Protein 5MFI (pdb70)

Foldseek 3Di:
DLLVLLVQCPPPPPVSNLVSLQVLLVLLQVAQVSLVVCVVSVNQLSLLVCLPPHDLSSLLSSLSSLLSQLLYAQVSLVSNVVSVNQLSLQVCLPDPDLSSNLSSLSSLLSQLLHAQVSLVSNVVSPNQLSLLVCLPPPDPSSNLSSLSNLLSQLLHAQVSLVSNVVSVNQLSLLVQCPPPDPSSVLSSLSSLLSQLVHDPVSLVSNVVSVNQVSLVVQCPPPDPSSNVSSVSSNVSNVD/DCQLVLLVQCPPPPVVSNLVSLQVLQVLLQVAQVSLVVCVVSVNQLSLLVCQPDHDQSSLLSSLSSLLSQLLYAQVSLVSNVVSVNQLSLLVCLPDHDLSNNQSSLSNLLSQLLHAQVSLVSNVVSVNQLSLLVCCPPHDPSSVLSSLSNLLSQLLHAQVSLVSNVVSVNQLSLLVQCPPPDPSSVLSSLSSLLSQLVHDPVSLVSNVVSVNQVSLVVQCPPPDPSSNVSSVSSNVSNPD/DDDDDDDD/DDDPDD

Solvent-accessible surface area: 21342 Å² total; per-residue (Å²): 129,19,89,116,3,20,129,55,3,104,16,129,60,85,93,78,10,15,59,2,0,128,76,0,0,121,19,1,48,48,37,67,154,51,0,67,91,0,28,135,32,41,0,10,46,26,0,9,134,19,9,112,139,28,32,62,34,0,22,24,10,0,0,20,0,0,0,6,0,0,32,1,64,57,141,4,0,61,95,0,23,107,25,39,0,11,75,21,0,15,147,16,8,107,108,23,21,71,21,0,15,36,19,0,0,13,0,0,0,0,0,0,9,2,60,55,139,2,0,52,94,0,18,108,28,38,0,12,58,13,0,13,124,10,2,103,112,14,28,92,26,0,7,38,10,0,0,45,0,0,0,0,0,0,5,1,53,46,118,2,0,59,90,0,22,115,31,38,0,12,82,15,0,18,130,1,4,95,24,108,14,81,32,0,28,48,12,0,0,4,0,0,15,5,0,2,59,12,65,128,138,2,26,95,102,0,62,112,32,28,0,42,89,19,0,90,131,17,77,106,19,126,37,134,68,2,74,139,2,0,97,53,0,10,112,22,19,100,126,148,98,21,83,112,3,22,134,44,3,127,18,127,77,99,151,74,10,17,71,3,0,131,85,0,0,115,22,1,55,45,34,23,122,56,0,68,111,0,27,133,27,43,0,10,50,23,0,9,130,16,9,97,118,26,60,94,100,2,24,39,22,0,0,69,0,0,0,16,0,1,68,11,44,24,108,4,2,63,101,0,22,114,26,40,0,12,80,13,0,17,139,21,4,82,152,35,45,98,101,1,11,39,5,0,0,61,0,0,0,14,0,0,57,2,24,16,109,2,0,59,96,0,20,114,32,38,0,12,80,17,0,16,127,12,3,90,105,25,56,106,116,3,7,50,26,0,0,75,0,0,1,16,0,0,9,2,37,20,117,3,0,67,92,0,23,118,31,41,0,12,76,24,0,18,159,12,3,91,30,114,32,118,97,0,28,44,33,0,0,27,0,0,2,0,0,2,38,13,41,77,106,2,29,92,103,0,52,118,23,26,0,44,90,22,0,95,134,17,68,100,19,143,40,127,74,4,64,137,4,0,90,35,0,16,121,29,14,90,154,230,57,89,78,64,58,28,203,95,64,51,34,41,122

B-factor: mean 34.74, std 16.5, range [14.55, 135.29]

CATH classification: 1.25.10.10

Sequence (493 aa):
ELPQMVQQLNSPDQQQELQSALRKKLLSQIASGGNEQIQKKLIEAGALSSPLLVKLLDDASEEEVIQEAVWWAIANIASGNNEQIQKLIEAGALSPLVKLLDDDASEEVIQEAAVVWWAIANIASGNNEQIQKLIEAGALSPLVKLLDDASEEVIQEAVWAIIANIASGNNEEQIQKLIEAGALSSPLVKLLDDASEEEVIQEAVWAIANIASSGNNEQIQKLEEEAGAEEPALEKLQSSPNEEVQQKNAQAALEALNSSELPQMVQQLNSPDQQELQSALRKKLSQQIASGGNEQIQKLIEEAGALSSPLVKLLDDASEEVIQEAVWAIANIASGNNEQIQKLIEAGALSSPLVKLLDDASEEEVIQQEAVWAIANIASGNNEQIQKLIEAGALSPLVKLLDDASEEEVIQQEEAVVWAIANIASSGNNEQIQKLLIEAGALSSPLVKLLDDASEEEVIQEEAVWWAIANIASGNNEEQIQKLEEEAGAEPALEKLQQSSPNEEVQQKNAQAALEALNSKKRKRKRRKRKKRRKRKRR

Nearest PDB structures (foldseek):
  5mfb-assembly1_A  TM=9.797E-01  e=1.726E-29  synthetic construct
  4v3q-assembly3_C  TM=9.251E-01  e=2.518E-24  synthetic construct
  5mfd-assembly2_C  TM=9.482E-01  e=8.030E-23  synthetic construct
  6s9p-assembly1_B  TM=9.282E-01  e=1.520E-22  synthetic construct
  4v3r-assembly2_B  TM=6.688E-01  e=1.488E-23  synthetic construct

Secondary structure (DSSP, 8-state):
-HHHHHHGGG-S-HHHHHHHHHHHHHHHTS-HHHHHHHHHTT-HHHHHHHHHH--HHHHHHHHHHHHHHTTS-HHHHHHHHHTT-HHHHHHHHHHS-HHHHHHHHHHHHHHHTS-HHHHHHHHHTT-HHHHHHHHHHS-HHHHHHHHHHHHHHTTS-HHHHHHHHHTT-HHHHHHHTT-S-HHHHHHHHHHHHHHHTS-HHHHHHHHHTTHHHHHHHGGG-S-HHHHHHHHHHHHHHT-/--HHHHHHHTT-S-HHHHHHHHHHHHHHHTS-HHHHHHHHHTT-HHHHHHTTTSS-HHHHHHHHHHHHHHTTS-HHHHHHHHHTT-HHHHHHHTSSS-HHHHHHHHHHHHHHTTS-HHHHHHHHHTT-HHHHHHTTTSS-HHHHHHHHHHHHHHHTS-HHHHHHHHHTT-HHHHHHGGG-S-HHHHHHHHHHHHHHHTS-HHHHHHHHHTTHHHHHHHGGG-S-HHHHHHHHHHHHHH--/--------/------

Structure (mmCIF, N/CA/C/O backbone):
data_5MFI
#
_entry.id   5MFI
#
_cell.length_a   50.800
_cell.length_b   89.250
_cell.length_c   107.500
_cell.angle_alpha   90.00
_cell.angle_beta   90.00
_cell.angle_gamma   90.00
#
_symmetry.space_group_name_H-M   'P 21 21 21'
#
loop_
_entity.id
_entity.type
_entity.pdbx_description
1 polymer YIII(Dq.V2)4CqI
2 polymer (KR)4
3 water water
#
loop_
_atom_site.group_PDB
_atom_site.id
_atom_site.type_symbol
_atom_site.label_atom_id
_atom_site.label_alt_id
_atom_site.label_comp_id
_atom_site.label_asym_id
_atom_site.label_entity_id
_atom_site.label_seq_id
_atom_site.pdbx_PDB_ins_code
_atom_site.Cartn_x
_atom_site.Cartn_y
_atom_site.Cartn_z
_atom_site.occupancy
_atom_site.B_iso_or_equiv
_atom_site.auth_seq_id
_atom_site.auth_comp_id
_atom_site.auth_asym_id
_atom_site.auth_atom_id
_atom_site.pdbx_PDB_model_num
ATOM 1 N N . GLU A 1 5 ? 15.144 22.291 104.894 1.00 46.27 12 GLU A N 1
ATOM 2 C CA . GLU A 1 5 ? 14.389 21.193 104.297 1.00 45.84 12 GLU A CA 1
ATOM 3 C C . GLU A 1 5 ? 13.232 20.708 105.193 1.00 46.32 12 GLU A C 1
ATOM 4 O O . GLU A 1 5 ? 12.226 20.224 104.675 1.00 44.69 12 GLU A O 1
ATOM 10 N N . LEU A 1 6 ? 13.375 20.851 106.528 1.00 41.65 13 LEU A N 1
ATOM 11 C CA . LEU A 1 6 ? 12.350 20.470 107.503 1.00 39.94 13 LEU A CA 1
ATOM 12 C C . LEU A 1 6 ? 11.037 21.271 107.362 1.00 42.13 13 LEU A C 1
ATOM 13 O O . LEU A 1 6 ? 9.989 20.624 107.375 1.00 40.03 13 LEU A O 1
ATOM 18 N N . PRO A 1 7 ? 11.024 22.628 107.175 1.00 39.33 14 PRO A N 1
ATOM 19 C CA . PRO A 1 7 ? 9.733 23.323 107.006 1.00 38.54 14 PRO A CA 1
ATOM 20 C C . PRO A 1 7 ? 8.975 22.853 105.764 1.00 41.20 14 PRO A C 1
ATOM 21 O O . PRO A 1 7 ? 7.754 22.702 105.828 1.00 40.05 14 PRO A O 1
ATOM 25 N N . GLN A 1 8 ? 9.699 22.595 104.648 1.00 37.95 15 GLN A N 1
ATOM 26 C CA . GLN A 1 8 ? 9.107 22.104 103.401 1.00 37.96 15 GLN A CA 1
ATOM 27 C C . GLN A 1 8 ? 8.511 20.708 103.616 1.00 40.71 15 GLN A C 1
ATOM 28 O O . GLN A 1 8 ? 7.380 20.458 103.193 1.00 39.94 15 GLN A O 1
ATOM 34 N N . MET A 1 9 ? 9.245 19.832 104.345 1.00 36.80 16 MET A N 1
ATOM 35 C CA . MET A 1 9 ? 8.807 18.477 104.705 1.00 35.67 16 MET A CA 1
ATOM 36 C C . MET A 1 9 ? 7.486 18.556 105.501 1.00 35.79 16 MET A C 1
ATOM 37 O O . MET A 1 9 ? 6.553 17.818 105.196 1.00 34.22 16 MET A O 1
ATOM 42 N N . VAL A 1 10 ? 7.405 19.484 106.480 1.00 31.30 17 VAL A N 1
ATOM 43 C CA . VAL A 1 10 ? 6.222 19.715 107.316 1.00 30.33 17 VAL A CA 1
ATOM 44 C C . VAL A 1 10 ? 5.031 20.166 106.455 1.00 35.40 17 VAL A C 1
ATOM 45 O O . VAL A 1 10 ? 3.933 19.639 106.625 1.00 34.72 17 VAL A O 1
ATOM 49 N N . GLN A 1 11 ? 5.261 21.095 105.503 1.00 32.93 18 GLN A N 1
ATOM 50 C CA . GLN A 1 11 ? 4.220 21.593 104.598 1.00 33.62 18 GLN A CA 1
ATOM 51 C C . GLN A 1 11 ? 3.652 20.464 103.725 1.00 37.10 18 GLN A C 1
ATOM 52 O O . GLN A 1 11 ? 2.440 20.399 103.527 1.00 37.03 18 GLN A O 1
ATOM 58 N N . GLN A 1 12 ? 4.525 19.554 103.259 1.00 34.24 19 GLN A N 1
ATOM 59 C CA . GLN A 1 12 ? 4.165 18.401 102.425 1.00 34.72 19 GLN A CA 1
ATOM 60 C C . GLN A 1 12 ? 3.276 17.360 103.138 1.00 40.14 19 GLN A C 1
ATOM 61 O O . GLN A 1 12 ? 2.736 16.473 102.474 1.00 40.18 19 GLN A O 1
ATOM 67 N N . LEU A 1 13 ? 3.089 17.489 104.470 1.00 37.00 20 LEU A N 1
ATOM 68 C CA . LEU A 1 13 ? 2.229 16.594 105.254 1.00 37.09 20 LEU A CA 1
ATOM 69 C C . LEU A 1 13 ? 0.733 16.784 104.957 1.00 45.83 20 LEU A C 1
ATOM 70 O O . LEU A 1 13 ? -0.067 15.928 105.338 1.00 46.18 20 LEU A O 1
ATOM 75 N N . ASN A 1 14 ? 0.354 17.896 104.284 1.00 45.07 21 ASN A N 1
ATOM 76 C CA . ASN A 1 14 ? -1.031 18.145 103.870 1.00 46.23 21 ASN A CA 1
ATOM 77 C C . ASN A 1 14 ? -1.125 18.403 102.351 1.00 51.62 21 ASN A C 1
ATOM 78 O O . ASN A 1 14 ? -2.034 19.092 101.874 1.00 52.73 21 ASN A O 1
ATOM 83 N N . SER A 1 15 ? -0.196 17.790 101.592 1.00 47.90 22 SER A N 1
ATOM 84 C CA . SER A 1 15 ? -0.148 17.846 100.134 1.00 48.59 22 SER A CA 1
ATOM 85 C C . SER A 1 15 ? -1.209 16.879 99.559 1.00 52.91 22 SER A C 1
ATOM 86 O O . SER A 1 15 ? -1.385 15.786 100.111 1.00 51.54 22 SER A O 1
ATOM 89 N N . PRO A 1 16 ? -1.934 17.254 98.474 1.00 50.67 23 PRO A N 1
ATOM 90 C CA . PRO A 1 16 ? -2.936 16.329 97.905 1.00 51.03 23 PRO A CA 1
ATOM 91 C C . PRO A 1 16 ? -2.299 15.133 97.191 1.00 53.81 23 PRO A C 1
ATOM 92 O O . PRO A 1 16 ? -2.923 14.071 97.101 1.00 53.95 23 PRO A O 1
ATOM 96 N N . ASP A 1 17 ? -1.057 15.314 96.682 1.00 48.81 24 ASP A N 1
ATOM 97 C CA . ASP A 1 17 ? -0.271 14.293 95.987 1.00 48.04 24 ASP A CA 1
ATOM 98 C C . ASP A 1 17 ? 0.191 13.264 97.024 1.00 47.35 24 ASP A C 1
ATOM 99 O O . ASP A 1 17 ? 1.012 13.585 97.889 1.00 45.16 24 ASP A O 1
ATOM 104 N N . GLN A 1 18 ? -0.349 12.028 96.942 1.00 42.34 25 GLN A N 1
ATOM 105 C CA . GLN A 1 18 ? -0.039 10.946 97.885 1.00 40.44 25 GLN A CA 1
ATOM 106 C C . GLN A 1 18 ? 1.433 10.486 97.862 1.00 41.01 25 GLN A C 1
ATOM 107 O O . GLN A 1 18 ? 1.908 9.979 98.879 1.00 38.78 25 GLN A O 1
ATOM 113 N N A GLN A 1 19 ? 2.145 10.670 96.729 0.68 37.69 26 GLN A N 1
ATOM 114 N N B GLN A 1 19 ? 2.139 10.662 96.724 0.32 37.89 26 GLN A N 1
ATOM 115 C CA A GLN A 1 19 ? 3.562 10.302 96.621 0.68 37.46 26 GLN A CA 1
ATOM 116 C CA B GLN A 1 19 ? 3.554 10.299 96.580 0.32 37.69 26 GLN A CA 1
ATOM 117 C C A GLN A 1 19 ? 4.430 11.305 97.376 0.68 40.52 26 GLN A C 1
ATOM 118 C C B GLN A 1 19 ? 4.441 11.305 97.335 0.32 40.45 26 GLN A C 1
ATOM 119 O O A GLN A 1 19 ? 5.365 10.900 98.071 0.68 39.59 26 GLN A O 1
ATOM 120 O O B GLN A 1 19 ? 5.388 10.892 98.008 0.32 39.58 26 GLN A O 1
ATOM 131 N N . GLU A 1 20 ? 4.113 12.612 97.237 1.00 36.30 27 GLU A N 1
ATOM 132 C CA . GLU A 1 20 ? 4.813 13.712 97.906 1.00 36.16 27 GLU A CA 1
ATOM 133 C C . GLU A 1 20 ? 4.557 13.611 99.422 1.00 38.43 27 GLU A C 1
ATOM 134 O O . GLU A 1 20 ? 5.483 13.797 100.213 1.00 38.12 27 GLU A O 1
ATOM 140 N N . LEU A 1 21 ? 3.316 13.246 99.812 1.00 33.82 28 LEU A N 1
ATOM 141 C CA . LEU A 1 21 ? 2.923 13.054 101.214 1.00 32.38 28 LEU A CA 1
ATOM 142 C C . LEU A 1 21 ? 3.731 11.886 101.809 1.00 34.31 28 LEU A C 1
ATOM 143 O O . LEU A 1 21 ? 4.335 12.045 102.873 1.00 31.78 28 LEU A O 1
ATOM 148 N N . GLN A 1 22 ? 3.734 10.716 101.124 1.00 32.34 29 GLN A N 1
ATOM 149 C CA . GLN A 1 22 ? 4.431 9.514 101.604 1.00 31.75 29 GLN A CA 1
ATOM 150 C C . GLN A 1 22 ? 5.944 9.718 101.735 1.00 36.28 29 GLN A C 1
ATOM 151 O O . GLN A 1 22 ? 6.529 9.273 102.725 1.00 34.60 29 GLN A O 1
ATOM 157 N N . SER A 1 23 ? 6.562 10.409 100.756 1.00 34.87 30 SER A N 1
ATOM 158 C CA . SER A 1 23 ? 7.995 10.723 100.755 1.00 35.54 30 SER A CA 1
ATOM 159 C C . SER A 1 23 ? 8.346 11.580 101.970 1.00 38.30 30 SER A C 1
ATOM 160 O O . SER A 1 23 ? 9.316 11.275 102.670 1.00 37.36 30 SER A O 1
ATOM 163 N N . ALA A 1 24 ? 7.530 12.626 102.236 1.00 34.62 31 ALA A N 1
ATOM 164 C CA . ALA A 1 24 ? 7.691 13.522 103.384 1.00 33.48 31 ALA A CA 1
ATOM 165 C C . ALA A 1 24 ? 7.563 12.732 104.686 1.00 35.75 31 ALA A C 1
ATOM 166 O O . ALA A 1 24 ? 8.379 12.922 105.588 1.00 34.78 31 ALA A O 1
ATOM 168 N N . LEU A 1 25 ? 6.564 11.820 104.762 1.00 31.90 32 LEU A N 1
ATOM 169 C CA . LEU A 1 25 ? 6.326 10.968 105.928 1.00 30.98 32 LEU A CA 1
ATOM 170 C C . LEU A 1 25 ? 7.515 10.058 106.212 1.00 34.14 32 LEU A C 1
ATOM 171 O O . LEU A 1 25 ? 7.902 9.930 107.370 1.00 32.46 32 LEU A O 1
ATOM 176 N N . ARG A 1 26 ? 8.075 9.408 105.160 1.00 30.78 33 ARG A N 1
ATOM 177 C CA . ARG A 1 26 ? 9.241 8.523 105.283 1.00 31.31 33 ARG A CA 1
ATOM 178 C C . ARG A 1 26 ? 10.450 9.289 105.811 1.00 34.83 33 ARG A C 1
ATOM 179 O O . ARG A 1 26 ? 11.163 8.772 106.676 1.00 33.62 33 ARG A O 1
ATOM 187 N N A LYS A 1 27 ? 10.670 10.518 105.283 0.72 31.98 34 LYS A N 1
ATOM 188 N N B LYS A 1 27 ? 10.685 10.514 105.299 0.28 32.02 34 LYS A N 1
ATOM 189 C CA A LYS A 1 27 ? 11.748 11.434 105.671 0.72 31.62 34 LYS A CA 1
ATOM 190 C CA B LYS A 1 27 ? 11.795 11.363 105.743 0.28 31.94 34 LYS A CA 1
ATOM 191 C C A LYS A 1 27 ? 11.592 11.765 107.161 0.72 33.98 34 LYS A C 1
ATOM 192 C C B LYS A 1 27 ? 11.580 11.798 107.197 0.28 34.80 34 LYS A C 1
ATOM 193 O O A LYS A 1 27 ? 12.559 11.662 107.921 0.72 33.65 34 LYS A O 1
ATOM 194 O O B LYS A 1 27 ? 12.541 11.844 107.963 0.28 34.45 34 LYS A O 1
ATOM 205 N N A LEU A 1 28 ? 10.359 12.113 107.575 0.72 28.43 35 LEU A N 1
ATOM 206 N N B LEU A 1 28 ? 10.309 12.046 107.580 0.28 30.32 35 LEU A N 1
ATOM 207 C CA A LEU A 1 28 ? 10.041 12.440 108.960 0.72 27.24 35 LEU A CA 1
ATOM 208 C CA B LEU A 1 28 ? 9.897 12.425 108.934 0.28 29.24 35 LEU A CA 1
ATOM 209 C C A LEU A 1 28 ? 10.280 11.240 109.892 0.72 30.82 35 LEU A C 1
ATOM 210 C C B LEU A 1 28 ? 10.139 11.274 109.917 0.28 32.28 35 LEU A C 1
ATOM 211 O O A LEU A 1 28 ? 10.873 11.416 110.960 0.72 28.66 35 LEU A O 1
ATOM 212 O O B LEU A 1 28 ? 10.606 11.514 111.031 0.28 31.06 35 LEU A O 1
ATOM 221 N N . SER A 1 29 ? 9.829 10.027 109.495 1.00 29.08 36 SER A N 1
ATOM 222 C CA . SER A 1 29 ? 10.020 8.800 110.291 1.00 29.47 36 SER A CA 1
ATOM 223 C C . SER A 1 29 ? 11.508 8.522 110.515 1.00 35.12 36 SER A C 1
ATOM 224 O O . SER A 1 29 ? 11.896 8.151 111.624 1.00 35.18 36 SER A O 1
ATOM 227 N N . GLN A 1 30 ? 12.336 8.727 109.463 1.00 32.30 37 GLN A N 1
ATOM 228 C CA . GLN A 1 30 ? 13.787 8.536 109.522 1.00 33.33 37 GLN A CA 1
ATOM 229 C C . GLN A 1 30 ? 14.393 9.471 110.570 1.00 35.33 37 GLN A C 1
ATOM 230 O O . GLN A 1 30 ? 15.155 9.008 111.421 1.00 35.93 37 GLN A O 1
ATOM 236 N N . ILE A 1 31 ? 13.996 10.765 110.549 1.00 28.91 38 ILE A N 1
ATOM 237 C CA . ILE A 1 31 ? 14.443 11.761 111.523 1.00 27.15 38 ILE A CA 1
ATOM 238 C C . ILE A 1 31 ? 13.963 11.338 112.926 1.00 28.96 38 ILE A C 1
ATOM 239 O O . ILE A 1 31 ? 14.772 11.300 113.850 1.00 27.81 38 ILE A O 1
ATOM 244 N N . ALA A 1 32 ? 12.664 10.978 113.071 1.00 25.70 39 ALA A N 1
ATOM 245 C CA . ALA A 1 32 ? 12.089 10.551 114.357 1.00 24.91 39 ALA A CA 1
ATOM 246 C C . ALA A 1 32 ? 12.829 9.372 114.997 1.00 29.09 39 ALA A C 1
ATOM 247 O O . ALA A 1 32 ? 12.861 9.280 116.226 1.00 27.43 39 ALA A O 1
ATOM 249 N N . SER A 1 33 ? 13.442 8.494 114.173 1.00 28.43 40 SER A N 1
ATOM 250 C CA . SER A 1 33 ? 14.187 7.333 114.664 1.00 29.22 40 SER A CA 1
ATOM 251 C C . SER A 1 33 ? 15.668 7.628 114.940 1.00 34.40 40 SER A C 1
ATOM 252 O O . SER A 1 33 ? 16.387 6.751 115.421 1.00 35.43 40 SER A O 1
ATOM 255 N N . GLY A 1 34 ? 16.090 8.860 114.664 1.00 31.23 41 GLY A N 1
ATOM 256 C CA . GLY A 1 34 ? 17.477 9.300 114.804 1.00 32.38 41 GLY A CA 1
ATOM 257 C C . GLY A 1 34 ? 17.935 9.829 116.151 1.00 35.69 41 GLY A C 1
ATOM 258 O O . GLY A 1 34 ? 19.006 10.440 116.229 1.00 36.40 41 GLY A O 1
ATOM 259 N N . GLY A 1 35 ? 17.154 9.596 117.203 1.00 31.39 42 GLY A N 1
ATOM 260 C CA . GLY A 1 35 ? 17.510 10.047 118.548 1.00 30.83 42 GLY A CA 1
ATOM 261 C C . GLY A 1 35 ? 16.817 11.313 119.022 1.00 31.19 42 GLY A C 1
ATOM 262 O O . GLY A 1 35 ? 16.188 12.011 118.224 1.00 29.04 42 GLY A O 1
ATOM 263 N N . ASN A 1 36 ? 16.947 11.626 120.334 1.00 27.20 43 ASN A N 1
ATOM 264 C CA . ASN A 1 36 ? 16.271 12.772 120.979 1.00 24.83 43 ASN A CA 1
ATOM 265 C C . ASN A 1 36 ? 16.579 14.127 120.369 1.00 26.67 43 ASN A C 1
ATOM 266 O O . ASN A 1 36 ? 15.677 14.958 120.289 1.00 24.39 43 ASN A O 1
ATOM 271 N N . GLU A 1 37 ? 17.828 14.355 119.914 1.00 25.67 44 GLU A N 1
ATOM 272 C CA . GLU A 1 37 ? 18.182 15.633 119.295 1.00 26.34 44 GLU A CA 1
ATOM 273 C C . GLU A 1 37 ? 17.430 15.813 117.982 1.00 28.52 44 GLU A C 1
ATOM 274 O O . GLU A 1 37 ? 16.976 16.915 117.683 1.00 28.46 44 GLU A O 1
ATOM 280 N N . GLN A 1 38 ? 17.266 14.716 117.224 1.00 25.72 45 GLN A N 1
ATOM 281 C CA . GLN A 1 38 ? 16.518 14.697 115.973 1.00 25.60 45 GLN A CA 1
ATOM 282 C C . GLN A 1 38 ? 15.021 14.891 116.245 1.00 25.86 45 GLN A C 1
ATOM 283 O O . GLN A 1 38 ? 14.366 15.647 115.534 1.00 25.68 45 GLN A O 1
ATOM 289 N N . ILE A 1 39 ? 14.481 14.235 117.297 1.00 20.66 46 ILE A N 1
ATOM 290 C CA . ILE A 1 39 ? 13.074 14.414 117.672 1.00 19.21 46 ILE A CA 1
ATOM 291 C C . ILE A 1 39 ? 12.821 15.900 117.994 1.00 22.17 46 ILE A C 1
ATOM 292 O O . ILE A 1 39 ? 11.815 16.454 117.549 1.00 21.58 46 ILE A O 1
ATOM 297 N N . GLN A 1 40 ? 13.755 16.555 118.723 1.00 21.36 47 GLN A N 1
ATOM 298 C CA . GLN A 1 40 ? 13.618 17.979 119.053 1.00 22.08 47 GLN A CA 1
ATOM 299 C C . GLN A 1 40 ? 13.473 18.858 117.823 1.00 26.11 47 GLN A C 1
ATOM 300 O O . GLN A 1 40 ? 12.685 19.803 117.846 1.00 26.19 47 GLN A O 1
ATOM 306 N N A LYS A 1 41 ? 14.219 18.545 116.752 0.52 23.29 48 LYS A N 1
ATOM 307 N N B LYS A 1 41 ? 14.216 18.539 116.749 0.48 23.44 48 LYS A N 1
ATOM 308 C CA A LYS A 1 41 ? 14.160 19.269 115.482 0.52 23.16 48 LYS A CA 1
ATOM 309 C CA B LYS A 1 41 ? 14.167 19.261 115.475 0.48 23.41 48 LYS A CA 1
ATOM 310 C C A LYS A 1 41 ? 12.747 19.192 114.894 0.52 26.23 48 LYS A C 1
ATOM 311 C C B LYS A 1 41 ? 12.753 19.188 114.888 0.48 26.37 48 LYS A C 1
ATOM 312 O O A LYS A 1 41 ? 12.247 20.193 114.386 0.52 25.95 48 LYS A O 1
ATOM 313 O O B LYS A 1 41 ? 12.259 20.188 114.372 0.48 26.11 48 LYS A O 1
ATOM 324 N N . LEU A 1 42 ? 12.090 18.012 115.009 1.00 22.58 49 LEU A N 1
ATOM 325 C CA . LEU A 1 42 ? 10.716 17.807 114.522 1.00 21.82 49 LEU A CA 1
ATOM 326 C C . LEU A 1 42 ? 9.729 18.635 115.333 1.00 24.09 49 LEU A C 1
ATOM 327 O O . LEU A 1 42 ? 8.839 19.260 114.753 1.00 23.66 49 LEU A O 1
ATOM 332 N N . ILE A 1 43 ? 9.896 18.648 116.673 1.00 20.26 50 ILE A N 1
ATOM 333 C CA . ILE A 1 43 ? 9.047 19.453 117.553 1.00 19.28 50 ILE A CA 1
ATOM 334 C C . ILE A 1 43 ? 9.164 20.934 117.150 1.00 23.93 50 ILE A C 1
ATOM 335 O O . ILE A 1 43 ? 8.148 21.583 116.908 1.00 22.62 50 ILE A O 1
ATOM 340 N N . GLU A 1 44 ? 10.405 21.431 117.033 1.00 23.78 51 GLU A N 1
ATOM 341 C CA . GLU A 1 44 ? 10.696 22.829 116.692 1.00 24.58 51 GLU A CA 1
ATOM 342 C C . GLU A 1 44 ? 10.200 23.229 115.301 1.00 28.70 51 GLU A C 1
ATOM 343 O O . GLU A 1 44 ? 9.774 24.372 115.116 1.00 30.43 51 GLU A O 1
ATOM 349 N N . ALA A 1 45 ? 10.177 22.281 114.351 1.00 24.20 52 ALA A N 1
ATOM 350 C CA . ALA A 1 45 ? 9.668 22.535 113.002 1.00 24.26 52 ALA A CA 1
ATOM 351 C C . ALA A 1 45 ? 8.117 22.491 112.937 1.00 27.77 52 ALA A C 1
ATOM 352 O O . ALA A 1 45 ? 7.541 22.752 111.877 1.00 27.50 52 ALA A O 1
ATOM 354 N N . GLY A 1 46 ? 7.473 22.173 114.064 1.00 24.52 53 GLY A N 1
ATOM 355 C CA . GLY A 1 46 ? 6.019 22.090 114.168 1.00 23.92 53 GLY A CA 1
ATOM 356 C C . GLY A 1 46 ? 5.449 20.862 113.481 1.00 26.30 53 GLY A C 1
ATOM 357 O O . GLY A 1 46 ? 4.335 20.904 112.953 1.00 24.93 53 GLY A O 1
ATOM 358 N N . ALA A 1 47 ? 6.216 19.761 113.470 1.00 22.26 54 ALA A N 1
ATOM 359 C CA . ALA A 1 47 ? 5.793 18.535 112.785 1.00 22.00 54 ALA A CA 1
ATOM 360 C C . ALA A 1 47 ? 4.744 17.697 113.510 1.00 23.46 54 ALA A C 1
ATOM 361 O O . ALA A 1 47 ? 4.029 16.939 112.855 1.00 23.21 54 ALA A O 1
ATOM 363 N N . LEU A 1 48 ? 4.655 17.798 114.842 1.00 20.54 55 LEU A N 1
ATOM 364 C CA . LEU A 1 48 ? 3.778 16.925 115.617 1.00 19.11 55 LEU A CA 1
ATOM 365 C C . LEU A 1 48 ? 2.275 17.060 115.343 1.00 22.64 55 LEU A C 1
ATOM 366 O O . LEU A 1 48 ? 1.626 16.019 115.188 1.00 22.29 55 LEU A O 1
ATOM 371 N N . SER A 1 49 ? 1.711 18.298 115.306 1.00 21.71 56 SER A N 1
ATOM 372 C CA A SER A 1 49 ? 0.278 18.462 115.049 0.53 21.78 56 SER A CA 1
ATOM 373 C CA B SER A 1 49 ? 0.279 18.460 115.047 0.47 21.84 56 SER A CA 1
ATOM 374 C C . SER A 1 49 ? -0.116 17.910 113.665 1.00 24.92 56 SER A C 1
ATOM 375 O O . SER A 1 49 ? -1.027 17.087 113.609 1.00 23.33 56 SER A O 1
ATOM 380 N N . PRO A 1 50 ? 0.567 18.276 112.527 1.00 22.93 57 PRO A N 1
ATOM 381 C CA . PRO A 1 50 ? 0.157 17.692 111.229 1.00 23.14 57 PRO A CA 1
ATOM 382 C C . PRO A 1 50 ? 0.301 16.168 111.179 1.00 25.87 57 PRO A C 1
ATOM 383 O O . PRO A 1 50 ? -0.500 15.507 110.517 1.00 25.61 57 PRO A O 1
ATOM 387 N N A LEU A 1 51 ? 1.321 15.612 111.876 0.35 21.68 58 LEU A N 1
ATOM 388 N N B LEU A 1 51 ? 1.322 15.623 111.860 0.65 21.25 58 LEU A N 1
ATOM 389 C CA A LEU A 1 51 ? 1.556 14.168 111.950 0.35 21.26 58 LEU A CA 1
ATOM 390 C CA B LEU A 1 51 ? 1.564 14.188 111.908 0.65 20.64 58 LEU A CA 1
ATOM 391 C C A LEU A 1 51 ? 0.382 13.477 112.600 0.35 23.80 58 LEU A C 1
ATOM 392 C C B LEU A 1 51 ? 0.420 13.459 112.627 0.65 23.13 58 LEU A C 1
ATOM 393 O O A LEU A 1 51 ? -0.099 12.469 112.084 0.35 23.58 58 LEU A O 1
ATOM 394 O O B LEU A 1 51 ? -0.034 12.424 112.145 0.65 22.90 58 LEU A O 1
ATOM 403 N N . VAL A 1 52 ? -0.056 14.007 113.758 1.00 20.08 59 VAL A N 1
ATOM 404 C CA . VAL A 1 52 ? -1.172 13.431 114.509 1.00 19.09 59 VAL A CA 1
ATOM 405 C C . VAL A 1 52 ? -2.469 13.501 113.688 1.00 22.99 59 VAL A C 1
ATOM 406 O O . VAL A 1 52 ? -3.225 12.535 113.667 1.00 23.30 59 VAL A O 1
ATOM 410 N N . LYS A 1 53 ? -2.679 14.616 112.962 1.00 22.34 60 LYS A N 1
ATOM 411 C CA . LYS A 1 53 ? -3.876 14.818 112.139 1.00 24.33 60 LYS A CA 1
ATOM 412 C C . LYS A 1 53 ? -4.027 13.777 111.033 1.00 30.08 60 LYS A C 1
ATOM 413 O O . LYS A 1 53 ? -5.156 13.470 110.640 1.00 31.65 60 LYS A O 1
ATOM 419 N N . LEU A 1 54 ? -2.897 13.207 110.556 1.00 26.70 61 LEU A N 1
ATOM 420 C CA . LEU A 1 54 ? -2.913 12.172 109.517 1.00 27.21 61 LEU A CA 1
ATOM 421 C C . LEU A 1 54 ? -3.589 10.875 109.994 1.00 35.55 61 LEU A C 1
ATOM 422 O O . LEU A 1 54 ? -4.162 10.173 109.167 1.00 37.82 61 LEU A O 1
ATOM 427 N N . LEU A 1 55 ? -3.572 10.580 111.311 1.00 32.13 62 LEU A N 1
ATOM 428 C CA . LEU A 1 55 ? -4.201 9.367 111.855 1.00 33.28 62 LEU A CA 1
ATOM 429 C C . LEU A 1 55 ? -5.738 9.294 111.662 1.00 42.88 62 LEU A C 1
ATOM 430 O O . LEU A 1 55 ? -6.289 8.192 111.686 1.00 44.70 62 LEU A O 1
ATOM 435 N N . ASP A 1 56 ? -6.418 10.446 111.478 1.00 42.40 63 ASP A N 1
ATOM 436 C CA . ASP A 1 56 ? -7.881 10.523 111.364 1.00 44.66 63 ASP A CA 1
ATOM 437 C C . ASP A 1 56 ? -8.492 10.071 110.023 1.00 52.65 63 ASP A C 1
ATOM 438 O O . ASP A 1 56 ? -9.198 9.060 109.991 1.00 53.58 63 ASP A O 1
ATOM 443 N N . ASP A 1 57 ? -8.280 10.855 108.948 1.00 50.71 64 ASP A N 1
ATOM 444 C CA . ASP A 1 57 ? -8.894 10.652 107.633 1.00 51.93 64 ASP A CA 1
ATOM 445 C C . ASP A 1 57 ? -7.915 10.275 106.499 1.00 54.62 64 ASP A C 1
ATOM 446 O O . ASP A 1 57 ? -8.137 10.658 105.343 1.00 56.64 64 ASP A O 1
ATOM 451 N N . ALA A 1 58 ? -6.866 9.494 106.808 1.00 47.22 65 ALA A N 1
ATOM 452 C CA . ALA A 1 58 ? -5.894 9.106 105.784 1.00 46.00 65 ALA A CA 1
ATOM 453 C C . ALA A 1 58 ? -5.936 7.626 105.410 1.00 46.02 65 ALA A C 1
ATOM 454 O O . ALA A 1 58 ? -6.583 6.835 106.103 1.00 45.67 65 ALA A O 1
ATOM 456 N N . SER A 1 59 ? -5.250 7.258 104.298 1.00 38.73 66 SER A N 1
ATOM 457 C CA . SER A 1 59 ? -5.140 5.881 103.804 1.00 36.32 66 SER A CA 1
ATOM 458 C C . SER A 1 59 ? -4.340 5.024 104.801 1.00 34.61 66 SER A C 1
ATOM 459 O O . SER A 1 59 ? -3.591 5.578 105.615 1.00 31.46 66 SER A O 1
ATOM 462 N N A GLU A 1 60 ? -4.478 3.678 104.711 0.64 30.72 67 GLU A N 1
ATOM 463 N N B GLU A 1 60 ? -4.489 3.695 104.739 0.35 30.78 67 GLU A N 1
ATOM 464 C CA A GLU A 1 60 ? -3.775 2.693 105.548 0.64 29.50 67 GLU A CA 1
ATOM 465 C CA B GLU A 1 60 ? -3.804 2.791 105.660 0.35 29.50 67 GLU A CA 1
ATOM 466 C C A GLU A 1 60 ? -2.252 2.870 105.470 0.64 30.53 67 GLU A C 1
ATOM 467 C C B GLU A 1 60 ? -2.250 2.846 105.486 0.35 30.88 67 GLU A C 1
ATOM 468 O O A GLU A 1 60 ? -1.565 2.785 106.494 0.64 28.76 67 GLU A O 1
ATOM 469 O O B GLU A 1 60 ? -1.540 2.686 106.482 0.35 29.35 67 GLU A O 1
ATOM 480 N N . GLU A 1 61 ? -1.742 3.133 104.262 1.00 27.12 68 GLU A N 1
ATOM 481 C CA . GLU A 1 61 ? -0.309 3.290 103.999 1.00 26.61 68 GLU A CA 1
ATOM 482 C C . GLU A 1 61 ? 0.224 4.562 104.693 1.00 30.32 68 GLU A C 1
ATOM 483 O O . GLU A 1 61 ? 1.320 4.535 105.263 1.00 29.68 68 GLU A O 1
ATOM 489 N N . VAL A 1 62 ? -0.567 5.658 104.677 1.00 25.56 69 VAL A N 1
ATOM 490 C CA . VAL A 1 62 ? -0.188 6.902 105.364 1.00 23.47 69 VAL A CA 1
ATOM 491 C C . VAL A 1 62 ? -0.224 6.644 106.885 1.00 25.99 69 VAL A C 1
ATOM 492 O O . VAL A 1 62 ? 0.721 7.024 107.592 1.00 25.09 69 VAL A O 1
ATOM 496 N N . ILE A 1 63 ? -1.305 6.000 107.378 1.00 23.82 70 ILE A N 1
ATOM 497 C CA . ILE A 1 63 ? -1.460 5.723 108.814 1.00 23.26 70 ILE A CA 1
ATOM 498 C C . ILE A 1 63 ? -0.281 4.905 109.346 1.00 26.93 70 ILE A C 1
ATOM 499 O O . ILE A 1 63 ? 0.285 5.277 110.376 1.00 24.79 70 ILE A O 1
ATOM 504 N N . GLN A 1 64 ? 0.099 3.812 108.643 1.00 25.43 71 GLN A N 1
ATOM 505 C CA . GLN A 1 64 ? 1.209 2.949 109.082 1.00 25.23 71 GLN A CA 1
ATOM 506 C C . GLN A 1 64 ? 2.492 3.754 109.281 1.00 26.34 71 GLN A C 1
ATOM 507 O O . GLN A 1 64 ? 3.152 3.592 110.307 1.00 24.30 71 GLN A O 1
ATOM 513 N N . GLU A 1 65 ? 2.834 4.627 108.321 1.00 22.31 72 GLU A N 1
ATOM 514 C CA . GLU A 1 65 ? 4.046 5.434 108.421 1.00 22.10 72 GLU A CA 1
ATOM 515 C C . GLU A 1 65 ? 3.937 6.501 109.516 1.00 24.63 72 GLU A C 1
ATOM 516 O O . GLU A 1 65 ? 4.902 6.715 110.250 1.00 23.45 72 GLU A O 1
ATOM 522 N N . ALA A 1 66 ? 2.762 7.153 109.642 1.00 21.71 73 ALA A N 1
ATOM 523 C CA . ALA A 1 66 ? 2.556 8.186 110.659 1.00 20.42 73 ALA A CA 1
ATOM 524 C C . ALA A 1 66 ? 2.679 7.590 112.069 1.00 21.97 73 ALA A C 1
ATOM 525 O O . ALA A 1 66 ? 3.362 8.178 112.919 1.00 21.04 73 ALA A O 1
ATOM 527 N N . VAL A 1 67 ? 2.058 6.399 112.308 1.00 18.70 74 VAL A N 1
ATOM 528 C CA . VAL A 1 67 ? 2.117 5.733 113.630 1.00 17.79 74 VAL A CA 1
ATOM 529 C C . VAL A 1 67 ? 3.562 5.343 113.972 1.00 21.92 74 VAL A C 1
ATOM 530 O O . VAL A 1 67 ? 3.973 5.487 115.127 1.00 20.17 74 VAL A O 1
ATOM 534 N N A TRP A 1 68 ? 4.330 4.884 112.968 0.51 20.02 75 TRP A N 1
ATOM 535 N N B TRP A 1 68 ? 4.343 4.878 112.971 0.49 20.66 75 TRP A N 1
ATOM 536 C CA A TRP A 1 68 ? 5.733 4.520 113.147 0.51 21.18 75 TRP A CA 1
ATOM 537 C CA B TRP A 1 68 ? 5.754 4.527 113.177 0.49 22.11 75 TRP A CA 1
ATOM 538 C C A TRP A 1 68 ? 6.546 5.759 113.580 0.51 23.92 75 TRP A C 1
ATOM 539 C C B TRP A 1 68 ? 6.535 5.777 113.615 0.49 24.15 75 TRP A C 1
ATOM 540 O O A TRP A 1 68 ? 7.326 5.673 114.533 0.51 22.80 75 TRP A O 1
ATOM 541 O O B TRP A 1 68 ? 7.295 5.712 114.585 0.49 22.73 75 TRP A O 1
ATOM 562 N N . ALA A 1 69 ? 6.307 6.922 112.931 1.00 20.55 76 ALA A N 1
ATOM 563 C CA . ALA A 1 69 ? 6.978 8.199 113.282 1.00 20.70 76 ALA A CA 1
ATOM 564 C C . ALA A 1 69 ? 6.610 8.601 114.710 1.00 22.07 76 ALA A C 1
ATOM 565 O O . ALA A 1 69 ? 7.508 8.869 115.513 1.00 21.52 76 ALA A O 1
ATOM 567 N N . ILE A 1 70 ? 5.305 8.521 115.053 1.00 18.27 77 ILE A N 1
ATOM 568 C CA . ILE A 1 70 ? 4.782 8.866 116.389 1.00 16.60 77 ILE A CA 1
ATOM 569 C C . ILE A 1 70 ? 5.400 7.979 117.464 1.00 20.20 77 ILE A C 1
ATOM 570 O O . ILE A 1 70 ? 5.799 8.466 118.526 1.00 19.83 77 ILE A O 1
ATOM 575 N N . ALA A 1 71 ? 5.460 6.672 117.203 1.00 17.76 78 ALA A N 1
ATOM 576 C CA . ALA A 1 71 ? 6.048 5.738 118.159 1.00 17.90 78 ALA A CA 1
ATOM 577 C C . ALA A 1 71 ? 7.518 6.072 118.429 1.00 21.06 78 ALA A C 1
ATOM 578 O O . ALA A 1 71 ? 7.967 5.968 119.573 1.00 21.01 78 ALA A O 1
ATOM 580 N N . ASN A 1 72 ? 8.240 6.537 117.402 1.00 18.37 79 ASN A N 1
ATOM 581 C CA . ASN A 1 72 ? 9.635 6.919 117.554 1.00 18.90 79 ASN A CA 1
ATOM 582 C C . ASN A 1 72 ? 9.765 8.228 118.315 1.00 22.61 79 ASN A C 1
ATOM 583 O O . ASN A 1 72 ? 10.633 8.333 119.182 1.00 21.46 79 ASN A O 1
ATOM 588 N N . ILE A 1 73 ? 8.867 9.201 118.047 1.00 18.41 80 ILE A N 1
ATOM 589 C CA . ILE A 1 73 ? 8.855 10.458 118.811 1.00 17.35 80 ILE A CA 1
ATOM 590 C C . ILE A 1 73 ? 8.615 10.148 120.282 1.00 19.87 80 ILE A C 1
ATOM 591 O O . ILE A 1 73 ? 9.281 10.739 121.139 1.00 18.80 80 ILE A O 1
ATOM 596 N N . ALA A 1 74 ? 7.722 9.160 120.561 1.00 17.15 81 ALA A N 1
ATOM 597 C CA . ALA A 1 74 ? 7.378 8.745 121.926 1.00 17.31 81 ALA A CA 1
ATOM 598 C C . ALA A 1 74 ? 8.556 8.066 122.650 1.00 20.40 81 ALA A C 1
ATOM 599 O O . ALA A 1 74 ? 8.497 7.922 123.880 1.00 20.80 81 ALA A O 1
ATOM 601 N N . SER A 1 75 ? 9.630 7.688 121.914 1.00 17.17 82 SER A N 1
ATOM 602 C CA . SER A 1 75 ? 10.817 7.092 122.530 1.00 18.28 82 SER A CA 1
ATOM 603 C C . SER A 1 75 ? 11.743 8.180 123.099 1.00 22.29 82 SER A C 1
ATOM 604 O O . SER A 1 75 ? 12.772 7.870 123.714 1.00 22.73 82 SER A O 1
ATOM 607 N N . GLY A 1 76 ? 11.360 9.439 122.894 1.00 18.97 83 GLY A N 1
ATOM 608 C CA . GLY A 1 76 ? 12.114 10.592 123.363 1.00 18.97 83 GLY A CA 1
ATOM 609 C C . GLY A 1 76 ? 11.993 10.806 124.856 1.00 22.01 83 GLY A C 1
ATOM 610 O O . GLY A 1 76 ? 11.502 9.929 125.575 1.00 21.95 83 GLY A O 1
ATOM 611 N N . ASN A 1 77 ? 12.485 11.963 125.328 1.00 19.04 84 ASN A N 1
ATOM 612 C CA . ASN A 1 77 ? 12.451 12.279 126.755 1.00 18.51 84 ASN A CA 1
ATOM 613 C C . ASN A 1 77 ? 11.014 12.650 127.191 1.00 19.73 84 ASN A C 1
ATOM 614 O O . ASN A 1 77 ? 10.132 12.803 126.327 1.00 18.72 84 ASN A O 1
ATOM 619 N N . ASN A 1 78 ? 10.760 12.786 128.516 1.00 18.46 85 ASN A N 1
ATOM 620 C CA . ASN A 1 78 ? 9.411 13.094 129.002 1.00 17.15 85 ASN A CA 1
ATOM 621 C C . ASN A 1 78 ? 8.856 14.425 128.486 1.00 19.10 85 ASN A C 1
ATOM 622 O O . ASN A 1 78 ? 7.649 14.511 128.257 1.00 18.63 85 ASN A O 1
ATOM 627 N N . GLU A 1 79 ? 9.722 15.438 128.254 1.00 18.17 86 GLU A N 1
ATOM 628 C CA . GLU A 1 79 ? 9.252 16.715 127.693 1.00 18.61 86 GLU A CA 1
ATOM 629 C C . GLU A 1 79 ? 8.786 16.529 126.239 1.00 21.67 86 GLU A C 1
ATOM 630 O O . GLU A 1 79 ? 7.870 17.227 125.792 1.00 21.45 86 GLU A O 1
ATOM 636 N N . GLN A 1 80 ? 9.418 15.578 125.513 1.00 17.43 87 GLN A N 1
ATOM 637 C CA . GLN A 1 80 ? 9.051 15.275 124.118 1.00 16.67 87 GLN A CA 1
ATOM 638 C C . GLN A 1 80 ? 7.761 14.460 124.090 1.00 19.74 87 GLN A C 1
ATOM 639 O O . GLN A 1 80 ? 6.881 14.726 123.263 1.00 20.21 87 GLN A O 1
ATOM 645 N N . ILE A 1 81 ? 7.618 13.500 125.021 1.00 16.21 88 ILE A N 1
ATOM 646 C CA . ILE A 1 81 ? 6.349 12.764 125.153 1.00 15.75 88 ILE A CA 1
ATOM 647 C C . ILE A 1 81 ? 5.242 13.806 125.435 1.00 19.17 88 ILE A C 1
ATOM 648 O O . ILE A 1 81 ? 4.148 13.722 124.871 1.00 18.26 88 ILE A O 1
ATOM 653 N N . GLN A 1 82 ? 5.529 14.782 126.326 1.00 16.40 89 GLN A N 1
ATOM 654 C CA . GLN A 1 82 ? 4.544 15.801 126.673 1.00 16.53 89 GLN A CA 1
ATOM 655 C C . GLN A 1 82 ? 4.104 16.580 125.435 1.00 18.24 89 GLN A C 1
ATOM 656 O O . GLN A 1 82 ? 2.913 16.849 125.276 1.00 18.76 89 GLN A O 1
ATOM 662 N N . LYS A 1 83 ? 5.047 16.916 124.543 1.00 15.22 90 LYS A N 1
ATOM 663 C CA . LYS A 1 83 ? 4.686 17.655 123.329 1.00 15.44 90 LYS A CA 1
ATOM 664 C C . LYS A 1 83 ? 3.777 16.806 122.423 1.00 19.00 90 LYS A C 1
ATOM 665 O O . LYS A 1 83 ? 2.845 17.330 121.803 1.00 19.29 90 LYS A O 1
ATOM 671 N N . LEU A 1 84 ? 4.020 15.475 122.398 1.00 16.99 91 LEU A N 1
ATOM 672 C CA . LEU A 1 84 ? 3.207 14.545 121.617 1.00 16.95 91 LEU A CA 1
ATOM 673 C C . LEU A 1 84 ? 1.783 14.490 122.187 1.00 18.78 91 LEU A C 1
ATOM 674 O O . LEU A 1 84 ? 0.817 14.515 121.415 1.00 20.89 91 LEU A O 1
ATOM 679 N N . ILE A 1 85 ? 1.658 14.445 123.542 1.00 15.65 92 ILE A N 1
ATOM 680 C CA . ILE A 1 85 ? 0.345 14.468 124.196 1.00 14.91 92 ILE A CA 1
ATOM 681 C C . ILE A 1 85 ? -0.378 15.779 123.860 1.00 18.70 92 ILE A C 1
ATOM 682 O O . ILE A 1 85 ? -1.564 15.761 123.510 1.00 18.23 92 ILE A O 1
ATOM 687 N N . GLU A 1 86 ? 0.341 16.916 123.964 1.00 17.02 93 GLU A N 1
ATOM 688 C CA . GLU A 1 86 ? -0.233 18.240 123.687 1.00 16.53 93 GLU A CA 1
ATOM 689 C C . GLU A 1 86 ? -0.688 18.377 122.230 1.00 20.98 93 GLU A C 1
ATOM 690 O O . GLU A 1 86 ? -1.615 19.136 121.958 1.00 22.14 93 GLU A O 1
ATOM 696 N N . ALA A 1 87 ? -0.072 17.606 121.307 1.00 17.90 94 ALA A N 1
ATOM 697 C CA . ALA A 1 87 ? -0.422 17.587 119.883 1.00 18.85 94 ALA A CA 1
ATOM 698 C C . ALA A 1 87 ? -1.693 16.748 119.614 1.00 21.20 94 ALA A C 1
ATOM 699 O O . ALA A 1 87 ? -2.147 16.685 118.472 1.00 21.39 94 ALA A O 1
ATOM 701 N N . GLY A 1 88 ? -2.259 16.142 120.667 1.00 19.11 95 GLY A N 1
ATOM 702 C CA . GLY A 1 88 ? -3.481 15.353 120.571 1.00 18.64 95 GLY A CA 1
ATOM 703 C C . GLY A 1 88 ? -3.272 13.921 120.111 1.00 21.51 95 GLY A C 1
ATOM 704 O O . GLY A 1 88 ? -4.193 13.311 119.566 1.00 21.53 95 GLY A O 1
ATOM 705 N N . ALA A 1 89 ? -2.085 13.342 120.363 1.00 18.22 96 ALA A N 1
ATOM 706 C CA . ALA A 1 89 ? -1.813 11.980 119.886 1.00 17.50 96 ALA A CA 1
ATOM 707 C C . ALA A 1 89 ? -2.576 10.846 120.572 1.00 19.14 96 ALA A C 1
ATOM 708 O O . ALA A 1 89 ? -2.785 9.809 119.953 1.00 18.37 96 ALA A O 1
ATOM 710 N N . LEU A 1 90 ? -2.904 10.988 121.857 1.00 18.37 97 LEU A N 1
ATOM 711 C CA . LEU A 1 90 ? -3.445 9.859 122.614 1.00 17.54 97 LEU A CA 1
ATOM 712 C C . LEU A 1 90 ? -4.784 9.332 122.135 1.00 20.95 97 LEU A C 1
ATOM 713 O O . LEU A 1 90 ? -4.900 8.119 121.959 1.00 20.02 97 LEU A O 1
ATOM 718 N N . SER A 1 91 ? -5.793 10.200 121.937 1.00 19.63 98 SER A N 1
ATOM 719 C CA . SER A 1 91 ? -7.097 9.705 121.484 1.00 20.02 98 SER A CA 1
ATOM 720 C C . SER A 1 91 ? -7.008 8.934 120.146 1.00 21.57 98 SER A C 1
ATOM 721 O O . SER A 1 91 ? -7.458 7.782 120.129 1.00 21.66 98 SER A O 1
ATOM 724 N N . PRO A 1 92 ? -6.349 9.446 119.065 1.00 18.52 99 PRO A N 1
ATOM 725 C CA . PRO A 1 92 ? -6.261 8.634 117.837 1.00 18.41 99 PRO A CA 1
ATOM 726 C C . PRO A 1 92 ? -5.439 7.363 117.992 1.00 20.01 99 PRO A C 1
ATOM 727 O O . PRO A 1 92 ? -5.813 6.364 117.398 1.00 20.45 99 PRO A O 1
ATOM 731 N N . LEU A 1 93 ? -4.379 7.366 118.838 1.00 17.50 100 LEU A N 1
ATOM 732 C CA . LEU A 1 93 ? -3.610 6.137 119.055 1.00 17.39 100 LEU A CA 1
ATOM 733 C C . LEU A 1 93 ? -4.488 5.065 119.712 1.00 20.34 100 LEU A C 1
ATOM 734 O O . LEU A 1 93 ? -4.461 3.908 119.300 1.00 20.90 100 LEU A O 1
ATOM 739 N N . VAL A 1 94 ? -5.290 5.467 120.717 1.00 18.47 101 VAL A N 1
ATOM 740 C CA . VAL A 1 94 ? -6.159 4.536 121.439 1.00 18.42 101 VAL A CA 1
ATOM 741 C C . VAL A 1 94 ? -7.248 3.997 120.507 1.00 22.61 101 VAL A C 1
ATOM 742 O O . VAL A 1 94 ? -7.548 2.797 120.552 1.00 22.33 101 VAL A O 1
ATOM 746 N N . LYS A 1 95 ? -7.788 4.868 119.626 1.00 20.32 102 LYS A N 1
ATOM 747 C CA . LYS A 1 95 ? -8.850 4.480 118.683 1.00 21.88 102 LYS A CA 1
ATOM 748 C C . LYS A 1 95 ? -8.356 3.428 117.679 1.00 27.68 102 LYS A C 1
ATOM 749 O O . LYS A 1 95 ? -9.148 2.590 117.243 1.00 28.97 102 LYS A O 1
ATOM 755 N N . LEU A 1 96 ? -7.049 3.453 117.337 1.00 23.62 103 LEU A N 1
ATOM 756 C CA . LEU A 1 96 ? -6.465 2.467 116.432 1.00 23.86 103 LEU A CA 1
ATOM 757 C C . LEU A 1 96 ? -6.463 1.037 117.003 1.00 28.53 103 LEU A C 1
ATOM 758 O O . LEU A 1 96 ? -6.607 0.095 116.232 1.00 29.34 103 LEU A O 1
ATOM 763 N N . LEU A 1 97 ? -6.381 0.875 118.342 1.00 24.49 104 LEU A N 1
ATOM 764 C CA . LEU A 1 97 ? -6.358 -0.444 119.009 1.00 25.00 104 LEU A CA 1
ATOM 765 C C . LEU A 1 97 ? -7.617 -1.296 118.791 1.00 35.44 104 LEU A C 1
ATOM 766 O O . LEU A 1 97 ? -7.585 -2.510 119.050 1.00 37.05 104 LEU A O 1
ATOM 771 N N . ASP A 1 98 ? -8.726 -0.665 118.361 1.00 34.75 105 ASP A N 1
ATOM 772 C CA . ASP A 1 98 ? -10.023 -1.322 118.200 1.00 37.08 105 ASP A CA 1
ATOM 773 C C . ASP A 1 98 ? -10.385 -1.848 116.804 1.00 43.93 105 ASP A C 1
ATOM 774 O O . ASP A 1 98 ? -10.982 -2.927 116.718 1.00 45.59 105 ASP A O 1
ATOM 779 N N A ASP A 1 99 ? -10.076 -1.079 115.743 0.50 40.91 106 ASP A N 1
ATOM 780 N N B ASP A 1 99 ? -10.073 -1.095 115.728 0.50 40.18 106 ASP A N 1
ATOM 781 C CA A ASP A 1 99 ? -10.474 -1.388 114.364 0.50 42.08 106 ASP A CA 1
ATOM 782 C CA B ASP A 1 99 ? -10.472 -1.490 114.369 0.50 40.95 106 ASP A CA 1
ATOM 783 C C A ASP A 1 99 ? -9.339 -1.636 113.360 0.50 44.64 106 ASP A C 1
ATOM 784 C C B ASP A 1 99 ? -9.318 -1.691 113.367 0.50 44.10 106 ASP A C 1
ATOM 785 O O A ASP A 1 99 ? -9.556 -2.347 112.376 0.50 45.62 106 ASP A O 1
ATOM 786 O O B ASP A 1 99 ? -9.496 -2.436 112.401 0.50 45.03 106 ASP A O 1
ATOM 795 N N . ALA A 1 100 ? -8.160 -1.035 113.580 1.00 38.64 107 ALA A N 1
ATOM 796 C CA . ALA A 1 100 ? -6.993 -1.121 112.673 1.00 36.96 107 ALA A CA 1
ATOM 797 C C . ALA A 1 100 ? -6.434 -2.542 112.381 1.00 38.32 107 ALA A C 1
ATOM 798 O O . ALA A 1 100 ? -6.784 -3.510 113.056 1.00 38.49 107 ALA A O 1
ATOM 800 N N . SER A 1 101 ? -5.561 -2.650 111.348 1.00 32.10 108 SER A N 1
ATOM 801 C CA . SER A 1 101 ? -4.877 -3.894 110.969 1.00 30.42 108 SER A CA 1
ATOM 802 C C . SER A 1 101 ? -3.915 -4.287 112.097 1.00 32.27 108 SER A C 1
ATOM 803 O O . SER A 1 101 ? -3.494 -3.420 112.871 1.00 29.34 108 SER A O 1
ATOM 806 N N . GLU A 1 102 ? -3.520 -5.573 112.161 1.00 29.53 109 GLU A N 1
ATOM 807 C CA . GLU A 1 102 ? -2.579 -6.036 113.186 1.00 28.36 109 GLU A CA 1
ATOM 808 C C . GLU A 1 102 ? -1.250 -5.284 113.083 1.00 28.89 109 GLU A C 1
ATOM 809 O O . GLU A 1 102 ? -0.636 -4.990 114.106 1.00 27.99 109 GLU A O 1
ATOM 815 N N . GLU A 1 103 ? -0.841 -4.920 111.845 1.00 24.28 110 GLU A N 1
ATOM 816 C CA . GLU A 1 103 ? 0.388 -4.165 111.614 1.00 23.41 110 GLU A CA 1
ATOM 817 C C . GLU A 1 103 ? 0.303 -2.790 112.267 1.00 27.31 110 GLU A C 1
ATOM 818 O O . GLU A 1 103 ? 1.241 -2.389 112.962 1.00 27.01 110 GLU A O 1
ATOM 824 N N . VAL A 1 104 ? -0.824 -2.077 112.062 1.00 23.15 111 VAL A N 1
ATOM 825 C CA . VAL A 1 104 ? -1.025 -0.743 112.647 1.00 21.64 111 VAL A CA 1
ATOM 826 C C . VAL A 1 104 ? -1.199 -0.864 114.163 1.00 23.01 111 VAL A C 1
ATOM 827 O O . VAL A 1 104 ? -0.579 -0.090 114.902 1.00 22.83 111 VAL A O 1
ATOM 831 N N . ILE A 1 105 ? -1.989 -1.864 114.629 1.00 20.40 112 ILE A N 1
ATOM 832 C CA . ILE A 1 105 ? -2.188 -2.081 116.077 1.00 19.86 112 ILE A CA 1
ATOM 833 C C . ILE A 1 105 ? -0.843 -2.249 116.771 1.00 24.26 112 ILE A C 1
ATOM 834 O O . ILE A 1 105 ? -0.600 -1.556 117.755 1.00 23.00 112 ILE A O 1
ATOM 839 N N . GLN A 1 106 ? 0.050 -3.119 116.226 1.00 22.42 113 GLN A N 1
ATOM 840 C CA . GLN A 1 106 ? 1.376 -3.363 116.808 1.00 22.45 113 GLN A CA 1
ATOM 841 C C . GLN A 1 106 ? 2.186 -2.079 117.045 1.00 25.47 113 GLN A C 1
ATOM 842 O O . GLN A 1 106 ? 2.815 -1.926 118.095 1.00 25.20 113 GLN A O 1
ATOM 848 N N . GLU A 1 107 ? 2.139 -1.154 116.085 1.00 21.35 114 GLU A N 1
ATOM 849 C CA . GLU A 1 107 ? 2.837 0.125 116.154 1.00 20.96 114 GLU A CA 1
ATOM 850 C C . GLU A 1 107 ? 2.166 1.068 117.135 1.00 21.51 114 GLU A C 1
ATOM 851 O O . GLU A 1 107 ? 2.867 1.796 117.839 1.00 21.30 114 GLU A O 1
ATOM 857 N N A ALA A 1 108 ? 0.826 1.065 117.184 0.77 18.36 115 ALA A N 1
ATOM 858 N N B ALA A 1 108 ? 0.816 1.055 117.182 0.23 18.33 115 ALA A N 1
ATOM 859 C CA A ALA A 1 108 ? 0.087 1.936 118.102 0.77 17.79 115 ALA A CA 1
ATOM 860 C CA B ALA A 1 108 ? 0.014 1.888 118.083 0.23 17.77 115 ALA A CA 1
ATOM 861 C C A ALA A 1 108 ? 0.346 1.515 119.554 0.77 20.78 115 ALA A C 1
ATOM 862 C C B ALA A 1 108 ? 0.260 1.501 119.543 0.23 21.27 115 ALA A C 1
ATOM 863 O O A ALA A 1 108 ? 0.552 2.382 120.407 0.77 19.33 115 ALA A O 1
ATOM 864 O O B ALA A 1 108 ? 0.353 2.384 120.397 0.23 20.46 115 ALA A O 1
ATOM 867 N N . VAL A 1 109 ? 0.411 0.186 119.816 1.00 18.15 116 VAL A N 1
ATOM 868 C CA A VAL A 1 109 ? 0.676 -0.301 121.176 0.77 17.98 116 VAL A CA 1
ATOM 869 C CA B VAL A 1 109 ? 0.694 -0.338 121.167 0.23 16.90 116 VAL A CA 1
ATOM 870 C C . VAL A 1 109 ? 2.134 0.024 121.576 1.00 20.57 116 VAL A C 1
ATOM 871 O O . VAL A 1 109 ? 2.392 0.373 122.728 1.00 20.28 116 VAL A O 1
ATOM 878 N N A TRP A 1 110 ? 3.065 -0.056 120.637 0.77 18.66 117 TRP A N 1
ATOM 879 N N B TRP A 1 110 ? 3.072 -0.049 120.613 0.23 19.07 117 TRP A N 1
ATOM 880 C CA A TRP A 1 110 ? 4.451 0.305 120.889 0.77 20.09 117 TRP A CA 1
ATOM 881 C CA B TRP A 1 110 ? 4.486 0.274 120.815 0.23 20.11 117 TRP A CA 1
ATOM 882 C C A TRP A 1 110 ? 4.521 1.800 121.285 0.77 20.90 117 TRP A C 1
ATOM 883 C C B TRP A 1 110 ? 4.662 1.791 121.115 0.23 22.77 117 TRP A C 1
ATOM 884 O O A TRP A 1 110 ? 5.162 2.143 122.286 0.77 18.95 117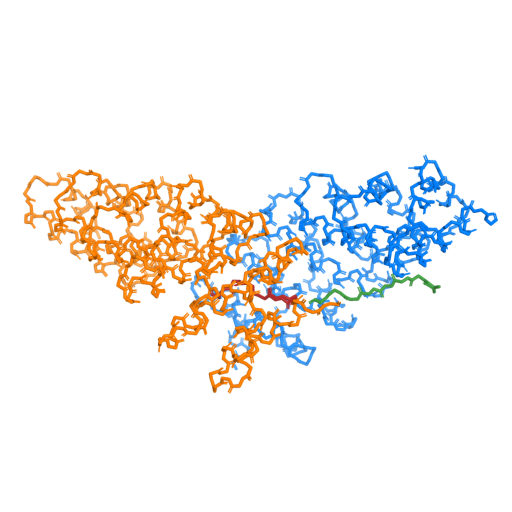 TRP A O 1
ATOM 885 O O B TRP A 1 110 ? 5.515 2.140 121.933 0.23 22.59 117 TRP A O 1
ATOM 906 N N . ALA A 1 111 ? 3.780 2.662 120.557 1.00 18.60 118 ALA A N 1
ATOM 907 C CA . ALA A 1 111 ? 3.763 4.111 120.850 1.00 18.16 118 ALA A CA 1
ATOM 908 C C . ALA A 1 111 ? 3.213 4.315 122.268 1.00 20.30 118 ALA A C 1
ATOM 909 O O . ALA A 1 111 ? 3.815 5.034 123.063 1.00 19.77 118 ALA A O 1
ATOM 911 N N . ILE A 1 112 ? 2.103 3.629 122.595 1.00 17.07 119 ILE A N 1
ATOM 912 C CA . ILE A 1 112 ? 1.479 3.717 123.915 1.00 15.62 119 ILE A CA 1
ATOM 913 C C . ILE A 1 112 ? 2.409 3.210 125.013 1.00 18.56 119 ILE A C 1
ATOM 914 O O . ILE A 1 112 ? 2.459 3.825 126.084 1.00 18.47 119 ILE A O 1
ATOM 919 N N . ALA A 1 113 ? 3.129 2.088 124.769 1.00 16.92 120 ALA A N 1
ATOM 920 C CA . ALA A 1 113 ? 4.075 1.586 125.777 1.00 16.80 120 ALA A CA 1
ATOM 921 C C . ALA A 1 113 ? 5.163 2.639 126.040 1.00 19.87 120 ALA A C 1
ATOM 922 O O . ALA A 1 113 ? 5.549 2.833 127.194 1.00 20.27 120 ALA A O 1
ATOM 924 N N . ASN A 1 114 ? 5.644 3.318 124.973 1.00 17.33 121 ASN A N 1
ATOM 925 C CA . ASN A 1 114 ? 6.648 4.381 125.108 1.00 17.75 121 ASN A CA 1
ATOM 926 C C . ASN A 1 114 ? 6.084 5.551 125.912 1.00 20.22 121 ASN A C 1
ATOM 927 O O . ASN A 1 114 ? 6.754 6.049 126.805 1.00 20.64 121 ASN A O 1
ATOM 932 N N . ILE A 1 115 ? 4.847 5.978 125.625 1.00 16.88 122 ILE A N 1
ATOM 933 C CA . ILE A 1 115 ? 4.228 7.078 126.384 1.00 15.61 122 ILE A CA 1
ATOM 934 C C . ILE A 1 115 ? 4.064 6.699 127.855 1.00 19.32 122 ILE A C 1
ATOM 935 O O . ILE A 1 115 ? 4.314 7.528 128.741 1.00 20.49 122 ILE A O 1
ATOM 940 N N . ALA A 1 116 ? 3.679 5.424 128.110 1.00 17.38 123 ALA A N 1
ATOM 941 C CA . ALA A 1 116 ? 3.500 4.907 129.477 1.00 17.16 123 ALA A CA 1
ATOM 942 C C . ALA A 1 116 ? 4.821 4.850 130.258 1.00 20.16 123 ALA A C 1
ATOM 943 O O . ALA A 1 116 ? 4.802 4.720 131.483 1.00 20.67 123 ALA A O 1
ATOM 945 N N . SER A 1 117 ? 5.963 4.987 129.565 1.00 18.98 124 SER A N 1
ATOM 946 C CA . SER A 1 117 ? 7.249 4.998 130.257 1.00 19.58 124 SER A CA 1
ATOM 947 C C . SER A 1 117 ? 7.600 6.424 130.724 1.00 23.04 124 SER A C 1
ATOM 948 O O . SER A 1 117 ? 8.659 6.644 131.317 1.00 23.34 124 SER A O 1
ATOM 951 N N . GLY A 1 118 ? 6.695 7.368 130.465 1.00 19.53 125 GLY A N 1
ATOM 952 C CA . GLY A 1 118 ? 6.845 8.755 130.877 1.00 19.19 125 GLY A CA 1
ATOM 953 C C . GLY A 1 118 ? 6.534 8.928 132.350 1.00 21.67 125 GLY A C 1
ATOM 954 O O . GLY A 1 118 ? 6.632 7.969 133.124 1.00 22.43 125 GLY A O 1
ATOM 955 N N . ASN A 1 119 ? 6.134 10.140 132.754 1.00 18.10 126 ASN A N 1
ATOM 956 C CA . ASN A 1 119 ? 5.850 10.365 134.172 1.00 19.02 126 ASN A CA 1
ATOM 957 C C . ASN A 1 119 ? 4.411 9.938 134.528 1.00 19.96 126 ASN A C 1
ATOM 958 O O . ASN A 1 119 ? 3.632 9.580 133.636 1.00 17.84 126 ASN A O 1
ATOM 963 N N . ASN A 1 120 ? 4.054 9.985 135.833 1.00 19.14 127 ASN A N 1
ATOM 964 C CA . ASN A 1 120 ? 2.717 9.581 136.279 1.00 18.80 127 ASN A CA 1
ATOM 965 C C . ASN A 1 120 ? 1.593 10.408 135.677 1.00 20.32 127 ASN A C 1
ATOM 966 O O . ASN A 1 120 ? 0.520 9.873 135.428 1.00 19.92 127 ASN A O 1
ATOM 971 N N . GLU A 1 121 ? 1.826 11.712 135.457 1.00 18.66 128 GLU A N 1
ATOM 972 C CA . GLU A 1 121 ? 0.825 12.575 134.830 1.00 18.66 128 GLU A CA 1
ATOM 973 C C . GLU A 1 121 ? 0.563 12.143 133.385 1.00 21.47 128 GLU A C 1
ATOM 974 O O . GLU A 1 121 ? -0.560 12.250 132.909 1.00 21.33 128 GLU A O 1
ATOM 980 N N . GLN A 1 122 ? 1.595 11.627 132.711 1.00 17.71 129 GLN A N 1
ATOM 981 C CA . GLN A 1 122 ? 1.466 11.149 131.338 1.00 16.58 129 GLN A CA 1
ATOM 982 C C . GLN A 1 122 ? 0.733 9.803 131.312 1.00 18.91 129 GLN A C 1
ATOM 983 O O . GLN A 1 122 ? -0.133 9.594 130.452 1.00 18.50 129 GLN A O 1
ATOM 989 N N . ILE A 1 123 ? 1.029 8.920 132.292 1.00 15.94 130 ILE A N 1
ATOM 990 C CA . ILE A 1 123 ? 0.273 7.668 132.433 1.00 14.67 130 ILE A CA 1
ATOM 991 C C . ILE A 1 123 ? -1.195 8.047 132.650 1.00 18.61 130 ILE A C 1
ATOM 992 O O . ILE A 1 123 ? -2.079 7.397 132.107 1.00 18.84 130 ILE A O 1
ATOM 997 N N . GLN A 1 124 ? -1.451 9.098 133.465 1.00 16.88 131 GLN A N 1
ATOM 998 C CA . GLN A 1 124 ? -2.827 9.510 133.730 1.00 17.13 131 GLN A CA 1
ATOM 999 C C . GLN A 1 124 ? -3.552 9.948 132.468 1.00 19.26 131 GLN A C 1
ATOM 1000 O O . GLN A 1 124 ? -4.720 9.610 132.283 1.00 19.98 131 GLN A O 1
ATOM 1006 N N . LYS A 1 125 ? -2.855 10.672 131.590 1.00 16.65 132 LYS A N 1
ATOM 1007 C CA . LYS A 1 125 ? -3.456 11.117 130.340 1.00 15.40 132 LYS A CA 1
ATOM 1008 C C . LYS A 1 125 ? -3.798 9.903 129.455 1.00 20.01 132 LYS A C 1
ATOM 1009 O O . LYS A 1 125 ? -4.838 9.907 128.778 1.00 18.16 132 LYS A O 1
ATOM 1015 N N . LEU A 1 126 ? -2.952 8.842 129.492 1.00 17.04 133 LEU A N 1
ATOM 1016 C CA . LEU A 1 126 ? -3.244 7.616 128.736 1.00 17.33 133 LEU A CA 1
ATOM 1017 C C . LEU A 1 126 ? -4.516 6.982 129.264 1.00 18.11 133 LEU A C 1
ATOM 1018 O O . LEU A 1 126 ? -5.351 6.523 128.486 1.00 18.97 133 LEU A O 1
ATOM 1023 N N . ILE A 1 127 ? -4.644 6.904 130.606 1.00 15.70 134 ILE A N 1
ATOM 1024 C CA . ILE A 1 127 ? -5.832 6.335 131.231 1.00 16.66 134 ILE A CA 1
ATOM 1025 C C . ILE A 1 127 ? -7.063 7.134 130.818 1.00 20.49 134 ILE A C 1
ATOM 1026 O O . ILE A 1 127 ? -8.050 6.548 130.373 1.00 20.28 134 ILE A O 1
ATOM 1031 N N . GLU A 1 128 ? -6.982 8.471 130.913 1.00 18.41 135 GLU A N 1
ATOM 1032 C CA . GLU A 1 128 ? -8.099 9.342 130.545 1.00 18.34 135 GLU A CA 1
ATOM 1033 C C . GLU A 1 128 ? -8.470 9.219 129.071 1.00 20.14 135 GLU A C 1
ATOM 1034 O O . GLU A 1 128 ? -9.639 9.399 128.717 1.00 20.82 135 GLU A O 1
ATOM 1040 N N . ALA A 1 129 ? -7.488 8.881 128.216 1.00 17.36 136 ALA A N 1
ATOM 1041 C CA . ALA A 1 129 ? -7.763 8.708 126.792 1.00 17.76 136 ALA A CA 1
ATOM 1042 C C . ALA A 1 129 ? -8.457 7.350 126.500 1.00 20.51 136 ALA A C 1
ATOM 1043 O O . ALA A 1 129 ? -8.878 7.106 125.364 1.00 19.77 136 ALA A O 1
ATOM 1045 N N . GLY A 1 130 ? -8.586 6.502 127.524 1.00 19.02 137 GLY A N 1
ATOM 1046 C CA . GLY A 1 130 ? -9.261 5.206 127.417 1.00 19.18 137 GLY A CA 1
ATOM 1047 C C . GLY A 1 130 ? -8.388 4.046 126.980 1.00 20.66 137 GLY A C 1
ATOM 1048 O O . GLY A 1 130 ? -8.883 3.073 126.408 1.00 20.36 137 GLY A O 1
ATOM 1049 N N . ALA A 1 131 ? -7.088 4.122 127.261 1.00 17.54 138 ALA A N 1
ATOM 1050 C CA . ALA A 1 131 ? -6.163 3.067 126.853 1.00 17.06 138 ALA A CA 1
ATOM 1051 C C . ALA A 1 131 ? -6.326 1.709 127.544 1.00 20.06 138 ALA A C 1
ATOM 1052 O O . ALA A 1 131 ? -5.955 0.692 126.962 1.00 19.79 138 ALA A O 1
ATOM 1054 N N . LEU A 1 132 ? -6.788 1.686 128.803 1.00 17.56 139 LEU A N 1
ATOM 1055 C CA . LEU A 1 132 ? -6.751 0.439 129.560 1.00 17.73 139 LEU A CA 1
ATOM 1056 C C . LEU A 1 132 ? -7.595 -0.706 129.013 1.00 19.77 139 LEU A C 1
ATOM 1057 O O . LEU A 1 132 ? -7.076 -1.826 128.898 1.00 19.52 139 LEU A O 1
ATOM 1062 N N . SER A 1 133 ? -8.886 -0.467 128.758 1.00 17.16 140 SER A N 1
ATOM 1063 C CA . SER A 1 133 ? -9.762 -1.521 128.260 1.00 17.99 140 SER A CA 1
A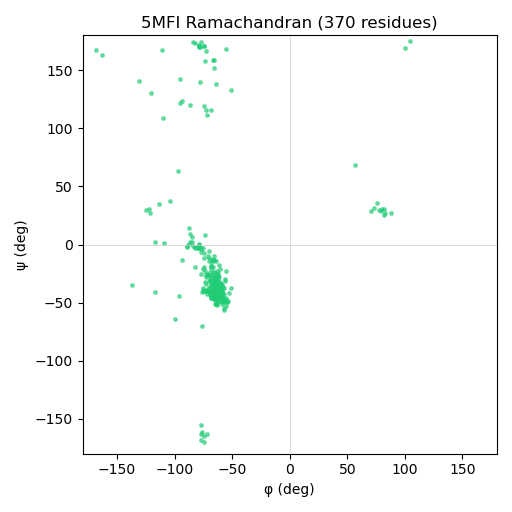TOM 1064 C C . SER A 1 133 ? -9.194 -2.150 126.966 1.00 20.63 140 SER A C 1
ATOM 1065 O O . SER A 1 133 ? -9.007 -3.365 126.940 1.00 20.25 140 SER A O 1
ATOM 1068 N N . PRO A 1 134 ? -8.845 -1.386 125.915 1.00 17.73 141 PRO A N 1
ATOM 1069 C CA . PRO A 1 134 ? -8.307 -2.046 124.715 1.00 18.42 141 PRO A CA 1
ATOM 1070 C C . PRO A 1 134 ? -6.976 -2.759 124.941 1.00 21.22 141 PRO A C 1
ATOM 1071 O O . PRO A 1 134 ? -6.772 -3.811 124.341 1.00 20.94 141 PRO A O 1
ATOM 1075 N N . LEU A 1 135 ? -6.083 -2.227 125.809 1.00 18.11 142 LEU A N 1
ATOM 1076 C CA . LEU A 1 135 ? -4.806 -2.910 126.063 1.00 17.87 142 LEU A CA 1
ATOM 1077 C C . LEU A 1 135 ? -5.034 -4.269 126.737 1.00 20.91 142 LEU A C 1
ATOM 1078 O O . LEU A 1 135 ? -4.390 -5.256 126.373 1.00 20.58 142 LEU A O 1
ATOM 1083 N N . VAL A 1 136 ? -5.949 -4.310 127.736 1.00 17.34 143 VAL A N 1
ATOM 1084 C CA . VAL A 1 136 ? -6.261 -5.560 128.433 1.00 17.52 143 VAL A CA 1
ATOM 1085 C C . VAL A 1 136 ? -6.865 -6.566 127.441 1.00 21.57 143 VAL A C 1
ATOM 1086 O O . VAL A 1 136 ? -6.478 -7.738 127.462 1.00 21.88 143 VAL A O 1
ATOM 1090 N N . LYS A 1 137 ? -7.765 -6.106 126.542 1.00 21.20 144 LYS A N 1
ATOM 1091 C CA . LYS A 1 137 ? -8.379 -6.984 125.532 1.00 22.43 144 LYS A CA 1
ATOM 1092 C C . LYS A 1 137 ? -7.335 -7.631 124.615 1.00 27.40 144 LYS A C 1
ATOM 1093 O O . LYS A 1 137 ? -7.507 -8.784 124.210 1.00 28.95 144 LYS A O 1
ATOM 1099 N N . LEU A 1 138 ? -6.243 -6.909 124.328 1.00 23.45 145 LEU A N 1
ATOM 1100 C CA . LEU A 1 138 ? -5.160 -7.415 123.470 1.00 24.21 145 LEU A CA 1
ATOM 1101 C C . LEU A 1 138 ? -4.393 -8.591 124.090 1.00 32.22 145 LEU A C 1
ATOM 1102 O O . LEU A 1 138 ? -3.767 -9.354 123.356 1.00 34.02 145 LEU A O 1
ATOM 1107 N N . LEU A 1 139 ? -4.480 -8.780 125.422 1.00 28.30 146 LEU A N 1
ATOM 1108 C CA . LEU A 1 139 ? -3.792 -9.891 126.089 1.00 28.99 146 LEU A CA 1
ATOM 1109 C C . LEU A 1 139 ? -4.356 -11.278 125.733 1.00 38.17 146 LEU A C 1
ATOM 1110 O O . LEU A 1 139 ? -3.650 -12.269 125.921 1.00 39.39 146 LEU A O 1
ATOM 1115 N N . ASP A 1 140 ? -5.606 -11.352 125.227 1.00 38.61 147 ASP A N 1
ATOM 1116 C CA . ASP A 1 140 ? -6.256 -12.622 124.876 1.00 41.56 147 ASP A CA 1
ATOM 1117 C C . ASP A 1 140 ? -6.211 -12.967 123.383 1.00 50.12 147 ASP A C 1
ATOM 1118 O O . ASP A 1 140 ? -5.646 -13.992 123.004 1.00 51.48 147 ASP A O 1
ATOM 1123 N N . ASP A 1 141 ? -6.874 -12.134 122.558 1.00 48.81 148 ASP A N 1
ATOM 1124 C CA . ASP A 1 141 ? -7.135 -12.299 121.123 1.00 50.32 148 ASP A CA 1
ATOM 1125 C C . ASP A 1 141 ? -6.014 -11.898 120.153 1.00 53.48 148 ASP A C 1
ATOM 1126 O O . ASP A 1 141 ? -6.060 -12.310 118.989 1.00 54.84 148 ASP A O 1
ATOM 1131 N N . ALA A 1 142 ? -5.053 -11.074 120.590 1.00 47.42 149 ALA A N 1
ATOM 1132 C CA . ALA A 1 142 ? -3.985 -10.620 119.699 1.00 46.38 149 ALA A CA 1
ATOM 1133 C C . ALA A 1 142 ? -2.861 -11.651 119.479 1.00 48.50 149 ALA A C 1
ATOM 1134 O O . ALA A 1 142 ? -2.833 -12.691 120.144 1.00 48.33 149 ALA A O 1
ATOM 1136 N N . SER A 1 143 ? -1.958 -11.365 118.511 1.00 42.81 150 SER A N 1
ATOM 1137 C CA . SER A 1 143 ? -0.805 -12.203 118.168 1.00 42.23 150 SER A CA 1
ATOM 1138 C C . SER A 1 143 ? 0.267 -12.075 119.254 1.00 44.53 150 SER A C 1
ATOM 1139 O O . SER A 1 143 ? 0.295 -11.057 119.953 1.00 42.74 150 SER A O 1
ATOM 1142 N N . GLU A 1 144 ? 1.176 -13.074 119.364 1.00 40.52 151 GLU A N 1
ATOM 1143 C CA . GLU A 1 144 ? 2.262 -13.080 120.360 1.00 39.38 151 GLU A CA 1
ATOM 1144 C C . GLU A 1 144 ? 3.080 -11.792 120.376 1.00 40.63 151 GLU A C 1
ATOM 1145 O O . GLU A 1 144 ? 3.452 -11.307 121.447 1.00 39.74 151 GLU A O 1
ATOM 1151 N N . GLU A 1 145 ? 3.308 -11.219 119.184 1.00 35.08 152 GLU A N 1
ATOM 1152 C CA . GLU A 1 145 ? 4.032 -9.982 118.961 1.00 33.64 152 GLU A CA 1
ATOM 1153 C C . GLU A 1 145 ? 3.316 -8.770 119.581 1.00 34.56 152 GLU A C 1
ATOM 1154 O O . GLU A 1 145 ? 3.967 -7.942 120.214 1.00 34.39 152 GLU A O 1
ATOM 1160 N N . VAL A 1 146 ? 1.982 -8.659 119.366 1.00 29.00 153 VAL A N 1
ATOM 1161 C CA . VAL A 1 146 ? 1.140 -7.572 119.883 1.00 26.26 153 VAL A CA 1
ATOM 1162 C C . VAL A 1 146 ? 1.003 -7.736 121.406 1.00 27.63 153 VAL A C 1
ATOM 1163 O O . VAL A 1 146 ? 1.023 -6.742 122.127 1.00 26.77 153 VAL A O 1
ATOM 1167 N N . ILE A 1 147 ? 0.909 -8.992 121.885 1.00 25.58 154 ILE A N 1
ATOM 1168 C CA . ILE A 1 147 ? 0.823 -9.311 123.321 1.00 24.87 154 ILE A CA 1
ATOM 1169 C C . ILE A 1 147 ? 2.082 -8.786 124.020 1.00 28.50 154 ILE A C 1
ATOM 1170 O O . ILE A 1 147 ? 1.966 -8.130 125.056 1.00 25.55 154 ILE A O 1
ATOM 1175 N N . GLN A 1 148 ? 3.276 -9.020 123.415 1.00 28.19 155 GLN A N 1
ATOM 1176 C CA . GLN A 1 148 ? 4.548 -8.546 123.961 1.00 28.61 155 GLN A CA 1
ATOM 1177 C C . GLN A 1 148 ? 4.527 -7.049 124.179 1.00 30.83 155 GLN A C 1
ATOM 1178 O O . GLN A 1 148 ? 4.871 -6.593 125.266 1.00 29.53 155 GLN A O 1
ATOM 1184 N N . GLU A 1 149 ? 4.062 -6.285 123.169 1.00 26.00 156 GLU A N 1
ATOM 1185 C CA . GLU A 1 149 ? 3.976 -4.840 123.285 1.00 25.12 156 GLU A CA 1
ATOM 1186 C C . GLU A 1 149 ? 2.928 -4.464 124.331 1.00 25.17 156 GLU A C 1
ATOM 1187 O O . GLU A 1 149 ? 3.159 -3.544 125.108 1.00 24.80 156 GLU A O 1
ATOM 1193 N N . ALA A 1 150 ? 1.772 -5.159 124.338 1.00 21.34 157 ALA A N 1
ATOM 1194 C CA . ALA A 1 150 ? 0.689 -4.833 125.278 1.00 19.99 157 ALA A CA 1
ATOM 1195 C C . ALA A 1 150 ? 1.063 -5.051 126.746 1.00 22.00 157 ALA A C 1
ATOM 1196 O O . ALA A 1 150 ? 0.743 -4.212 127.583 1.00 20.06 157 ALA A O 1
ATOM 1198 N N . VAL A 1 151 ? 1.767 -6.154 127.049 1.00 19.62 158 VAL A N 1
ATOM 1199 C CA . VAL A 1 151 ? 2.197 -6.418 128.429 1.00 19.25 158 VAL A CA 1
ATOM 1200 C C . VAL A 1 151 ? 3.221 -5.371 128.884 1.00 22.41 158 VAL A C 1
ATOM 1201 O O . VAL A 1 151 ? 3.176 -4.948 130.035 1.00 21.37 158 VAL A O 1
ATOM 1205 N N . TRP A 1 152 ? 4.106 -4.919 127.974 1.00 20.21 159 TRP A N 1
ATOM 1206 C CA . TRP A 1 152 ? 5.085 -3.887 128.314 1.00 21.00 159 TRP A CA 1
ATOM 1207 C C . TRP A 1 152 ? 4.337 -2.587 128.665 1.00 21.68 159 TRP A C 1
ATOM 1208 O O . TRP A 1 152 ? 4.619 -1.993 129.701 1.00 21.25 159 TRP A O 1
ATOM 1219 N N . ALA A 1 153 ? 3.320 -2.205 127.855 1.00 18.42 160 ALA A N 1
ATOM 1220 C CA . ALA A 1 153 ? 2.529 -1.007 128.152 1.00 18.46 160 ALA A CA 1
ATOM 1221 C C . ALA A 1 153 ? 1.844 -1.117 129.516 1.00 19.27 160 ALA A C 1
ATOM 1222 O O . ALA A 1 153 ? 1.927 -0.178 130.322 1.00 18.91 160 ALA A O 1
ATOM 1224 N N . ILE A 1 154 ? 1.198 -2.286 129.788 1.00 16.72 161 ILE A N 1
ATOM 1225 C CA A ILE A 1 154 ? 0.499 -2.514 131.050 0.68 16.22 161 ILE A CA 1
ATOM 1226 C CA B ILE A 1 154 ? 0.497 -2.568 131.046 0.32 16.07 161 ILE A CA 1
ATOM 1227 C C . ILE A 1 154 ? 1.465 -2.498 132.234 1.00 19.45 161 ILE A C 1
ATOM 1228 O O . ILE A 1 154 ? 1.144 -1.903 133.265 1.00 20.04 161 ILE A O 1
ATOM 1237 N N . ALA A 1 155 ? 2.658 -3.114 132.082 1.00 17.61 162 ALA A N 1
ATOM 1238 C CA . ALA A 1 155 ? 3.668 -3.120 133.136 1.00 18.09 162 ALA A CA 1
ATOM 1239 C C . ALA A 1 155 ? 4.099 -1.672 133.460 1.00 20.29 162 ALA A C 1
ATOM 1240 O O . ALA A 1 155 ? 4.229 -1.332 134.639 1.00 20.20 162 ALA A O 1
ATOM 1242 N N A ASN A 1 156 ? 4.238 -0.823 132.425 1.00 18.02 163 ASN A N 1
ATOM 1243 C CA A ASN A 1 156 ? 4.600 0.578 132.649 1.00 18.13 163 ASN A CA 1
ATOM 1244 C C A ASN A 1 156 ? 3.509 1.345 133.379 1.00 20.47 163 ASN A C 1
ATOM 1245 O O A ASN A 1 156 ? 3.796 2.073 134.323 1.00 19.57 163 ASN A O 1
ATOM 1250 N N . ILE A 1 157 ? 2.250 1.114 133.009 1.00 17.71 164 ILE A N 1
ATOM 1251 C CA . ILE A 1 157 ? 1.115 1.779 133.664 1.00 17.22 164 ILE A CA 1
ATOM 1252 C C . ILE A 1 157 ? 1.067 1.320 135.134 1.00 21.00 164 ILE A C 1
ATOM 1253 O O . ILE A 1 157 ? 0.823 2.137 136.023 1.00 21.48 164 ILE A O 1
ATOM 1258 N N . ALA A 1 158 ? 1.372 0.016 135.379 1.00 19.30 165 ALA A N 1
ATOM 1259 C CA . ALA A 1 158 ? 1.369 -0.562 136.729 1.00 19.53 165 ALA A CA 1
ATOM 1260 C C . ALA A 1 158 ? 2.473 0.000 137.626 1.00 21.66 165 ALA A C 1
ATOM 1261 O O . ALA A 1 158 ? 2.442 -0.212 138.837 1.00 21.71 165 ALA A O 1
ATOM 1263 N N . SER A 1 159 ? 3.448 0.715 137.039 1.00 18.99 166 SER A N 1
ATOM 1264 C CA . SER A 1 159 ? 4.523 1.346 137.805 1.00 19.74 166 SER A CA 1
ATOM 1265 C C . SER A 1 159 ? 4.083 2.757 138.273 1.00 23.61 166 SER A C 1
ATOM 1266 O O . SER A 1 159 ? 4.832 3.453 138.981 1.00 23.14 166 SER A O 1
ATOM 1269 N N . GLY A 1 160 ? 2.849 3.122 137.908 1.00 21.20 167 GLY A N 1
ATOM 1270 C CA . GLY A 1 160 ? 2.237 4.386 138.286 1.00 20.98 167 GLY A CA 1
ATOM 1271 C C . GLY A 1 160 ? 1.808 4.376 139.736 1.00 23.55 167 GLY A C 1
ATOM 1272 O O . GLY A 1 160 ? 2.218 3.503 140.510 1.00 23.64 167 GLY A O 1
ATOM 1273 N N . ASN A 1 161 ? 0.962 5.335 140.114 1.00 20.53 168 ASN A N 1
ATOM 1274 C CA . ASN A 1 161 ? 0.514 5.420 141.500 1.00 21.29 168 ASN A CA 1
ATOM 1275 C C . ASN A 1 161 ? -0.576 4.383 141.827 1.00 23.07 168 ASN A C 1
ATOM 1276 O O . ASN A 1 161 ? -1.095 3.738 140.913 1.00 21.98 168 ASN A O 1
ATOM 1281 N N . ASN A 1 162 ? -0.929 4.217 143.119 1.00 20.57 169 ASN A N 1
ATOM 1282 C CA . ASN A 1 162 ? -1.950 3.224 143.500 1.00 19.79 169 ASN A CA 1
ATOM 1283 C C . ASN A 1 162 ? -3.312 3.424 142.823 1.00 22.26 169 ASN A C 1
ATOM 1284 O O . ASN A 1 162 ? -3.988 2.435 142.558 1.00 21.10 169 ASN A O 1
ATOM 1289 N N A GLU A 1 163 ? -3.689 4.683 142.531 0.61 20.54 170 GLU A N 1
ATOM 1290 N N B GLU A 1 163 ? -3.713 4.687 142.544 0.39 20.09 170 GLU A N 1
ATOM 1291 C CA A GLU A 1 163 ? -4.961 5.010 141.875 0.61 20.54 170 GLU A CA 1
ATOM 1292 C CA B GLU A 1 163 ? -4.992 4.964 141.872 0.39 19.96 170 GLU A CA 1
ATOM 1293 C C A GLU A 1 163 ? -4.952 4.510 140.428 0.61 23.29 170 GLU A C 1
ATOM 1294 C C B GLU A 1 163 ? -4.959 4.491 140.420 0.39 22.88 170 GLU A C 1
ATOM 1295 O O A GLU A 1 163 ? -5.987 4.087 139.913 0.61 22.61 170 GLU A O 1
ATOM 1296 O O B GLU A 1 163 ? -5.988 4.074 139.889 0.39 22.21 170 GLU A O 1
ATOM 1307 N N . GLN A 1 164 ? -3.766 4.522 139.797 1.00 18.32 171 GLN A N 1
ATOM 1308 C CA . GLN A 1 164 ? -3.561 4.070 138.416 1.00 16.61 171 GLN A CA 1
ATOM 1309 C C . GLN A 1 164 ? -3.557 2.526 138.385 1.00 19.68 171 GLN A C 1
ATOM 1310 O O . GLN A 1 164 ? -4.167 1.928 137.490 1.00 19.75 171 GLN A O 1
ATOM 1316 N N . ILE A 1 165 ? -2.919 1.878 139.392 1.00 17.89 172 ILE A N 1
ATOM 1317 C CA . ILE A 1 165 ? -2.963 0.410 139.545 1.00 17.13 172 ILE A CA 1
ATOM 1318 C C . ILE A 1 165 ? -4.448 -0.010 139.691 1.00 19.96 172 ILE A C 1
ATOM 1319 O O . ILE A 1 165 ? -4.874 -0.980 139.059 1.00 19.19 172 ILE A O 1
ATOM 1324 N N . GLN A 1 166 ? -5.229 0.768 140.481 1.00 18.07 173 GLN A N 1
ATOM 1325 C CA . GLN A 1 166 ? -6.655 0.507 140.685 1.00 17.70 173 GLN A CA 1
ATOM 1326 C C . GLN A 1 166 ? -7.404 0.526 139.346 1.00 20.18 173 GLN A C 1
ATOM 1327 O O . GLN A 1 166 ? -8.227 -0.351 139.103 1.00 20.64 173 GLN A O 1
ATOM 1333 N N . LYS A 1 167 ? -7.103 1.504 138.477 1.00 18.05 174 LYS A N 1
ATOM 1334 C CA . LYS A 1 167 ? -7.751 1.578 137.163 1.00 17.53 174 LYS A CA 1
ATOM 1335 C C . LYS A 1 167 ? -7.412 0.331 136.310 1.00 20.08 174 LYS A C 1
ATOM 1336 O O . LYS A 1 167 ? -8.287 -0.175 135.589 1.00 19.83 174 LYS A O 1
ATOM 1342 N N . LEU A 1 168 ? -6.158 -0.186 136.411 1.00 17.37 175 LEU A N 1
ATOM 1343 C CA . LEU A 1 168 ? -5.773 -1.410 135.690 1.00 17.35 175 LEU A CA 1
ATOM 1344 C C . LEU A 1 168 ? -6.596 -2.601 136.173 1.00 18.53 175 LEU A C 1
ATOM 1345 O O . LEU A 1 168 ? -7.080 -3.388 135.361 1.00 19.14 175 LEU A O 1
ATOM 1350 N N . ILE A 1 169 ? -6.766 -2.724 137.508 1.00 17.29 176 ILE A N 1
ATOM 1351 C CA . ILE A 1 169 ? -7.548 -3.829 138.085 1.00 17.32 176 ILE A CA 1
ATOM 1352 C C . ILE A 1 169 ? -8.993 -3.740 137.600 1.00 19.15 176 ILE A C 1
ATOM 1353 O O . ILE A 1 169 ? -9.579 -4.761 137.213 1.00 18.98 176 ILE A O 1
ATOM 1358 N N . GLU A 1 170 ? -9.564 -2.520 137.618 1.00 17.22 177 GLU A N 1
ATOM 1359 C CA . GLU A 1 170 ? -10.957 -2.317 137.201 1.00 16.80 177 GLU A CA 1
ATOM 1360 C C . GLU A 1 170 ? -11.143 -2.615 135.721 1.00 20.29 177 GLU A C 1
ATOM 1361 O O . GLU A 1 170 ? -12.223 -3.050 135.309 1.00 20.06 177 GLU A O 1
ATOM 1367 N N . ALA A 1 171 ? -10.067 -2.433 134.927 1.00 17.75 178 ALA A N 1
ATOM 1368 C CA . ALA A 1 171 ? -10.123 -2.730 133.494 1.00 18.12 178 ALA A CA 1
ATOM 1369 C C . ALA A 1 171 ? -9.997 -4.235 133.204 1.00 20.72 178 ALA A C 1
ATOM 1370 O O . ALA A 1 171 ? -9.994 -4.626 132.035 1.00 19.76 178 ALA A O 1
ATOM 1372 N N . GLY A 1 172 ? -9.869 -5.043 134.262 1.00 18.95 179 GLY A N 1
ATOM 1373 C CA . GLY A 1 172 ? -9.785 -6.500 134.209 1.00 18.58 179 GLY A CA 1
ATOM 1374 C C . GLY A 1 172 ? -8.411 -7.052 133.888 1.00 20.71 179 GLY A C 1
ATOM 1375 O O . GLY A 1 172 ? -8.313 -8.151 133.345 1.00 20.56 179 GLY A O 1
ATOM 1376 N N . ALA A 1 173 ? -7.336 -6.348 134.276 1.00 17.61 180 ALA A N 1
ATOM 1377 C CA . ALA A 1 173 ? -5.980 -6.796 133.926 1.00 17.22 180 ALA A CA 1
ATOM 1378 C C . ALA A 1 173 ? -5.454 -8.014 134.687 1.00 19.99 180 ALA A C 1
ATOM 1379 O O . ALA A 1 173 ? -4.583 -8.703 134.163 1.00 19.19 180 ALA A O 1
ATOM 1381 N N . LEU A 1 174 ? -5.919 -8.256 135.924 1.00 18.57 181 LEU A N 1
ATOM 1382 C CA . LEU A 1 174 ? -5.293 -9.306 136.730 1.00 18.56 181 LEU A CA 1
ATOM 1383 C C . LEU A 1 174 ? -5.416 -10.727 136.196 1.00 22.66 181 LEU A C 1
ATOM 1384 O O . LEU A 1 174 ? -4.394 -11.429 136.174 1.00 22.26 181 LEU A O 1
ATOM 1389 N N A SER A 1 175 ? -6.629 -11.157 135.775 0.72 20.65 182 SER A N 1
ATOM 1390 N N B SER A 1 175 ? -6.626 -11.157 135.781 0.28 19.99 182 SER A N 1
ATOM 1391 C CA A SER A 1 175 ? -6.836 -12.512 135.241 0.72 21.09 182 SER A CA 1
ATOM 1392 C CA B SER A 1 175 ? -6.846 -12.506 135.243 0.28 20.32 182 SER A CA 1
ATOM 1393 C C A SER A 1 175 ? -5.939 -12.801 134.026 0.72 23.58 182 SER A C 1
ATOM 1394 C C B SER A 1 175 ? -5.955 -12.806 134.022 0.28 23.82 182 SER A C 1
ATOM 1395 O O A SER A 1 175 ? -5.195 -13.786 134.087 0.72 23.21 182 SER A O 1
ATOM 1396 O O B SER A 1 175 ? -5.213 -13.790 134.089 0.28 23.63 182 SER A O 1
ATOM 1401 N N . PRO A 1 176 ? -5.910 -11.964 132.951 1.00 20.49 183 PRO A N 1
ATOM 1402 C CA . PRO A 1 176 ? -5.013 -12.282 131.824 1.00 20.70 183 PRO A CA 1
ATOM 1403 C C . PRO A 1 176 ? -3.530 -12.184 132.176 1.00 23.64 183 PRO A C 1
ATOM 1404 O O . PRO A 1 176 ? -2.748 -12.953 131.623 1.00 25.44 183 PRO A O 1
ATOM 1408 N N . LEU A 1 177 ? -3.144 -11.281 133.111 1.00 19.37 184 LEU A N 1
ATOM 1409 C CA . LEU A 1 177 ? -1.732 -11.175 133.508 1.00 18.80 184 LEU A CA 1
ATOM 1410 C C . LEU A 1 177 ? -1.253 -12.437 134.223 1.00 22.35 184 LEU A C 1
ATOM 1411 O O . LEU A 1 177 ? -0.150 -12.909 133.938 1.00 22.06 184 LEU A O 1
ATOM 1416 N N . VAL A 1 178 ? -2.064 -12.967 135.164 1.00 18.96 185 VAL A N 1
ATOM 1417 C CA . VAL A 1 178 ? -1.720 -14.202 135.879 1.00 18.97 185 VAL A CA 1
ATOM 1418 C C . VAL A 1 178 ? -1.615 -15.362 134.885 1.00 24.14 185 VAL A C 1
ATOM 1419 O O . VAL A 1 178 ? -0.680 -16.161 134.981 1.00 24.57 185 VAL A O 1
ATOM 1423 N N . LYS A 1 179 ? -2.530 -15.412 133.899 1.00 21.93 186 LYS A N 1
ATOM 1424 C CA . LYS A 1 179 ? -2.518 -16.437 132.852 1.00 23.54 186 LYS A CA 1
ATOM 1425 C C . LYS A 1 179 ? -1.205 -16.362 132.042 1.00 27.76 186 LYS A C 1
ATOM 1426 O O . LYS A 1 179 ? -0.663 -17.407 131.669 1.00 29.18 186 LYS A O 1
ATOM 1432 N N . LEU A 1 180 ? -0.682 -15.138 131.806 1.00 24.24 187 LEU A N 1
ATOM 1433 C CA . LEU A 1 180 ? 0.552 -14.911 131.035 1.00 24.87 187 LEU A CA 1
ATOM 1434 C C . LEU A 1 180 ? 1.834 -15.271 131.791 1.00 29.85 187 LEU A C 1
ATOM 1435 O O . LEU A 1 180 ? 2.892 -15.350 131.168 1.00 30.14 187 LEU A O 1
ATOM 1440 N N . LEU A 1 181 ? 1.743 -15.526 133.121 1.00 26.12 188 LEU A N 1
ATOM 1441 C CA . LEU A 1 181 ? 2.889 -15.978 133.928 1.00 26.30 188 LEU A CA 1
ATOM 1442 C C . LEU A 1 181 ? 3.308 -17.398 133.514 1.00 31.39 188 LEU A C 1
ATOM 1443 O O . LEU A 1 181 ? 4.402 -17.843 133.864 1.00 31.88 188 LEU A O 1
ATOM 1448 N N . ASP A 1 182 ? 2.438 -18.102 132.763 1.00 29.31 189 ASP A N 1
ATOM 1449 C CA . ASP A 1 182 ? 2.707 -19.446 132.253 1.00 31.07 189 ASP A CA 1
ATOM 1450 C C . ASP A 1 182 ? 2.616 -19.489 130.708 1.00 38.14 189 ASP A C 1
ATOM 1451 O O . ASP A 1 182 ? 2.336 -20.541 130.132 1.00 38.75 189 ASP A O 1
ATOM 1456 N N . ASP A 1 183 ? 2.881 -18.345 130.037 1.00 35.82 190 ASP A N 1
ATOM 1457 C CA . ASP A 1 183 ? 2.846 -18.256 128.566 1.00 36.38 190 ASP A CA 1
ATOM 1458 C C . A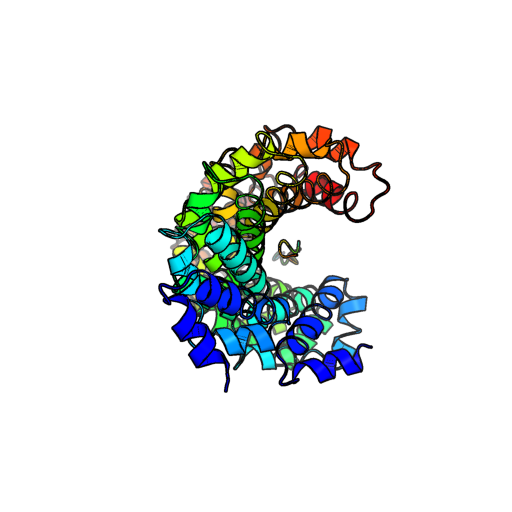SP A 1 183 ? 3.952 -19.105 127.925 1.00 44.07 190 ASP A C 1
ATOM 1459 O O . ASP A 1 183 ? 4.996 -19.307 128.544 1.00 44.12 190 ASP A O 1
ATOM 1464 N N . ALA A 1 184 ? 3.725 -19.594 126.684 1.00 43.08 191 ALA A N 1
ATOM 1465 C CA . ALA A 1 184 ? 4.692 -20.404 125.927 1.00 44.46 191 ALA A CA 1
ATOM 1466 C C . ALA A 1 184 ? 5.984 -19.622 125.631 1.00 48.44 191 ALA A C 1
ATOM 1467 O O . ALA A 1 184 ? 7.047 -20.229 125.466 1.00 49.51 191 ALA A O 1
ATOM 1469 N N . SER A 1 185 ? 5.883 -18.276 125.581 1.00 43.06 192 SER A N 1
ATOM 1470 C CA . SER A 1 185 ? 7.000 -17.367 125.327 1.00 42.18 192 SER A CA 1
ATOM 1471 C C . SER A 1 185 ? 7.596 -16.838 126.631 1.00 43.79 192 SER A C 1
ATOM 1472 O O . SER A 1 185 ? 6.884 -16.209 127.428 1.00 41.07 192 SER A O 1
ATOM 1475 N N . GLU A 1 186 ? 8.912 -17.083 126.833 1.00 41.40 193 GLU A N 1
ATOM 1476 C CA . GLU A 1 186 ? 9.695 -16.618 127.991 1.00 41.17 193 GLU A CA 1
ATOM 1477 C C . GLU A 1 186 ? 9.701 -15.079 128.072 1.00 41.66 193 GLU A C 1
ATOM 1478 O O . GLU A 1 186 ? 9.698 -14.532 129.183 1.00 40.45 193 GLU A O 1
ATOM 1484 N N A GLU A 1 187 ? 9.691 -14.401 126.900 0.51 36.89 194 GLU A N 1
ATOM 1485 N N B GLU A 1 187 ? 9.696 -14.392 126.903 0.49 37.34 194 GLU A N 1
ATOM 1486 C CA A GLU A 1 187 ? 9.663 -12.943 126.758 0.51 34.99 194 GLU A CA 1
ATOM 1487 C CA B GLU A 1 187 ? 9.668 -12.929 126.791 0.49 35.67 194 GLU A CA 1
ATOM 1488 C C A GLU A 1 187 ? 8.387 -12.371 127.393 0.51 35.77 194 GLU A C 1
ATOM 1489 C C B GLU A 1 187 ? 8.383 -12.366 127.407 0.49 36.06 194 GLU A C 1
ATOM 1490 O O A GLU A 1 187 ? 8.457 -11.380 128.122 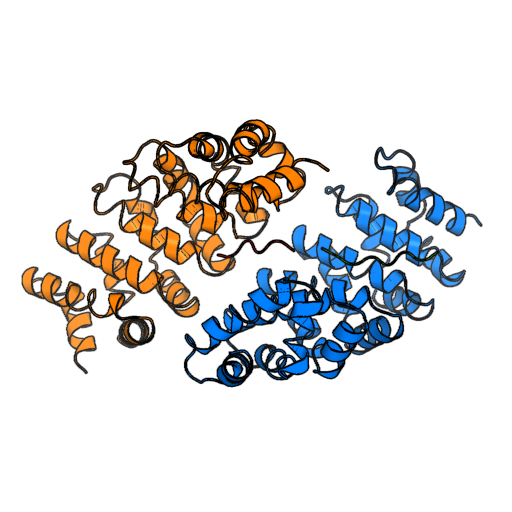0.51 35.01 194 GLU A O 1
ATOM 1491 O O B GLU A 1 187 ? 8.440 -11.375 128.137 0.49 35.27 194 GLU A O 1
ATOM 1502 N N . VAL A 1 188 ? 7.231 -13.015 127.122 1.00 30.53 195 VAL A N 1
ATOM 1503 C CA . VAL A 1 188 ? 5.908 -12.610 127.642 1.00 28.45 195 VAL A CA 1
ATOM 1504 C C . VAL A 1 188 ? 5.868 -12.832 129.162 1.00 30.67 195 VAL A C 1
ATOM 1505 O O . VAL A 1 188 ? 5.420 -11.944 129.890 1.00 29.42 195 VAL A O 1
ATOM 1509 N N . ILE A 1 189 ? 6.370 -14.001 129.636 1.00 27.64 196 ILE A N 1
ATOM 1510 C CA . ILE A 1 189 ? 6.411 -14.299 131.078 1.00 26.65 196 ILE A CA 1
ATOM 1511 C C . ILE A 1 189 ? 7.218 -13.216 131.808 1.00 29.32 196 ILE A C 1
ATOM 1512 O O . ILE A 1 189 ? 6.781 -12.723 132.844 1.00 28.29 196 ILE A O 1
ATOM 1517 N N . GLN A 1 190 ? 8.396 -12.850 131.263 1.00 27.51 197 GLN A N 1
ATOM 1518 C CA . GLN A 1 190 ? 9.270 -11.831 131.858 1.00 28.25 197 GLN A CA 1
ATOM 1519 C C . GLN A 1 190 ? 8.524 -10.492 132.021 1.00 30.75 197 GLN A C 1
ATOM 1520 O O . GLN A 1 190 ? 8.628 -9.840 133.067 1.00 29.81 197 GLN A O 1
ATOM 1526 N N . GLU A 1 191 ? 7.743 -10.105 131.002 1.00 27.32 198 GLU A N 1
ATOM 1527 C CA . GLU A 1 191 ? 6.978 -8.861 131.039 1.00 25.68 198 GLU A CA 1
ATOM 1528 C C . GLU A 1 191 ? 5.804 -8.973 132.024 1.00 28.24 198 GLU A C 1
ATOM 1529 O O . GLU A 1 191 ? 5.547 -8.035 132.785 1.00 28.17 198 GLU A O 1
ATOM 1535 N N . ALA A 1 192 ? 5.102 -10.120 132.015 1.00 23.60 199 ALA A N 1
ATOM 1536 C CA . ALA A 1 192 ? 3.957 -10.340 132.906 1.00 22.49 199 ALA A CA 1
ATOM 1537 C C . ALA A 1 192 ? 4.369 -10.366 134.379 1.00 25.38 199 ALA A C 1
ATOM 1538 O O . ALA A 1 192 ? 3.690 -9.760 135.203 1.00 22.99 199 ALA A O 1
ATOM 1540 N N . VAL A 1 193 ? 5.512 -11.008 134.709 1.00 24.20 200 VAL A N 1
ATOM 1541 C CA . VAL A 1 193 ? 5.972 -11.055 136.103 1.00 24.75 200 VAL A CA 1
ATOM 1542 C C . VAL A 1 193 ? 6.406 -9.658 136.572 1.00 27.47 200 VAL A C 1
ATOM 1543 O O . VAL A 1 193 ? 6.179 -9.301 137.733 1.00 26.26 200 VAL A O 1
ATOM 1547 N N . TRP A 1 194 ? 6.948 -8.846 135.647 1.00 25.15 201 TRP A N 1
ATOM 1548 C CA . TRP A 1 194 ? 7.303 -7.468 135.937 1.00 26.44 201 TRP A CA 1
ATOM 1549 C C . TRP A 1 194 ? 6.003 -6.672 136.226 1.00 27.11 201 TRP A C 1
ATOM 1550 O O . TRP A 1 194 ? 5.940 -5.988 137.251 1.00 25.32 201 TRP A O 1
ATOM 1561 N N . ALA A 1 195 ? 4.948 -6.850 135.394 1.00 22.36 202 ALA A N 1
ATOM 1562 C CA . ALA A 1 195 ? 3.643 -6.192 135.618 1.00 22.16 202 ALA A CA 1
ATOM 1563 C C . ALA A 1 195 ? 3.043 -6.587 136.984 1.00 26.01 202 ALA A C 1
ATOM 1564 O O . ALA A 1 195 ? 2.652 -5.720 137.759 1.00 25.46 202 ALA A O 1
ATOM 1566 N N . ILE A 1 196 ? 3.009 -7.892 137.292 1.00 22.20 203 ILE A N 1
ATOM 1567 C CA . ILE A 1 196 ? 2.469 -8.403 138.562 1.00 21.05 203 ILE A CA 1
ATOM 1568 C C . ILE A 1 196 ? 3.267 -7.893 139.772 1.00 25.68 203 ILE A C 1
ATOM 1569 O O . ILE A 1 196 ? 2.660 -7.515 140.782 1.00 24.92 203 ILE A O 1
ATOM 1574 N N . ALA A 1 197 ? 4.620 -7.868 139.666 1.00 23.79 204 ALA A N 1
ATOM 1575 C CA . ALA A 1 197 ? 5.472 -7.360 140.755 1.00 25.09 204 ALA A CA 1
ATOM 1576 C C . ALA A 1 197 ? 5.141 -5.883 141.040 1.00 28.63 204 ALA A C 1
ATOM 1577 O O . ALA A 1 197 ? 5.095 -5.488 142.206 1.00 28.58 204 ALA A O 1
ATOM 1579 N N . ASN A 1 198 ? 4.852 -5.098 139.980 1.00 25.74 205 ASN A N 1
ATOM 1580 C CA . ASN A 1 198 ? 4.462 -3.689 140.123 1.00 24.88 205 ASN A CA 1
ATOM 1581 C C . ASN A 1 198 ? 3.114 -3.582 140.843 1.00 26.49 205 ASN A C 1
ATOM 1582 O O . ASN A 1 198 ? 2.984 -2.821 141.798 1.00 26.54 205 ASN A O 1
ATOM 1587 N N . ILE A 1 199 ? 2.127 -4.397 140.427 1.00 22.43 206 ILE A N 1
ATOM 1588 C CA . ILE A 1 199 ? 0.805 -4.391 141.062 1.00 21.29 206 ILE A CA 1
ATOM 1589 C C . ILE A 1 199 ? 0.901 -4.813 142.535 1.00 26.91 206 ILE A C 1
ATOM 1590 O O . ILE A 1 199 ? 0.229 -4.213 143.380 1.00 26.29 206 ILE A O 1
ATOM 1595 N N . ALA A 1 200 ? 1.769 -5.816 142.844 1.00 24.53 207 ALA A N 1
ATOM 1596 C CA . ALA A 1 200 ? 1.991 -6.324 144.202 1.00 25.43 207 ALA A CA 1
ATOM 1597 C C . ALA A 1 200 ? 2.521 -5.269 145.178 1.00 30.35 207 ALA A C 1
ATOM 1598 O O . ALA A 1 200 ? 2.358 -5.440 146.391 1.00 30.46 207 ALA A O 1
ATOM 1600 N N . SER A 1 201 ? 3.129 -4.178 144.644 1.00 27.92 208 SER A N 1
ATOM 1601 C CA A SER A 1 201 ? 3.645 -3.103 145.492 0.63 28.41 208 SER A CA 1
ATOM 1602 C CA B SER A 1 201 ? 3.662 -3.065 145.432 0.37 28.57 208 SER A CA 1
ATOM 1603 C C . SER A 1 201 ? 2.533 -2.109 145.865 1.00 32.35 208 SER A C 1
ATOM 1604 O O . SER A 1 201 ? 2.784 -1.139 146.588 1.00 33.36 208 SER A O 1
ATOM 1609 N N . GLY A 1 202 ? 1.302 -2.400 145.419 1.00 26.91 209 GLY A N 1
ATOM 1610 C CA . GLY A 1 202 ? 0.107 -1.613 145.707 1.00 25.42 209 GLY A CA 1
ATOM 1611 C C . GLY A 1 202 ? -0.390 -1.729 147.134 1.00 29.33 209 GLY A C 1
ATOM 1612 O O . GLY A 1 202 ? 0.345 -2.175 148.027 1.00 29.88 209 GLY A O 1
ATOM 1613 N N . ASN A 1 203 ? -1.652 -1.327 147.360 1.00 24.93 210 ASN A N 1
ATOM 1614 C CA . ASN A 1 203 ? -2.261 -1.361 148.685 1.00 26.18 210 ASN A CA 1
ATOM 1615 C C . ASN A 1 203 ? -2.797 -2.761 149.032 1.00 29.17 210 ASN A C 1
ATOM 1616 O O . ASN A 1 203 ? -2.793 -3.649 148.171 1.00 27.63 210 ASN A O 1
ATOM 1621 N N . ASN A 1 204 ? -3.263 -2.959 150.278 1.00 27.26 211 ASN A N 1
ATOM 1622 C CA . ASN A 1 204 ? -3.764 -4.260 150.727 1.00 27.53 211 ASN A CA 1
ATOM 1623 C C . ASN A 1 204 ? -4.949 -4.801 149.924 1.00 30.72 211 ASN A C 1
ATOM 1624 O O . ASN A 1 204 ? -4.996 -6.011 149.676 1.00 30.35 211 ASN A O 1
ATOM 1629 N N . GLU A 1 205 ? -5.895 -3.923 149.519 1.00 27.57 212 GLU A N 1
ATOM 1630 C CA . GLU A 1 205 ? -7.055 -4.316 148.704 1.00 26.35 212 GLU A CA 1
ATOM 1631 C C . GLU A 1 205 ? -6.591 -4.865 147.347 1.00 27.40 212 GLU A C 1
ATOM 1632 O O . GLU A 1 205 ? -7.139 -5.854 146.848 1.00 26.62 212 GLU A O 1
ATOM 1638 N N . GLN A 1 206 ? -5.566 -4.221 146.772 1.00 22.82 213 GLN A N 1
ATOM 1639 C CA . GLN A 1 206 ? -4.992 -4.596 145.478 1.00 20.66 213 GLN A CA 1
ATOM 1640 C C . GLN A 1 206 ? -4.250 -5.933 145.597 1.00 24.81 213 GLN A C 1
ATOM 1641 O O . GLN A 1 206 ? -4.405 -6.791 144.729 1.00 23.03 213 GLN A O 1
ATOM 1647 N N . ILE A 1 207 ? -3.516 -6.141 146.712 1.00 22.79 214 ILE A N 1
ATOM 1648 C CA . ILE A 1 207 ? -2.826 -7.410 146.970 1.00 22.71 214 ILE A CA 1
ATOM 1649 C C . ILE A 1 207 ? -3.870 -8.533 147.084 1.00 26.24 214 ILE A C 1
ATOM 1650 O O . ILE A 1 207 ? -3.664 -9.613 146.522 1.00 24.91 214 ILE A O 1
ATOM 1655 N N . GLN A 1 208 ? -5.014 -8.249 147.749 1.00 23.94 215 GLN A N 1
ATOM 1656 C CA . GLN A 1 208 ? -6.114 -9.206 147.886 1.00 24.30 215 GLN A CA 1
ATOM 1657 C C . GLN A 1 208 ? -6.706 -9.551 146.509 1.00 25.65 215 GLN A C 1
ATOM 1658 O O . GLN A 1 208 ? -7.010 -10.711 146.245 1.00 24.79 215 GLN A O 1
ATOM 1664 N N . LYS A 1 209 ? -6.830 -8.554 145.617 1.00 20.51 216 LYS A N 1
ATOM 1665 C CA . LYS A 1 209 ? -7.301 -8.828 144.259 1.00 19.35 216 LYS A CA 1
ATOM 1666 C C . LYS A 1 209 ? -6.305 -9.743 143.521 1.00 22.84 216 LYS A C 1
ATOM 1667 O O . LYS A 1 209 ? -6.738 -10.629 142.791 1.00 21.98 216 LYS A O 1
ATOM 1673 N N . LEU A 1 210 ? -4.973 -9.540 143.720 1.00 20.37 217 LEU A N 1
ATOM 1674 C CA . LEU A 1 210 ? -3.957 -10.423 143.119 1.00 20.84 217 LEU A CA 1
ATOM 1675 C C . LEU A 1 210 ? -4.128 -11.856 143.628 1.00 24.14 217 LEU A C 1
ATOM 1676 O O . LEU A 1 210 ? -4.089 -12.793 142.825 1.00 22.74 217 LEU A O 1
ATOM 1681 N N A GLU A 1 211 ? -4.326 -12.016 144.949 0.46 22.00 218 GLU A N 1
ATOM 1682 N N B GLU A 1 211 ? -4.337 -12.014 144.957 0.54 21.98 218 GLU A N 1
ATOM 1683 C CA A GLU A 1 211 ? -4.536 -13.312 145.595 0.46 22.41 218 GLU A CA 1
ATOM 1684 C CA B GLU A 1 211 ? -4.564 -13.303 145.628 0.54 22.34 218 GLU A CA 1
ATOM 1685 C C A GLU A 1 211 ? -5.750 -14.028 144.995 0.46 24.71 218 GLU A C 1
ATOM 1686 C C B GLU A 1 211 ? -5.741 -14.014 144.967 0.54 24.42 218 GLU A C 1
ATOM 1687 O O A GLU A 1 211 ? -5.654 -15.203 144.631 0.46 23.78 218 GLU A O 1
ATOM 1688 O O B GLU A 1 211 ? -5.621 -15.171 144.553 0.54 23.29 218 GLU A O 1
ATOM 1699 N N . GLU A 1 212 ? -6.878 -13.304 144.850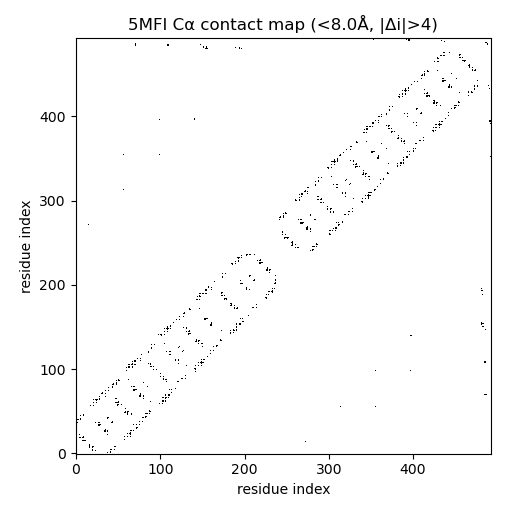 1.00 21.36 219 GLU A N 1
ATOM 1700 C CA . GLU A 1 212 ? -8.115 -13.845 144.269 1.00 21.22 219 GLU A CA 1
ATOM 1701 C C . GLU A 1 212 ? -7.947 -14.234 142.803 1.00 24.00 219 GLU A C 1
ATOM 1702 O O . GLU A 1 212 ? -8.582 -15.197 142.368 1.00 25.11 219 GLU A O 1
ATOM 1708 N N . ALA A 1 213 ? -7.029 -13.550 142.063 1.00 20.52 220 ALA A N 1
ATOM 1709 C CA . ALA A 1 213 ? -6.750 -13.876 140.656 1.00 19.94 220 ALA A CA 1
ATOM 1710 C C . ALA A 1 213 ? -5.827 -15.103 140.495 1.00 23.17 220 ALA A C 1
ATOM 1711 O O . ALA A 1 213 ? -5.535 -15.501 139.367 1.00 22.52 220 ALA A O 1
ATOM 1713 N N . GLY A 1 214 ? -5.379 -15.682 141.606 1.00 21.66 221 GLY A N 1
ATOM 1714 C CA . GLY A 1 214 ? -4.528 -16.870 141.597 1.00 22.62 221 GLY A CA 1
ATOM 1715 C C . GLY A 1 214 ? -3.051 -16.616 141.367 1.00 24.38 221 GLY A C 1
ATOM 1716 O O . GLY A 1 214 ? -2.328 -17.509 140.915 1.00 22.33 221 GLY A O 1
ATOM 1717 N N . ALA A 1 215 ? -2.572 -15.408 141.709 1.00 21.83 222 ALA A N 1
ATOM 1718 C CA . ALA A 1 215 ? -1.167 -15.057 141.508 1.00 21.76 222 ALA A CA 1
ATOM 1719 C C . ALA A 1 215 ? -0.176 -15.851 142.346 1.00 25.55 222 ALA A C 1
ATOM 1720 O O . ALA A 1 215 ? 0.923 -16.114 141.862 1.00 25.73 222 ALA A O 1
ATOM 1722 N N A GLU A 1 216 ? -0.553 -16.241 143.582 0.74 22.01 223 GLU A N 1
ATOM 1723 N N B GLU A 1 216 ? -0.539 -16.221 143.596 0.26 22.30 223 GLU A N 1
ATOM 1724 C CA A GLU A 1 216 ? 0.371 -16.945 144.474 0.74 22.82 223 GLU A CA 1
ATOM 1725 C CA B GLU A 1 216 ? 0.357 -16.942 144.511 0.26 22.99 223 GLU A CA 1
ATOM 1726 C C A GLU A 1 216 ? 0.915 -18.247 143.849 0.74 25.68 223 GLU A C 1
ATOM 1727 C C B GLU A 1 216 ? 0.911 -18.258 143.900 0.26 26.41 223 GLU A C 1
ATOM 1728 O O A GLU A 1 216 ? 2.131 -18.298 143.646 0.74 25.18 223 GLU A O 1
ATOM 1729 O O B GLU A 1 216 ? 2.130 -18.311 143.721 0.26 26.46 223 GLU A O 1
ATOM 1740 N N . PRO A 1 217 ? 0.098 -19.269 143.470 1.00 22.46 224 PRO A N 1
ATOM 1741 C CA . PRO A 1 217 ? 0.701 -20.485 142.870 1.00 23.14 224 PRO A CA 1
ATOM 1742 C C . PRO A 1 217 ? 1.445 -20.247 141.559 1.00 25.33 224 PRO A C 1
ATOM 1743 O O . PRO A 1 217 ? 2.454 -20.907 141.301 1.00 25.42 224 PRO A O 1
ATOM 1747 N N . ALA A 1 218 ? 0.973 -19.272 140.754 1.00 22.79 225 ALA A N 1
ATOM 1748 C CA . ALA A 1 218 ? 1.610 -18.907 139.488 1.00 23.05 225 ALA A CA 1
ATOM 1749 C C . ALA A 1 218 ? 3.022 -18.359 139.728 1.00 28.08 225 ALA A C 1
ATOM 1750 O O . ALA A 1 218 ? 3.953 -18.744 139.019 1.00 28.82 225 ALA A O 1
ATOM 1752 N N . LEU A 1 219 ? 3.182 -17.505 140.757 1.00 24.33 226 LEU A N 1
ATOM 1753 C CA . LEU A 1 219 ? 4.478 -16.907 141.106 1.00 25.28 226 LEU A CA 1
ATOM 1754 C C . LEU A 1 219 ? 5.407 -17.914 141.761 1.00 31.40 226 LEU A C 1
ATOM 1755 O O . LEU A 1 219 ? 6.622 -17.818 141.589 1.00 32.77 226 LEU A O 1
ATOM 1760 N N . GLU A 1 220 ? 4.848 -18.876 142.520 1.00 27.91 227 GLU A N 1
ATOM 1761 C CA . GLU A 1 220 ? 5.655 -19.920 143.158 1.00 28.84 227 GLU A CA 1
ATOM 1762 C C . GLU A 1 220 ? 6.339 -20.806 142.108 1.00 34.88 227 GLU A C 1
ATOM 1763 O O . GLU A 1 220 ? 7.464 -21.260 142.336 1.00 36.09 227 GLU A O 1
ATOM 1769 N N . LYS A 1 221 ? 5.696 -20.976 140.926 1.00 32.08 228 LYS A N 1
ATOM 1770 C CA . LYS A 1 221 ? 6.255 -21.725 139.791 1.00 33.02 228 LYS A CA 1
ATOM 1771 C C . LYS A 1 221 ? 7.475 -21.005 139.217 1.00 37.25 228 LYS A C 1
ATOM 1772 O O . LYS A 1 221 ? 8.403 -21.660 138.743 1.00 38.25 228 LYS A O 1
ATOM 1778 N N . LEU A 1 222 ? 7.466 -19.660 139.263 1.00 32.97 229 LEU A N 1
ATOM 1779 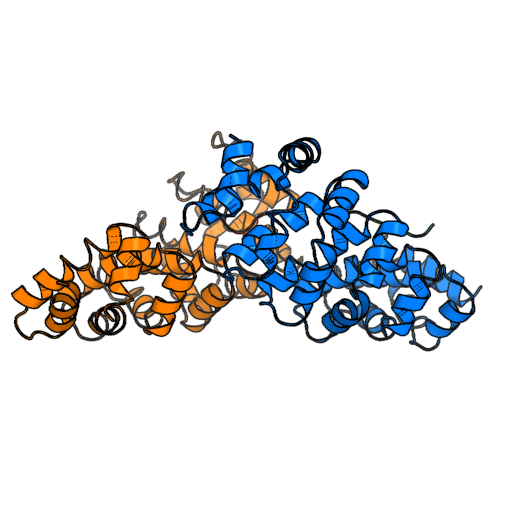C CA . LEU A 1 222 ? 8.529 -18.809 138.731 1.00 33.31 229 LEU A CA 1
ATOM 1780 C C . LEU A 1 222 ? 9.719 -18.601 139.687 1.00 41.82 229 LEU A C 1
ATOM 1781 O O . LEU A 1 222 ? 10.689 -17.940 139.313 1.00 41.46 229 LEU A O 1
ATOM 1786 N N . GLN A 1 223 ? 9.671 -19.187 140.900 1.00 42.53 230 GLN A N 1
ATOM 1787 C CA . GLN A 1 223 ? 10.789 -19.108 141.844 1.00 45.51 230 GLN A CA 1
ATOM 1788 C C . GLN A 1 223 ? 11.914 -20.048 141.392 1.00 54.98 230 GLN A C 1
ATOM 1789 O O . GLN A 1 223 ? 13.072 -19.860 141.779 1.00 56.23 230 GLN A O 1
ATOM 1795 N N . SER A 1 224 ? 11.559 -21.051 140.557 1.00 53.79 231 SER A N 1
ATOM 1796 C CA . SER A 1 224 ? 12.469 -22.053 139.999 1.00 55.83 231 SER A CA 1
ATOM 1797 C C . SER A 1 224 ? 12.778 -21.753 138.511 1.00 59.88 231 SER A C 1
ATOM 1798 O O . SER A 1 224 ? 12.917 -22.679 137.701 1.00 61.00 231 SER A O 1
ATOM 1801 N N . SER A 1 225 ? 12.903 -20.448 138.167 1.00 54.21 232 SER A N 1
ATOM 1802 C CA . SER A 1 225 ? 13.193 -19.969 136.812 1.00 53.10 232 SER A CA 1
ATOM 1803 C C . SER A 1 225 ? 14.699 -19.720 136.596 1.00 58.14 232 SER A C 1
ATOM 1804 O O . SER A 1 225 ? 15.358 -19.206 137.506 1.00 57.23 232 SER A O 1
ATOM 1807 N N . PRO A 1 226 ? 15.254 -20.023 135.390 1.00 56.42 233 PRO A N 1
ATOM 1808 C CA . PRO A 1 226 ? 16.685 -19.745 135.154 1.00 57.69 233 PRO A CA 1
ATOM 1809 C C . PRO A 1 226 ? 16.982 -18.250 134.975 1.00 59.79 233 PRO A C 1
ATOM 1810 O O . PRO A 1 226 ? 18.114 -17.822 135.201 1.00 60.68 233 PRO A O 1
ATOM 1814 N N . ASN A 1 227 ? 15.962 -17.459 134.579 1.00 53.40 234 ASN A N 1
ATOM 1815 C CA . ASN A 1 227 ? 16.074 -16.015 134.385 1.00 51.51 234 ASN A CA 1
ATOM 1816 C C . ASN A 1 227 ? 16.121 -15.322 135.752 1.00 53.66 234 ASN A C 1
ATOM 1817 O O . ASN A 1 227 ? 15.181 -15.452 136.544 1.00 52.23 234 ASN A O 1
ATOM 1822 N N . GLU A 1 228 ? 17.228 -14.602 136.028 1.00 49.91 235 GLU A N 1
ATOM 1823 C CA . GLU A 1 228 ? 17.480 -13.890 137.290 1.00 49.60 235 GLU A CA 1
ATOM 1824 C C . GLU A 1 228 ? 16.459 -12.786 137.571 1.00 50.20 235 GLU A C 1
ATOM 1825 O O . GLU A 1 228 ? 16.044 -12.627 138.722 1.00 50.20 235 GLU A O 1
ATOM 1831 N N . GLU A 1 229 ? 16.060 -12.034 136.526 1.00 43.71 236 GLU A N 1
ATOM 1832 C CA . GLU A 1 229 ? 15.083 -10.943 136.615 1.00 41.49 236 GLU A CA 1
ATOM 1833 C C . GLU A 1 229 ? 13.694 -11.497 136.987 1.00 43.04 236 GLU A C 1
ATOM 1834 O O . GLU A 1 229 ? 13.035 -10.937 137.867 1.00 42.23 236 GLU A O 1
ATOM 1840 N N . VAL A 1 230 ? 13.285 -12.622 136.348 1.00 38.21 237 VAL A N 1
ATOM 1841 C CA . VAL A 1 230 ? 12.008 -13.315 136.604 1.00 35.85 237 VAL A CA 1
ATOM 1842 C C . VAL A 1 230 ? 11.962 -13.780 138.072 1.00 39.04 237 VAL A C 1
ATOM 1843 O O . VAL A 1 230 ? 10.957 -13.534 138.746 1.00 37.68 237 VAL A O 1
ATOM 1847 N N A GLN A 1 231 ? 13.059 -14.410 138.558 0.49 36.91 238 GLN A N 1
ATOM 1848 N N B GLN A 1 231 ? 13.053 -14.418 138.564 0.51 36.89 238 GLN A N 1
ATOM 1849 C CA A GLN A 1 231 ? 13.216 -14.900 139.930 0.49 37.58 238 GLN A CA 1
ATOM 1850 C CA B GLN A 1 231 ? 13.175 -14.909 139.941 0.51 37.52 238 GLN A CA 1
ATOM 1851 C C A GLN A 1 231 ? 13.062 -13.791 140.972 0.49 41.58 238 GLN A C 1
ATOM 1852 C C B GLN A 1 231 ? 13.037 -13.781 140.972 0.51 41.50 238 GLN A C 1
ATOM 1853 O O A GLN A 1 231 ? 12.385 -13.996 141.982 0.49 40.34 238 GLN A O 1
ATOM 1854 O O B GLN A 1 231 ? 12.339 -13.962 141.972 0.51 40.19 238 GLN A O 1
ATOM 1865 N N . LYS A 1 232 ? 13.694 -12.625 140.724 1.00 39.35 239 LYS A N 1
ATOM 1866 C CA . LYS A 1 232 ? 13.659 -11.445 141.607 1.00 39.50 239 LYS A CA 1
ATOM 1867 C C . LYS A 1 232 ? 12.254 -10.837 141.668 1.00 40.73 239 LYS A C 1
ATOM 1868 O O . LYS A 1 232 ? 11.779 -10.513 142.760 1.00 40.35 239 LYS A O 1
ATOM 1874 N N . ASN A 1 233 ? 11.580 -10.729 140.504 1.00 35.00 240 ASN A N 1
ATOM 1875 C CA . ASN A 1 233 ? 10.221 -10.199 140.415 1.00 33.16 240 ASN A CA 1
ATOM 1876 C C . ASN A 1 233 ? 9.205 -11.132 141.073 1.00 35.92 240 ASN A C 1
ATOM 1877 O O . ASN A 1 233 ? 8.337 -10.652 141.806 1.00 35.50 240 ASN A O 1
ATOM 1882 N N . ALA A 1 234 ? 9.342 -12.461 140.859 1.00 32.53 241 ALA A N 1
ATOM 1883 C CA . ALA A 1 234 ? 8.463 -13.460 141.476 1.00 32.12 241 ALA A CA 1
ATOM 1884 C C . ALA A 1 234 ? 8.607 -13.425 143.002 1.00 37.15 241 ALA A C 1
ATOM 1885 O O . ALA A 1 234 ? 7.597 -13.337 143.699 1.00 36.74 241 ALA A O 1
ATOM 1887 N N . GLN A 1 235 ? 9.863 -13.424 143.515 1.00 35.97 242 GLN A N 1
ATOM 1888 C CA . GLN A 1 235 ? 10.159 -13.356 144.955 1.00 37.11 242 GLN A CA 1
ATOM 1889 C C . GLN A 1 235 ? 9.583 -12.073 145.578 1.00 40.04 242 GLN A C 1
ATOM 1890 O O . GLN A 1 235 ? 8.937 -12.148 146.624 1.00 39.08 242 GLN A O 1
ATOM 1896 N N . ALA A 1 236 ? 9.798 -10.907 144.918 1.00 37.25 243 ALA A N 1
ATOM 1897 C CA . ALA A 1 236 ? 9.292 -9.605 145.371 1.00 36.55 243 ALA A CA 1
ATOM 1898 C C . ALA A 1 236 ? 7.765 -9.616 145.501 1.00 38.01 243 ALA A C 1
ATOM 1899 O O . ALA A 1 236 ? 7.245 -9.237 146.553 1.00 36.97 243 ALA A O 1
ATOM 1901 N N . ALA A 1 237 ? 7.054 -10.102 144.458 1.00 33.82 244 ALA A N 1
ATOM 1902 C CA . ALA A 1 237 ? 5.593 -10.195 144.475 1.00 32.73 244 ALA A CA 1
ATOM 1903 C C . ALA A 1 237 ? 5.094 -11.148 145.556 1.00 36.79 244 ALA A C 1
ATOM 1904 O O . ALA A 1 237 ? 4.138 -10.813 146.256 1.00 36.61 244 ALA A O 1
ATOM 1906 N N . LEU A 1 238 ? 5.768 -12.309 145.732 1.00 33.61 245 LEU A N 1
ATOM 1907 C CA . LEU A 1 238 ? 5.377 -13.286 146.753 1.00 34.09 245 LEU A CA 1
ATOM 1908 C C . LEU A 1 238 ? 5.503 -12.757 148.179 1.00 40.64 245 LEU A C 1
ATOM 1909 O O . LEU A 1 238 ? 4.626 -13.029 149.005 1.00 40.52 245 LEU A O 1
ATOM 1914 N N . GLU A 1 239 ? 6.562 -11.971 148.452 1.00 40.22 246 GLU A N 1
ATOM 1915 C CA . GLU A 1 239 ? 6.793 -11.351 149.761 1.00 41.76 246 GLU A CA 1
ATOM 1916 C C . GLU A 1 239 ? 5.632 -10.420 150.130 1.00 45.86 246 GLU A C 1
ATOM 1917 O O . GLU A 1 239 ? 5.176 -10.449 151.273 1.00 45.81 246 GLU A O 1
ATOM 1923 N N . ALA A 1 240 ? 5.114 -9.659 149.137 1.00 42.02 247 ALA A N 1
ATOM 1924 C CA . ALA A 1 240 ? 3.979 -8.742 149.280 1.00 41.49 247 ALA A CA 1
ATOM 1925 C C . ALA A 1 240 ? 2.661 -9.485 149.562 1.00 46.48 247 ALA A C 1
ATOM 1926 O O . ALA A 1 240 ? 1.889 -9.044 150.417 1.00 46.79 247 ALA A O 1
ATOM 1928 N N . LEU A 1 241 ? 2.418 -10.620 148.866 1.00 42.63 248 LEU A N 1
ATOM 1929 C CA . LEU A 1 241 ? 1.221 -11.451 149.054 1.00 42.46 248 LEU A CA 1
ATOM 1930 C C . LEU A 1 241 ? 1.219 -12.166 150.427 1.00 49.28 248 LEU A C 1
ATOM 1931 O O . LEU A 1 241 ? 0.151 -12.544 150.924 1.00 48.42 248 LEU A O 1
ATOM 1936 N N . ASN A 1 242 ? 2.413 -12.356 151.024 1.00 48.08 249 ASN A N 1
ATOM 1937 C CA . ASN A 1 242 ? 2.586 -13.028 152.317 1.00 49.69 249 ASN A CA 1
ATOM 1938 C C . ASN A 1 242 ? 2.988 -12.083 153.474 1.00 56.11 249 ASN A C 1
ATOM 1939 O O . ASN A 1 242 ? 3.172 -12.552 154.601 1.00 56.93 249 ASN A O 1
ATOM 1944 N N . SER A 1 243 ? 3.106 -10.762 153.202 1.00 53.28 250 SER A N 1
ATOM 1945 C CA . SER A 1 243 ? 3.475 -9.752 154.205 1.00 84.74 250 SER A CA 1
ATOM 1946 C C . SER A 1 243 ? 2.372 -9.510 155.239 1.00 121.06 250 SER A C 1
ATOM 1947 O O . SER A 1 243 ? 1.199 -9.773 154.978 1.00 85.08 250 SER A O 1
ATOM 1950 N N . SER B 1 4 ? -8.647 9.675 77.087 1.00 47.82 11 SER B N 1
ATOM 1951 C CA . SER B 1 4 ? -9.843 9.054 76.517 1.00 47.01 11 SER B CA 1
ATOM 1952 C C . SER B 1 4 ? -9.538 7.860 75.581 1.00 47.39 11 SER B C 1
ATOM 1953 O O . SER B 1 4 ? -10.471 7.258 75.053 1.00 47.15 11 SER B O 1
ATOM 1956 N N . GLU B 1 5 ? -8.242 7.501 75.418 1.00 40.77 12 GLU B N 1
ATOM 1957 C CA . GLU B 1 5 ? -7.759 6.402 74.563 1.00 38.63 12 GLU B CA 1
ATOM 1958 C C . GLU B 1 5 ? -7.576 5.057 75.301 1.00 35.03 12 GLU B C 1
ATOM 1959 O O . GLU B 1 5 ? -7.390 4.017 74.661 1.00 32.69 12 GLU B O 1
ATOM 1965 N N . LEU B 1 6 ? -7.599 5.088 76.638 1.00 29.13 13 LEU B N 1
ATOM 1966 C CA . LEU B 1 6 ? -7.376 3.896 77.451 1.00 26.61 13 LEU B CA 1
ATOM 1967 C C . LEU B 1 6 ? -8.491 2.842 77.328 1.00 26.73 13 LEU B C 1
ATOM 1968 O O . LEU B 1 6 ? -8.156 1.669 77.155 1.00 24.78 13 LEU B O 1
ATOM 1973 N N . PRO B 1 7 ? -9.802 3.187 77.319 1.00 24.10 14 PRO B N 1
ATOM 1974 C CA . PRO B 1 7 ? -10.818 2.133 77.149 1.00 23.23 14 PRO B CA 1
ATOM 1975 C C . PRO B 1 7 ? -10.655 1.309 75.874 1.00 25.47 14 PRO B C 1
ATOM 1976 O O . PRO B 1 7 ? -10.868 0.097 75.915 1.00 24.64 14 PRO B O 1
ATOM 1980 N N . GLN B 1 8 ? -10.244 1.944 74.753 1.00 23.81 15 GLN B N 1
ATOM 1981 C CA . GLN B 1 8 ? -10.026 1.233 73.481 1.00 24.32 15 GLN B CA 1
ATOM 1982 C C . GLN B 1 8 ? -8.848 0.264 73.629 1.00 27.47 15 GLN B C 1
ATOM 1983 O O . GLN B 1 8 ? -8.910 -0.865 73.148 1.00 26.85 15 GLN B O 1
ATOM 1989 N N . MET B 1 9 ? -7.778 0.712 74.318 1.00 24.41 16 MET B N 1
ATOM 1990 C CA . MET B 1 9 ? -6.588 -0.098 74.569 1.00 25.23 16 MET B CA 1
ATOM 1991 C C . MET B 1 9 ? -6.978 -1.330 75.407 1.00 26.97 16 MET B C 1
ATOM 1992 O O . MET B 1 9 ? -6.558 -2.440 75.088 1.00 26.19 16 MET B O 1
ATOM 1997 N N . VAL B 1 10 ? -7.808 -1.132 76.457 1.00 23.57 17 VAL B N 1
ATOM 1998 C CA . VAL B 1 10 ? -8.297 -2.217 77.307 1.00 22.04 17 VAL B CA 1
ATOM 1999 C C . VAL B 1 10 ? -9.137 -3.202 76.476 1.00 25.71 17 VAL B C 1
ATOM 2000 O O . VAL B 1 10 ? -8.950 -4.410 76.618 1.00 25.54 17 VAL B O 1
ATOM 2004 N N . GLN B 1 11 ? -10.008 -2.688 75.575 1.00 23.45 18 GLN B N 1
ATOM 2005 C CA . GLN B 1 11 ? -10.847 -3.515 74.703 1.00 24.58 18 GLN B CA 1
ATOM 2006 C C . GLN B 1 11 ? -9.956 -4.401 73.817 1.00 30.73 18 GLN B C 1
ATOM 2007 O O . GLN B 1 11 ? -10.245 -5.587 73.645 1.00 31.69 18 GLN B O 1
ATOM 2013 N N . GLN B 1 12 ? -8.844 -3.829 73.316 1.00 28.26 19 GLN B N 1
ATOM 2014 C CA . GLN B 1 12 ? -7.909 -4.503 72.412 1.00 29.42 19 GLN B CA 1
ATOM 2015 C C . GLN B 1 12 ? -7.091 -5.610 73.089 1.00 35.24 19 GLN B C 1
ATOM 2016 O O . GLN B 1 12 ? -6.494 -6.423 72.377 1.00 36.04 19 GLN B O 1
ATOM 2022 N N . LEU B 1 13 ? -7.115 -5.693 74.448 1.00 31.68 20 LEU B N 1
ATOM 2023 C CA . LEU B 1 13 ? -6.449 -6.773 75.197 1.00 32.17 20 LEU B CA 1
ATOM 2024 C C . LEU B 1 13 ? -7.174 -8.128 75.004 1.00 42.35 20 LEU B C 1
ATOM 2025 O O . LEU B 1 13 ? -6.692 -9.155 75.493 1.00 43.40 20 LEU B O 1
ATOM 2030 N N . ASN B 1 14 ? -8.336 -8.117 74.304 1.00 41.64 21 ASN B N 1
ATOM 2031 C CA . ASN B 1 14 ? -9.146 -9.294 73.984 1.00 43.04 21 ASN B CA 1
ATOM 2032 C C . ASN B 1 14 ? -9.250 -9.547 72.468 1.00 50.90 21 ASN B C 1
ATOM 2033 O O . ASN B 1 14 ? -9.925 -10.495 72.055 1.00 52.04 21 ASN B O 1
ATOM 2038 N N . SER B 1 15 ? -8.570 -8.714 71.646 1.00 48.90 22 SER B N 1
ATOM 2039 C CA . SER B 1 15 ? -8.571 -8.802 70.181 1.00 50.68 22 SER B CA 1
ATOM 2040 C C . SER B 1 15 ? -7.949 -10.111 69.648 1.00 57.38 22 SER B C 1
ATOM 2041 O O . SER B 1 15 ? -6.913 -10.538 70.169 1.00 57.52 22 SER B O 1
ATOM 2044 N N . PRO B 1 16 ? -8.556 -10.753 68.614 1.00 55.66 23 PRO B N 1
ATOM 2045 C CA . PRO B 1 16 ? -7.963 -11.993 68.071 1.00 56.45 23 PRO B CA 1
ATOM 2046 C C . PRO B 1 16 ? -6.689 -11.737 67.254 1.00 60.57 23 PRO B C 1
ATOM 2047 O O . PRO B 1 16 ? -5.835 -12.626 67.151 1.00 60.99 23 PRO B O 1
ATOM 2051 N N . ASP B 1 17 ? -6.567 -10.516 66.680 1.00 56.02 24 ASP B N 1
ATOM 2052 C CA . ASP B 1 17 ? -5.410 -10.041 65.923 1.00 55.74 24 ASP B CA 1
ATOM 2053 C C . ASP B 1 17 ? -4.278 -9.884 66.943 1.00 56.95 24 ASP B C 1
ATOM 2054 O O . ASP B 1 17 ? -4.402 -9.099 67.889 1.00 54.90 24 ASP B O 1
ATOM 2059 N N . GLN B 1 18 ? -3.209 -10.685 66.787 1.00 52.91 25 GLN B N 1
ATOM 2060 C CA . GLN B 1 18 ? -2.077 -10.679 67.716 1.00 51.47 25 GLN B CA 1
ATOM 2061 C C . GLN B 1 18 ? -1.269 -9.388 67.643 1.00 53.67 25 GLN B C 1
ATOM 2062 O O . GLN B 1 18 ? -0.741 -8.956 68.666 1.00 52.12 25 GLN B O 1
ATOM 2068 N N . GLN B 1 19 ? -1.218 -8.753 66.453 1.00 50.16 26 GLN B N 1
ATOM 2069 C CA . GLN B 1 19 ? -0.519 -7.485 66.215 1.00 49.63 26 GLN B CA 1
ATOM 2070 C C . GLN B 1 19 ? -1.231 -6.350 66.956 1.00 50.14 26 GLN B C 1
ATOM 2071 O O . GLN B 1 19 ? -0.569 -5.508 67.567 1.00 48.50 26 GLN B O 1
ATOM 2077 N N . GLU B 1 20 ? -2.584 -6.348 66.918 1.00 45.03 27 GLU B N 1
ATOM 2078 C CA . GLU B 1 20 ? -3.417 -5.366 67.607 1.00 43.04 27 GLU B CA 1
ATOM 2079 C C . GLU B 1 20 ? -3.274 -5.557 69.117 1.00 42.89 27 GLU B C 1
ATOM 2080 O O . GLU B 1 20 ? -3.098 -4.567 69.829 1.00 42.28 27 GLU B O 1
ATOM 2086 N N . LEU B 1 21 ? -3.306 -6.829 69.593 1.00 36.96 28 LEU B N 1
ATOM 2087 C CA . LEU B 1 21 ? -3.142 -7.186 71.004 1.00 35.26 28 LEU B CA 1
ATOM 2088 C C . LEU B 1 21 ? -1.766 -6.749 71.503 1.00 37.34 28 LEU B C 1
ATOM 2089 O O . LEU B 1 21 ? -1.690 -6.084 72.537 1.00 36.33 28 LEU B O 1
ATOM 2094 N N . GLN B 1 22 ? -0.689 -7.080 70.756 1.00 33.48 29 GLN B N 1
ATOM 2095 C CA . GLN B 1 22 ? 0.671 -6.723 71.170 1.00 32.71 29 GLN B CA 1
ATOM 2096 C C . GLN B 1 22 ? 0.896 -5.209 71.220 1.00 34.52 29 GLN B C 1
ATOM 2097 O O . GLN B 1 22 ? 1.582 -4.737 72.127 1.00 32.89 29 GLN B O 1
ATOM 2103 N N . SER B 1 23 ? 0.282 -4.454 70.290 1.00 32.41 30 SER B N 1
ATOM 2104 C CA . SER B 1 23 ? 0.385 -2.989 70.235 1.00 32.77 30 SER B CA 1
ATOM 2105 C C . SER B 1 23 ? -0.271 -2.351 71.469 1.00 36.29 30 SER B C 1
ATOM 2106 O O . SER B 1 23 ? 0.332 -1.466 72.082 1.00 36.03 30 SER B O 1
ATOM 2109 N N . ALA B 1 24 ? -1.494 -2.810 71.825 1.00 31.80 31 ALA B N 1
ATOM 2110 C CA . ALA B 1 24 ? -2.237 -2.336 73.001 1.00 30.14 31 ALA B CA 1
ATOM 2111 C C . ALA B 1 24 ? -1.476 -2.669 74.288 1.00 33.02 31 ALA B C 1
ATOM 2112 O O . ALA B 1 24 ? -1.410 -1.823 75.181 1.00 31.29 31 ALA B O 1
ATOM 2114 N N . LEU B 1 25 ? -0.891 -3.890 74.374 1.00 29.89 32 LEU B N 1
ATOM 2115 C CA . LEU B 1 25 ? -0.104 -4.334 75.529 1.00 29.62 32 LEU B CA 1
ATOM 2116 C C . LEU B 1 25 ? 1.114 -3.452 75.695 1.00 31.60 32 LEU B C 1
ATOM 2117 O O . LEU B 1 25 ? 1.431 -3.061 76.815 1.00 30.58 32 LEU B O 1
ATOM 2122 N N . ARG B 1 26 ? 1.807 -3.140 74.5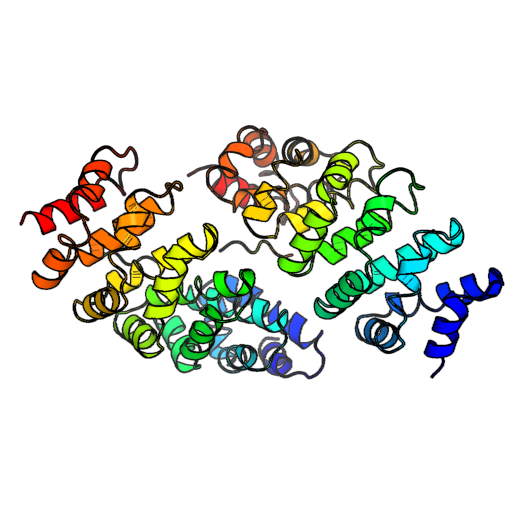76 1.00 27.81 33 ARG B N 1
ATOM 2123 C CA . ARG B 1 26 ? 2.985 -2.275 74.609 1.00 28.51 33 ARG B CA 1
ATOM 2124 C C . ARG B 1 26 ? 2.603 -0.885 75.106 1.00 30.77 33 ARG B C 1
ATOM 2125 O O . ARG B 1 26 ? 3.327 -0.328 75.929 1.00 29.42 33 ARG B O 1
ATOM 2133 N N A LYS B 1 27 ? 1.458 -0.351 74.639 0.90 27.38 34 LYS B N 1
ATOM 2134 N N B LYS B 1 27 ? 1.454 -0.350 74.631 0.10 27.24 34 LYS B N 1
ATOM 2135 C CA A LYS B 1 27 ? 0.930 0.951 75.056 0.90 26.88 34 LYS B CA 1
ATOM 2136 C CA B LYS B 1 27 ? 0.896 0.949 75.024 0.10 26.93 34 LYS B CA 1
ATOM 2137 C C A LYS B 1 27 ? 0.673 0.917 76.572 0.90 28.94 34 LYS B C 1
ATOM 2138 C C B LYS B 1 27 ? 0.593 0.950 76.531 0.10 29.30 34 LYS B C 1
ATOM 2139 O O A LYS B 1 27 ? 1.100 1.823 77.293 0.90 27.81 34 LYS B O 1
ATOM 2140 O O B LYS B 1 27 ? 0.894 1.932 77.209 0.10 28.93 34 LYS B O 1
ATOM 2151 N N . LEU B 1 28 ? 0.034 -0.166 77.046 1.00 24.60 35 LEU B N 1
ATOM 2152 C CA . LEU B 1 28 ? -0.294 -0.369 78.462 1.00 23.41 35 LEU B CA 1
ATOM 2153 C C . LEU B 1 28 ? 0.981 -0.398 79.312 1.00 26.96 35 LEU B C 1
ATOM 2154 O O . LEU B 1 28 ? 1.011 0.243 80.367 1.00 25.61 35 LEU B O 1
ATOM 2159 N N . SER B 1 29 ? 2.022 -1.141 78.864 1.00 24.92 36 SER B N 1
ATOM 2160 C CA . SER B 1 29 ? 3.289 -1.232 79.602 1.00 24.84 36 SER B CA 1
ATOM 2161 C C . SER B 1 29 ? 3.973 0.122 79.753 1.00 28.54 36 SER B C 1
ATOM 2162 O O . SER B 1 29 ? 4.508 0.397 80.827 1.00 28.45 36 SER B O 1
ATOM 2165 N N A GLN B 1 30 ? 3.952 0.967 78.696 0.44 26.16 37 GLN B N 1
ATOM 2166 N N B GLN B 1 30 ? 3.968 0.960 78.696 0.56 26.65 37 GLN B N 1
ATOM 2167 C CA A GLN B 1 30 ? 4.568 2.302 78.747 0.44 26.77 37 GLN B CA 1
ATOM 2168 C CA B GLN B 1 30 ? 4.577 2.293 78.766 0.56 27.45 37 GLN B CA 1
ATOM 2169 C C A GLN B 1 30 ? 3.835 3.217 79.743 0.44 30.13 37 GLN B C 1
ATOM 2170 C C B GLN B 1 30 ? 3.849 3.145 79.820 0.56 30.09 37 GLN B C 1
ATOM 2171 O O A GLN B 1 30 ? 4.484 4.017 80.419 0.44 30.99 37 GLN B O 1
ATOM 2172 O O B GLN B 1 30 ? 4.513 3.799 80.629 0.56 30.44 37 GLN B O 1
ATOM 2183 N N . ILE B 1 31 ? 2.494 3.062 79.868 1.00 25.49 38 ILE B N 1
ATOM 2184 C CA . ILE B 1 31 ? 1.684 3.800 80.850 1.00 24.19 38 ILE B CA 1
ATOM 2185 C C . ILE B 1 31 ? 2.017 3.248 82.253 1.00 26.67 38 ILE B C 1
ATOM 2186 O O . ILE B 1 31 ? 2.292 4.032 83.158 1.00 26.84 38 ILE B O 1
ATOM 2191 N N . ALA B 1 32 ? 2.056 1.900 82.407 1.00 22.72 39 ALA B N 1
ATOM 2192 C CA . ALA B 1 32 ? 2.363 1.231 83.681 1.00 21.74 39 ALA B CA 1
ATOM 2193 C C . ALA B 1 32 ? 3.717 1.646 84.276 1.00 25.04 39 ALA B C 1
ATOM 2194 O O . ALA B 1 32 ? 3.858 1.668 85.501 1.00 24.03 39 ALA B O 1
ATOM 2196 N N . SER B 1 33 ? 4.696 1.974 83.408 1.00 24.58 40 SER B N 1
ATOM 2197 C CA . SER B 1 33 ? 6.047 2.366 83.834 1.00 25.12 40 SER B CA 1
ATOM 2198 C C . SER B 1 33 ? 6.188 3.884 84.072 1.00 30.54 40 SER B C 1
ATOM 2199 O O . SER B 1 33 ? 7.254 4.347 84.488 1.00 30.40 40 SER B O 1
ATOM 2202 N N . GLY B 1 34 ? 5.103 4.619 83.839 1.00 28.67 41 GLY B N 1
ATOM 2203 C CA . GLY B 1 34 ? 5.054 6.075 83.920 1.00 29.68 41 GLY B CA 1
ATOM 2204 C C . GLY B 1 34 ? 4.767 6.709 85.266 1.00 31.76 41 GLY B C 1
ATOM 2205 O O . GLY B 1 34 ? 4.568 7.927 85.332 1.00 31.77 41 GLY B O 1
ATOM 2206 N N . GLY B 1 35 ? 4.765 5.904 86.322 1.00 27.71 42 GLY B N 1
ATOM 2207 C CA . GLY B 1 35 ? 4.523 6.380 87.680 1.00 26.98 42 GLY B CA 1
ATOM 2208 C C . GLY B 1 35 ? 3.147 6.056 88.223 1.00 29.15 42 GLY B C 1
ATOM 2209 O O . GLY B 1 35 ? 2.304 5.533 87.495 1.00 27.18 42 GLY B O 1
ATOM 2210 N N . ASN B 1 36 ? 2.909 6.379 89.510 1.00 24.66 43 ASN B N 1
ATOM 2211 C CA . ASN B 1 36 ? 1.652 6.058 90.205 1.00 23.43 43 ASN B CA 1
ATOM 2212 C C . ASN B 1 36 ? 0.399 6.699 89.622 1.00 27.20 43 ASN B C 1
ATOM 2213 O O . ASN B 1 36 ? -0.643 6.039 89.585 1.00 25.97 43 ASN B O 1
ATOM 2218 N N . GLU B 1 37 ? 0.478 7.967 89.172 1.00 24.42 44 GLU B N 1
ATOM 2219 C CA . GLU B 1 37 ? -0.704 8.610 88.591 1.00 24.02 44 GLU B CA 1
ATOM 2220 C C . GLU B 1 37 ? -1.088 7.925 87.276 1.00 26.26 44 GLU B C 1
ATOM 2221 O O . GLU B 1 37 ? -2.273 7.782 86.984 1.00 26.24 44 GLU B O 1
ATOM 2227 N N . GLN B 1 38 ? -0.080 7.461 86.515 1.00 24.08 45 GLN B N 1
ATOM 2228 C CA . GLN B 1 38 ? -0.298 6.737 85.257 1.00 23.76 45 GLN B CA 1
ATOM 2229 C C . GLN B 1 38 ? -0.898 5.360 85.545 1.00 24.49 45 GLN B C 1
ATOM 2230 O O . GLN B 1 38 ? -1.847 4.966 84.868 1.00 23.66 45 GLN B O 1
ATOM 2236 N N . ILE B 1 39 ? -0.398 4.663 86.595 1.00 21.22 46 ILE B N 1
ATOM 2237 C CA . ILE B 1 39 ? -0.957 3.372 87.014 1.00 19.21 46 ILE B CA 1
ATOM 2238 C C . ILE B 1 39 ? -2.435 3.561 87.410 1.00 22.22 46 ILE B C 1
ATOM 2239 O O . ILE B 1 39 ? -3.264 2.710 87.094 1.00 22.10 46 ILE B O 1
ATOM 2244 N N . GLN B 1 40 ? -2.758 4.669 88.113 1.00 20.41 47 GLN B N 1
ATOM 2245 C CA . GLN B 1 40 ? -4.137 4.933 88.531 1.00 20.47 47 GLN B CA 1
ATOM 2246 C C . GLN B 1 40 ? -5.070 5.035 87.324 1.00 22.36 47 GLN B C 1
ATOM 2247 O O . GLN B 1 40 ? -6.195 4.554 87.385 1.00 22.19 47 GLN B O 1
ATOM 2253 N N . LYS B 1 41 ? -4.588 5.623 86.215 1.00 20.11 48 LYS B N 1
ATOM 2254 C CA . LYS B 1 41 ? -5.397 5.739 84.999 1.00 19.91 48 LYS B CA 1
ATOM 2255 C C . LYS B 1 41 ? -5.716 4.353 84.418 1.00 22.87 48 LYS B C 1
ATOM 2256 O O . LYS B 1 41 ? -6.833 4.135 83.916 1.00 22.32 48 LYS B O 1
ATOM 2262 N N . LEU B 1 42 ? -4.754 3.412 84.524 1.00 19.97 49 LEU B N 1
ATOM 2263 C CA . LEU B 1 42 ? -4.943 2.033 84.071 1.00 19.39 49 LEU B CA 1
ATOM 2264 C C . LEU B 1 42 ? -5.991 1.350 84.938 1.00 21.00 49 LEU B C 1
ATOM 2265 O O . LEU B 1 42 ? -6.871 0.662 84.414 1.00 21.44 49 LEU B O 1
ATOM 2270 N N . ILE B 1 43 ? -5.917 1.546 86.269 1.00 17.84 50 ILE B N 1
ATOM 2271 C CA . ILE B 1 43 ? -6.894 0.971 87.193 1.00 17.94 50 ILE B CA 1
ATOM 2272 C C . ILE B 1 43 ? -8.310 1.515 86.878 1.00 21.89 50 ILE B C 1
ATOM 2273 O O . ILE B 1 43 ? -9.253 0.730 86.753 1.00 21.65 50 ILE B O 1
ATOM 2278 N N A GLU B 1 44 ? -8.434 2.838 86.712 0.58 19.38 51 GLU B N 1
ATOM 2279 N N B GLU B 1 44 ? -8.434 2.853 86.723 0.42 19.01 51 GLU B N 1
ATOM 2280 C CA A GLU B 1 44 ? -9.725 3.476 86.441 0.58 19.47 51 GLU B CA 1
ATOM 2281 C CA B GLU B 1 44 ? -9.713 3.519 86.431 0.42 18.99 51 GLU B CA 1
ATOM 2282 C C A GLU B 1 44 ? -10.332 3.096 85.082 0.58 22.62 51 GLU B C 1
ATOM 2283 C C B GLU B 1 44 ? -10.331 3.089 85.092 0.42 22.59 51 GLU B C 1
ATOM 2284 O O A GLU B 1 44 ? -11.545 3.226 84.911 0.58 21.89 51 GLU B O 1
ATOM 2285 O O B GLU B 1 44 ? -11.547 3.205 84.931 0.42 21.95 51 GLU B O 1
ATOM 2296 N N . ALA B 1 45 ? -9.506 2.590 84.146 1.00 19.90 52 ALA B N 1
ATOM 2297 C CA . ALA B 1 45 ? -9.990 2.140 82.824 1.00 20.41 52 ALA B CA 1
ATOM 2298 C C . ALA B 1 45 ? -10.297 0.616 82.809 1.00 23.73 52 ALA B C 1
ATOM 2299 O O . ALA B 1 45 ? -10.697 0.073 81.773 1.00 22.93 52 ALA B O 1
ATOM 2301 N N . GLY B 1 46 ? -10.163 -0.031 83.972 1.00 21.21 53 GLY B N 1
ATOM 2302 C CA . GLY B 1 46 ? -10.421 -1.459 84.137 1.00 20.73 53 GLY B CA 1
ATOM 2303 C C . GLY B 1 46 ? -9.388 -2.359 83.481 1.00 22.38 53 GLY B C 1
ATOM 2304 O O . GLY B 1 46 ? -9.701 -3.489 83.100 1.00 20.86 53 GLY B O 1
ATOM 2305 N N . ALA B 1 47 ? -8.138 -1.890 83.367 1.00 18.72 54 ALA B N 1
ATOM 2306 C CA . ALA B 1 47 ? -7.110 -2.684 82.702 1.00 18.11 54 ALA B CA 1
ATOM 2307 C C . ALA B 1 47 ? -6.607 -3.912 83.462 1.00 19.91 54 ALA B C 1
ATOM 2308 O O . ALA B 1 47 ? -6.057 -4.815 82.837 1.00 19.81 54 ALA B O 1
ATOM 2310 N N . LEU B 1 48 ? -6.709 -3.925 84.797 1.00 18.48 55 LEU B N 1
ATOM 2311 C CA . LEU B 1 48 ? -6.053 -4.984 85.564 1.00 18.21 55 LEU B CA 1
ATOM 2312 C C . LEU B 1 48 ? -6.600 -6.400 85.358 1.00 21.49 55 LEU B C 1
ATOM 2313 O O . LEU B 1 48 ? -5.789 -7.319 85.190 1.00 20.30 55 LEU B O 1
ATOM 2318 N N A SER B 1 49 ? -7.935 -6.583 85.385 0.64 18.88 56 SER B N 1
ATOM 2319 N N B SER B 1 49 ? -7.933 -6.587 85.380 0.36 18.65 56 SER B N 1
ATOM 2320 C CA A SER B 1 49 ? -8.541 -7.907 85.189 0.64 19.27 56 SER B CA 1
ATOM 2321 C CA B SER B 1 49 ? -8.531 -7.911 85.176 0.36 18.89 56 SER B CA 1
ATOM 2322 C C A SER B 1 49 ? -8.142 -8.519 83.821 0.64 22.89 56 SER B C 1
ATOM 2323 C C B SER B 1 49 ? -8.146 -8.526 83.816 0.36 23.01 56 SER B C 1
ATOM 2324 O O A SER B 1 49 ? -7.619 -9.634 83.836 0.64 22.71 56 SER B O 1
ATOM 2325 O O B SER B 1 49 ? -7.622 -9.641 83.829 0.36 22.77 56 SER B O 1
ATOM 2330 N N . PRO B 1 50 ? -8.301 -7.833 82.653 1.00 20.39 57 PRO B N 1
ATOM 2331 C CA . PRO B 1 50 ? -7.883 -8.459 81.378 1.00 20.05 57 PRO B CA 1
ATOM 2332 C C . PRO B 1 50 ? -6.369 -8.650 81.236 1.00 23.31 57 PRO B C 1
ATOM 2333 O O . PRO B 1 50 ? -5.930 -9.613 80.585 1.00 23.12 57 PRO B O 1
ATOM 2337 N N . LEU B 1 51 ? -5.563 -7.775 81.875 1.00 20.10 58 LEU B N 1
ATOM 2338 C CA . LEU B 1 51 ? -4.112 -7.937 81.840 1.00 20.47 58 LEU B CA 1
ATOM 2339 C C . LEU B 1 51 ? -3.715 -9.224 82.576 1.00 21.72 58 LEU B C 1
ATOM 2340 O O . LEU B 1 51 ? -2.912 -10.003 82.066 1.00 21.62 58 LEU B O 1
ATOM 2345 N N . VAL B 1 52 ? -4.285 -9.453 83.773 1.00 18.65 59 VAL B N 1
ATOM 2346 C CA . VAL B 1 52 ? -3.985 -10.674 84.527 1.00 18.17 59 VAL B CA 1
ATOM 2347 C C . VAL B 1 52 ? -4.449 -11.929 83.750 1.00 23.83 59 VAL B C 1
ATOM 2348 O O . VAL B 1 52 ? -3.769 -12.954 83.783 1.00 23.45 59 VAL B O 1
ATOM 2352 N N . LYS B 1 53 ? -5.582 -11.838 83.032 1.00 22.96 60 LYS B N 1
ATOM 2353 C CA . LYS B 1 53 ? -6.082 -12.968 82.237 1.00 23.94 60 LYS B CA 1
ATOM 2354 C C . LYS B 1 53 ? -5.122 -13.388 81.107 1.00 28.50 60 LYS B C 1
ATOM 2355 O O . LYS B 1 53 ? -5.138 -14.556 80.707 1.00 30.48 60 LYS B O 1
ATOM 2361 N N . LEU B 1 54 ? -4.254 -12.469 80.633 1.00 24.86 61 LEU B N 1
ATOM 2362 C CA . LEU B 1 54 ? -3.276 -12.780 79.572 1.00 26.30 61 LEU B CA 1
ATOM 2363 C C . LEU B 1 54 ? -2.101 -13.661 80.058 1.00 36.22 61 LEU B C 1
ATOM 2364 O O . LEU B 1 54 ? -1.138 -13.863 79.306 1.00 36.54 61 LEU B O 1
ATOM 2369 N N . LEU B 1 55 ? -2.171 -14.188 81.299 1.00 34.29 62 LEU B N 1
ATOM 2370 C CA . LEU B 1 55 ? -1.100 -15.042 81.816 1.00 35.27 62 LEU B CA 1
ATOM 2371 C C . LEU B 1 55 ? -1.378 -16.542 81.659 1.00 45.96 62 LEU B C 1
ATOM 2372 O O . LEU B 1 55 ? -0.471 -17.283 81.282 1.00 47.46 62 LEU B O 1
ATOM 2377 N N . ASP B 1 56 ? -2.613 -16.984 81.973 1.00 45.75 63 ASP B N 1
ATOM 2378 C CA . ASP B 1 56 ? -3.041 -18.391 81.973 1.00 47.64 63 ASP B CA 1
ATOM 2379 C C . ASP B 1 56 ? -3.074 -19.107 80.631 1.00 53.62 63 ASP B C 1
ATOM 2380 O O . ASP B 1 56 ? -2.810 -20.312 80.581 1.00 53.75 63 ASP B O 1
ATOM 2385 N N . ASP B 1 57 ? -3.465 -18.393 79.567 1.00 51.18 64 ASP B N 1
ATOM 2386 C CA . ASP B 1 57 ? -3.727 -18.954 78.243 1.00 52.17 64 ASP B CA 1
ATOM 2387 C C . ASP B 1 57 ? -2.833 -18.488 77.097 1.00 53.71 64 ASP B C 1
ATOM 2388 O O . ASP B 1 57 ? -2.503 -19.300 76.223 1.00 54.87 64 ASP B O 1
ATOM 2393 N N . ALA B 1 58 ? -2.507 -17.180 77.062 1.00 46.20 65 ALA B N 1
ATOM 2394 C CA . ALA B 1 58 ? -1.769 -16.500 75.992 1.00 44.62 65 ALA B CA 1
ATOM 2395 C C . ALA B 1 58 ? -0.390 -17.078 75.621 1.00 45.29 65 ALA B C 1
ATOM 2396 O O . ALA B 1 58 ? 0.139 -17.926 76.337 1.00 44.13 65 ALA B O 1
ATOM 2398 N N . SER B 1 59 ? 0.164 -16.600 74.472 1.00 39.89 66 SER B N 1
ATOM 2399 C CA . SER B 1 59 ? 1.468 -16.938 73.885 1.00 38.85 66 SER B CA 1
ATOM 2400 C C . SER B 1 59 ? 2.624 -16.308 74.686 1.00 38.44 66 SER B C 1
ATOM 2401 O O . SER B 1 59 ? 2.389 -15.377 75.457 1.00 34.93 66 SER B O 1
ATOM 2404 N N . GLU B 1 60 ? 3.876 -16.757 74.427 1.00 35.02 67 GLU B N 1
ATOM 2405 C CA . GLU B 1 60 ? 5.101 -16.283 75.093 1.00 33.01 67 GLU B CA 1
ATOM 2406 C C . GLU B 1 60 ? 5.301 -14.773 75.033 1.00 33.73 67 GLU B C 1
ATOM 2407 O O . GLU B 1 60 ? 5.582 -14.153 76.058 1.00 32.46 67 GLU B O 1
ATOM 2413 N N . GLU B 1 61 ? 5.183 -14.194 73.836 1.00 30.24 68 GLU B N 1
ATOM 2414 C CA . GLU B 1 61 ? 5.367 -12.770 73.601 1.00 29.40 68 GLU B CA 1
ATOM 2415 C C . GLU B 1 61 ? 4.336 -11.941 74.383 1.00 31.27 68 GLU B C 1
ATOM 2416 O O . GLU B 1 61 ? 4.686 -10.908 74.964 1.00 30.37 68 GLU B O 1
ATOM 2422 N N . VAL B 1 62 ? 3.069 -12.403 74.396 1.00 26.49 69 VAL B N 1
ATOM 2423 C CA . VAL B 1 62 ? 1.986 -11.740 75.132 1.00 24.79 69 VAL B CA 1
ATOM 2424 C C . VAL B 1 62 ? 2.302 -11.814 76.644 1.00 26.08 69 VAL B C 1
ATOM 2425 O O . VAL B 1 62 ? 2.283 -10.782 77.317 1.00 25.55 69 VAL B O 1
ATOM 2429 N N . ILE B 1 63 ? 2.610 -13.022 77.156 1.00 22.32 70 ILE B N 1
ATOM 2430 C CA . ILE B 1 63 ? 2.957 -13.232 78.569 1.00 21.71 70 ILE B CA 1
ATOM 2431 C C . ILE B 1 63 ? 4.121 -12.315 78.986 1.00 24.80 70 ILE B C 1
ATOM 2432 O O . ILE B 1 63 ? 4.008 -11.623 79.999 1.00 23.32 70 ILE B O 1
ATOM 2437 N N . GLN B 1 64 ? 5.221 -12.286 78.194 1.00 22.52 71 GLN B N 1
ATOM 2438 C CA . GLN B 1 64 ? 6.362 -11.438 78.551 1.00 22.14 71 GLN B CA 1
ATOM 2439 C C . GLN B 1 64 ? 5.940 -9.988 78.776 1.00 24.31 71 GLN B C 1
ATOM 2440 O O . GLN B 1 64 ? 6.290 -9.400 79.793 1.00 24.21 71 GLN B O 1
ATOM 2446 N N . GLU B 1 65 ? 5.171 -9.421 77.846 1.00 21.38 72 GLU B N 1
ATOM 2447 C CA . GLU B 1 65 ? 4.754 -8.030 77.951 1.00 20.64 72 GLU B CA 1
ATOM 2448 C C . GLU B 1 65 ? 3.779 -7.819 79.102 1.00 23.29 72 GLU B C 1
ATOM 2449 O O . GLU B 1 65 ? 3.906 -6.831 79.829 1.00 22.63 72 GLU B O 1
ATOM 2455 N N . ALA B 1 66 ? 2.835 -8.766 79.288 1.00 19.34 73 ALA B N 1
ATOM 2456 C CA . ALA B 1 66 ? 1.827 -8.664 80.341 1.00 18.70 73 ALA B CA 1
ATOM 2457 C C . ALA B 1 66 ? 2.477 -8.706 81.722 1.00 20.15 73 ALA B C 1
ATOM 2458 O O . ALA B 1 66 ? 2.137 -7.874 82.573 1.00 19.38 73 ALA B O 1
ATOM 2460 N N . VAL B 1 67 ? 3.429 -9.641 81.947 1.00 17.57 74 VAL B N 1
ATOM 2461 C CA . VAL B 1 67 ? 4.094 -9.717 83.263 1.00 16.78 74 VAL B CA 1
ATOM 2462 C C . VAL B 1 67 ? 4.938 -8.449 83.514 1.00 20.54 74 VAL B C 1
ATOM 2463 O O . VAL B 1 67 ? 5.012 -7.983 84.647 1.00 19.70 74 VAL B O 1
ATOM 2467 N N . TRP B 1 68 ? 5.546 -7.884 82.450 1.00 19.88 75 TRP B N 1
ATOM 2468 C CA . TRP B 1 68 ? 6.335 -6.654 82.577 1.00 20.76 75 TRP B CA 1
ATOM 2469 C C . TRP B 1 68 ? 5.442 -5.505 83.051 1.00 23.19 75 TRP B C 1
ATOM 2470 O O . TRP B 1 68 ? 5.807 -4.786 83.985 1.00 22.95 75 TRP B O 1
ATOM 2481 N N . ALA B 1 69 ? 4.232 -5.389 82.465 1.00 19.45 76 ALA B N 1
ATOM 2482 C CA . ALA B 1 69 ? 3.257 -4.366 82.854 1.00 19.48 76 ALA B CA 1
ATOM 2483 C C . ALA B 1 69 ? 2.818 -4.590 84.305 1.00 22.24 76 ALA B C 1
ATOM 2484 O O . ALA B 1 69 ? 2.740 -3.638 85.080 1.00 22.51 76 ALA B O 1
ATOM 2486 N N . ILE B 1 70 ? 2.534 -5.855 84.666 1.00 18.13 77 ILE B N 1
ATOM 2487 C CA . ILE B 1 70 ? 2.111 -6.209 86.031 1.00 16.77 77 ILE B CA 1
ATOM 2488 C C . ILE B 1 70 ? 3.197 -5.845 87.059 1.00 19.79 77 ILE B C 1
ATOM 2489 O O . ILE B 1 70 ? 2.872 -5.288 88.119 1.00 18.64 77 ILE B O 1
ATOM 2494 N N . ALA B 1 71 ? 4.484 -6.146 86.751 1.00 17.41 78 ALA B N 1
ATOM 2495 C CA . ALA B 1 71 ? 5.586 -5.808 87.667 1.00 17.72 78 ALA B CA 1
ATOM 2496 C C . ALA B 1 71 ? 5.666 -4.291 87.884 1.00 21.30 78 ALA B C 1
ATOM 2497 O O . ALA B 1 71 ? 5.926 -3.848 89.003 1.00 21.20 78 ALA B O 1
ATOM 2499 N N . ASN B 1 72 ? 5.382 -3.499 86.831 1.00 18.66 79 ASN B N 1
ATOM 2500 C CA . ASN B 1 72 ? 5.394 -2.036 86.940 1.00 18.68 79 ASN B CA 1
ATOM 2501 C C . ASN B 1 72 ? 4.187 -1.533 87.720 1.00 21.59 79 ASN B C 1
ATOM 2502 O O . ASN B 1 72 ? 4.324 -0.622 88.527 1.00 21.42 79 ASN B O 1
ATOM 2507 N N . ILE B 1 73 ? 3.005 -2.125 87.498 1.00 17.74 80 ILE B N 1
ATOM 2508 C CA . ILE B 1 73 ? 1.813 -1.728 88.266 1.00 16.43 80 ILE B CA 1
ATOM 2509 C C . ILE B 1 73 ? 2.072 -2.016 89.744 1.00 18.92 80 ILE B C 1
ATOM 2510 O O . ILE B 1 73 ? 1.713 -1.194 90.593 1.00 19.68 80 ILE B O 1
ATOM 2515 N N . ALA B 1 74 ? 2.758 -3.148 90.034 1.00 16.53 81 ALA B N 1
ATOM 2516 C CA . ALA B 1 74 ? 3.111 -3.559 91.396 1.00 17.44 81 ALA B CA 1
ATOM 2517 C C . ALA B 1 74 ? 4.079 -2.582 92.082 1.00 20.15 81 ALA B C 1
ATOM 2518 O O . ALA B 1 74 ? 4.233 -2.657 93.302 1.00 18.60 81 ALA B O 1
ATOM 2520 N N . SER B 1 75 ? 4.722 -1.659 91.321 1.00 19.07 82 SER B N 1
ATOM 2521 C CA . SER B 1 75 ? 5.625 -0.656 91.896 1.00 19.13 82 SER B CA 1
ATOM 2522 C C . SER B 1 75 ? 4.840 0.574 92.399 1.00 24.37 82 SER B C 1
ATOM 2523 O O . SER B 1 75 ? 5.434 1.523 92.928 1.00 25.20 82 SER B O 1
ATOM 2526 N N . GLY B 1 76 ? 3.515 0.518 92.275 1.00 20.45 83 GLY B N 1
ATOM 2527 C CA . GLY B 1 76 ? 2.640 1.600 92.700 1.00 20.93 83 GLY B CA 1
ATOM 2528 C C . GLY B 1 76 ? 2.455 1.628 94.203 1.00 23.75 83 GLY B C 1
ATOM 2529 O O . GLY B 1 76 ? 3.171 0.939 94.941 1.00 22.96 83 GLY B O 1
ATOM 2530 N N . ASN B 1 77 ? 1.493 2.428 94.672 1.00 21.16 84 ASN B N 1
ATOM 2531 C CA . ASN B 1 77 ? 1.224 2.526 96.108 1.00 21.25 84 ASN B CA 1
ATOM 2532 C C . ASN B 1 77 ? 0.496 1.264 96.615 1.00 22.49 84 ASN B C 1
ATOM 2533 O O . ASN B 1 77 ? 0.098 0.423 95.806 1.00 21.87 84 ASN B O 1
ATOM 2538 N N . ASN B 1 78 ? 0.335 1.114 97.947 1.00 19.80 85 ASN B N 1
ATOM 2539 C CA . ASN B 1 78 ? -0.296 -0.096 98.494 1.00 18.88 85 ASN B CA 1
ATOM 2540 C C . ASN B 1 78 ? -1.736 -0.340 98.035 1.00 21.18 85 ASN B C 1
ATOM 2541 O O . ASN B 1 78 ? -2.124 -1.501 97.851 1.00 19.92 85 ASN B O 1
ATOM 2546 N N . GLU B 1 79 ? -2.514 0.733 97.823 1.00 20.39 86 GLU B N 1
ATOM 2547 C CA . GLU B 1 79 ? -3.887 0.585 97.323 1.00 18.80 86 GLU B CA 1
ATOM 2548 C C . GLU B 1 79 ? -3.868 0.034 95.890 1.00 22.06 86 GLU B C 1
ATOM 2549 O O . GLU B 1 79 ? -4.761 -0.739 95.517 1.00 22.34 86 GLU B O 1
ATOM 2555 N N . GLN B 1 80 ? -2.825 0.400 95.105 1.00 18.64 87 GLN B N 1
ATOM 2556 C CA . GLN B 1 80 ? -2.661 -0.081 93.729 1.00 17.62 87 GLN B CA 1
ATOM 2557 C C . GLN B 1 80 ? -2.241 -1.557 93.728 1.00 19.95 87 GLN B C 1
ATOM 2558 O O . GLN B 1 80 ? -2.768 -2.356 92.952 1.00 18.88 87 GLN B O 1
ATOM 2564 N N . ILE B 1 81 ? -1.347 -1.938 94.651 1.00 16.74 88 ILE B N 1
ATOM 2565 C CA . ILE B 1 81 ? -0.973 -3.341 94.813 1.00 15.75 88 ILE B CA 1
ATOM 2566 C C . ILE B 1 81 ? -2.256 -4.105 95.203 1.00 18.44 88 ILE B C 1
ATOM 2567 O O . ILE B 1 81 ? -2.474 -5.208 94.696 1.00 18.09 88 ILE B O 1
ATOM 2572 N N . GLN B 1 82 ? -3.113 -3.504 96.067 1.00 17.64 89 GLN B N 1
ATOM 2573 C CA . GLN B 1 82 ? -4.355 -4.149 96.495 1.00 16.94 89 GLN B CA 1
ATOM 2574 C C . GLN B 1 82 ? -5.270 -4.437 95.319 1.00 20.15 89 GLN B C 1
ATOM 2575 O O . GLN B 1 82 ? -5.844 -5.524 95.237 1.00 19.74 89 GLN B O 1
ATOM 2581 N N . LYS B 1 83 ? -5.384 -3.477 94.392 1.00 17.52 90 LYS B N 1
ATOM 2582 C CA . LYS B 1 83 ? -6.202 -3.677 93.191 1.00 16.80 90 LYS B CA 1
ATOM 2583 C C . LYS B 1 83 ? -5.645 -4.826 92.341 1.00 20.86 90 LYS B C 1
ATOM 2584 O O . LYS B 1 83 ? -6.419 -5.620 91.793 1.00 20.59 90 LYS B O 1
ATOM 2590 N N . LEU B 1 84 ? -4.305 -4.946 92.271 1.00 18.07 91 LEU B N 1
ATOM 2591 C CA . LEU B 1 84 ? -3.666 -6.011 91.504 1.00 18.03 91 LEU B CA 1
ATOM 2592 C C . LEU B 1 84 ? -3.970 -7.373 92.144 1.00 19.86 91 LEU B C 1
ATOM 2593 O O . LEU B 1 84 ? -4.260 -8.336 91.429 1.00 20.81 91 LEU B O 1
ATOM 2598 N N . ILE B 1 85 ? -3.958 -7.445 93.499 1.00 16.02 92 ILE B N 1
ATOM 2599 C CA . ILE B 1 85 ? -4.296 -8.694 94.181 1.00 15.97 92 ILE B CA 1
ATOM 2600 C C . ILE B 1 85 ? -5.772 -9.040 93.900 1.00 20.37 92 ILE B C 1
ATOM 2601 O O . ILE B 1 85 ? -6.085 -10.190 93.592 1.00 20.42 92 ILE B O 1
ATOM 2606 N N . GLU B 1 86 ? -6.670 -8.035 93.996 1.00 18.34 93 GLU B N 1
ATOM 2607 C CA . GLU B 1 86 ? -8.103 -8.231 93.759 1.00 18.43 93 GLU B CA 1
ATOM 2608 C C . GLU B 1 86 ? -8.401 -8.669 92.324 1.00 22.24 93 GLU B C 1
ATOM 2609 O O . GLU B 1 86 ? -9.408 -9.345 92.090 1.00 22.55 93 GLU B O 1
ATOM 2615 N N . ALA B 1 87 ? -7.507 -8.317 91.375 1.00 19.34 94 ALA B N 1
ATOM 2616 C CA . ALA B 1 87 ? -7.618 -8.718 89.962 1.00 18.77 94 ALA B CA 1
ATOM 2617 C C . ALA B 1 87 ? -7.155 -10.178 89.746 1.00 21.23 94 ALA B C 1
ATOM 2618 O O . ALA B 1 87 ? -7.171 -10.665 88.605 1.00 21.53 94 ALA B O 1
ATOM 2620 N N . GLY B 1 88 ? -6.733 -10.841 90.833 1.00 18.14 95 GLY B N 1
ATOM 2621 C CA . GLY B 1 88 ? -6.280 -12.229 90.835 1.00 17.06 95 GLY B CA 1
ATOM 2622 C C . GLY B 1 88 ? -4.872 -12.462 90.306 1.00 19.21 95 GLY B C 1
ATOM 2623 O O . GLY B 1 88 ? -4.591 -13.533 89.764 1.00 18.91 95 GLY B O 1
ATOM 2624 N N . ALA B 1 89 ? -3.975 -11.475 90.463 1.00 16.84 96 ALA B N 1
ATOM 2625 C CA . ALA B 1 89 ? -2.604 -11.597 89.946 1.00 16.86 96 ALA B CA 1
ATOM 2626 C C . ALA B 1 89 ? -1.737 -12.640 90.635 1.00 18.16 96 ALA B C 1
ATOM 2627 O O . ALA B 1 89 ? -0.821 -13.165 90.004 1.00 18.31 96 ALA B O 1
ATOM 2629 N N . LEU B 1 90 ? -1.953 -12.892 91.937 1.00 16.18 97 LEU B N 1
ATOM 2630 C CA . LEU B 1 90 ? -0.984 -13.695 92.669 1.00 15.80 97 LEU B CA 1
ATOM 2631 C C . LEU B 1 90 ? -0.854 -15.154 92.245 1.00 20.12 97 LEU B C 1
ATOM 2632 O O . LEU B 1 90 ? 0.283 -15.604 92.074 1.00 19.89 97 LEU B O 1
ATOM 2637 N N A SER B 1 91 ? -1.978 -15.883 92.076 0.60 18.53 98 SER B N 1
ATOM 2638 N N B SER B 1 91 ? -1.966 -15.891 92.087 0.40 18.21 98 SER B N 1
ATOM 2639 C CA A SER B 1 91 ? -1.932 -17.284 91.647 0.60 18.59 98 SER B CA 1
ATOM 2640 C CA B SER B 1 91 ? -1.875 -17.292 91.677 0.40 18.38 98 SER B CA 1
ATOM 2641 C C A SER B 1 91 ? -1.179 -17.450 90.307 0.60 22.13 98 SER B C 1
ATOM 2642 C C B SER B 1 91 ? -1.179 -17.462 90.305 0.40 22.21 98 SER B C 1
ATOM 2643 O O A SER B 1 91 ? -0.227 -18.233 90.268 0.60 20.95 98 SER B O 1
ATOM 2644 O O B SER B 1 91 ? -0.217 -18.234 90.256 0.40 21.28 98 SER B O 1
ATOM 2649 N N . PRO B 1 92 ? -1.510 -16.696 89.228 1.00 19.31 99 PRO B N 1
ATOM 2650 C CA . PRO B 1 92 ? -0.753 -16.868 87.967 1.00 19.31 99 PRO B CA 1
ATOM 2651 C C . PRO B 1 92 ? 0.714 -16.447 88.051 1.00 20.72 99 PRO B C 1
ATOM 2652 O O . PRO B 1 92 ? 1.546 -17.111 87.435 1.00 21.61 99 PRO B O 1
ATOM 2656 N N . LEU B 1 93 ? 1.045 -15.400 88.847 1.00 16.89 100 LEU B N 1
ATOM 2657 C CA . LEU B 1 93 ? 2.459 -15.008 89.000 1.00 16.24 100 LEU B CA 1
ATOM 2658 C C . LEU B 1 93 ? 3.269 -16.136 89.660 1.00 19.91 100 LEU B C 1
ATOM 2659 O O . LEU B 1 93 ? 4.384 -16.430 89.217 1.00 19.05 100 LEU B O 1
ATOM 2664 N N . VAL B 1 94 ? 2.711 -16.759 90.732 1.00 17.77 101 VAL B N 1
ATOM 2665 C CA . VAL B 1 94 ? 3.401 -17.846 91.433 1.00 18.09 101 VAL B CA 1
ATOM 2666 C C . VAL B 1 94 ? 3.580 -19.055 90.487 1.00 22.92 101 VAL B C 1
ATOM 2667 O O . VAL B 1 94 ? 4.655 -19.672 90.478 1.00 22.47 101 VAL B O 1
ATOM 2671 N N . LYS B 1 95 ? 2.550 -19.342 89.661 1.00 21.82 102 LYS B N 1
ATOM 2672 C CA . LYS B 1 95 ? 2.558 -20.440 88.686 1.00 23.23 102 LYS B CA 1
ATOM 2673 C C . LYS B 1 95 ? 3.711 -20.293 87.672 1.00 28.09 102 LYS B C 1
ATOM 2674 O O . LYS B 1 95 ? 4.304 -21.294 87.265 1.00 28.50 102 LYS B O 1
ATOM 2680 N N . LEU B 1 96 ? 4.043 -19.048 87.300 1.00 25.40 103 LEU B N 1
ATOM 2681 C CA . LEU B 1 96 ? 5.124 -18.761 86.356 1.00 25.39 103 LEU B CA 1
ATOM 2682 C C . LEU B 1 96 ? 6.530 -19.032 86.894 1.00 32.32 103 LEU B C 1
ATOM 2683 O O . LEU B 1 96 ? 7.427 -19.305 86.094 1.00 34.63 103 LEU B O 1
ATOM 2688 N N . LEU B 1 97 ? 6.732 -18.971 88.228 1.00 27.84 104 LEU B N 1
ATOM 2689 C CA . LEU B 1 97 ? 8.049 -19.124 88.886 1.00 27.98 104 LEU B CA 1
ATOM 2690 C C . LEU B 1 97 ? 8.812 -20.410 88.554 1.00 37.46 104 LEU B C 1
ATOM 2691 O O . LEU B 1 97 ? 10.037 -20.455 88.714 1.00 37.48 104 LEU B O 1
ATOM 2696 N N . ASP B 1 98 ? 8.086 -21.444 88.124 1.00 37.82 105 ASP B N 1
ATOM 2697 C CA . ASP B 1 98 ? 8.625 -22.724 87.673 1.00 40.76 105 ASP B CA 1
ATOM 2698 C C . ASP B 1 98 ? 7.977 -23.078 86.337 1.00 47.73 105 ASP B C 1
ATOM 2699 O O . ASP B 1 98 ? 6.787 -22.824 86.144 1.00 48.46 105 ASP B O 1
ATOM 2704 N N . ASP B 1 99 ? 8.771 -23.636 85.412 1.00 45.93 106 ASP B N 1
ATOM 2705 C CA . ASP B 1 99 ? 8.365 -24.032 84.061 1.00 46.64 106 ASP B CA 1
ATOM 2706 C C . ASP B 1 99 ? 7.771 -22.860 83.252 1.00 47.83 106 ASP B C 1
ATOM 2707 O O . ASP B 1 99 ? 6.574 -22.807 82.954 1.00 48.09 106 ASP B O 1
ATOM 2712 N N . ALA B 1 100 ? 8.650 -21.913 82.930 1.00 40.94 107 ALA B N 1
ATOM 2713 C CA . ALA B 1 100 ? 8.448 -20.727 82.102 1.00 38.60 107 ALA B CA 1
ATOM 2714 C C . ALA B 1 100 ? 9.853 -20.279 81.747 1.00 37.51 107 ALA B C 1
ATOM 2715 O O . ALA B 1 100 ? 10.802 -20.727 82.397 1.00 36.52 107 ALA B O 1
ATOM 2717 N N . SER B 1 101 ? 10.009 -19.428 80.716 1.00 30.83 108 SER B N 1
ATOM 2718 C CA . SER B 1 101 ? 11.321 -18.925 80.306 1.00 28.76 108 SER B CA 1
ATOM 2719 C C . SER B 1 101 ? 11.992 -18.120 81.426 1.00 29.03 108 SER B C 1
ATOM 2720 O O . SER B 1 101 ? 11.283 -17.567 82.289 1.00 27.35 108 SER B O 1
ATOM 2723 N N A GLU B 1 102 ? 13.340 -18.034 81.395 0.52 25.68 109 GLU B N 1
ATOM 2724 N N B GLU B 1 102 ? 13.345 -18.036 81.410 0.48 25.80 109 GLU B N 1
ATOM 2725 C CA A GLU B 1 102 ? 14.129 -17.260 82.356 0.52 24.43 109 GLU B CA 1
ATOM 2726 C CA B GLU B 1 102 ? 14.112 -17.250 82.384 0.48 24.64 109 GLU B CA 1
ATOM 2727 C C A GLU B 1 102 ? 13.732 -15.786 82.324 0.52 26.07 109 GLU B C 1
ATOM 2728 C C B GLU B 1 102 ? 13.641 -15.799 82.347 0.48 26.24 109 GLU B C 1
ATOM 2729 O O A GLU B 1 102 ? 13.749 -15.126 83.363 0.52 24.38 109 GLU B O 1
ATOM 2730 O O B GLU B 1 102 ? 13.543 -15.165 83.396 0.48 24.68 109 GLU B O 1
ATOM 2741 N N . GLU B 1 103 ? 13.335 -15.287 81.136 1.00 22.84 110 GLU B N 1
ATOM 2742 C CA . GLU B 1 103 ? 12.872 -13.916 80.951 1.00 21.74 110 GLU B CA 1
ATOM 2743 C C . GLU B 1 103 ? 11.561 -13.694 81.708 1.00 23.91 110 GLU B C 1
ATOM 2744 O O . GLU B 1 103 ? 11.449 -12.717 82.440 1.00 23.78 110 GLU B O 1
ATOM 2750 N N . VAL B 1 104 ? 10.597 -14.613 81.547 1.00 20.53 111 VAL B N 1
ATOM 2751 C CA . VAL B 1 104 ? 9.297 -14.503 82.223 1.00 19.03 111 VAL B CA 1
ATOM 2752 C C . VAL B 1 104 ? 9.482 -14.701 83.726 1.00 21.72 111 VAL B C 1
ATOM 2753 O O . VAL B 1 104 ? 8.942 -13.910 84.499 1.00 20.82 111 VAL B O 1
ATOM 2757 N N . ILE B 1 105 ? 10.260 -15.734 84.140 1.00 18.60 112 ILE B N 1
ATOM 2758 C CA . ILE B 1 105 ? 10.527 -15.985 85.573 1.00 18.57 112 ILE B CA 1
ATOM 2759 C C . ILE B 1 105 ? 11.055 -14.710 86.248 1.00 21.77 112 ILE B C 1
ATOM 2760 O O . ILE B 1 105 ? 10.521 -14.316 87.283 1.00 21.36 112 ILE B O 1
ATOM 2765 N N A GLN B 1 106 ? 12.078 -14.052 85.637 0.65 20.51 113 GLN B N 1
ATOM 2766 N N B GLN B 1 106 ? 12.065 -14.069 85.653 0.35 19.95 113 GLN B N 1
ATOM 2767 C CA A GLN B 1 106 ? 12.690 -12.803 86.131 0.65 19.97 113 GLN B CA 1
ATOM 2768 C CA B GLN B 1 106 ? 12.651 -12.845 86.186 0.35 19.56 113 GLN B CA 1
ATOM 2769 C C A GLN B 1 106 ? 11.625 -11.729 86.367 0.65 22.52 113 GLN B C 1
ATOM 2770 C C B GLN B 1 106 ? 11.605 -11.747 86.389 0.35 22.48 113 GLN B C 1
ATOM 2771 O O A GLN B 1 106 ? 11.661 -11.053 87.394 0.65 21.86 113 GLN B O 1
ATOM 2772 O O B GLN B 1 106 ? 11.594 -11.116 87.444 0.35 21.65 113 GLN B O 1
ATOM 2783 N N . GLU B 1 107 ? 10.694 -11.557 85.409 1.00 19.24 114 GLU B N 1
ATOM 2784 C CA . GLU B 1 107 ? 9.639 -10.543 85.518 1.00 17.74 114 GLU B CA 1
ATOM 2785 C C . GLU B 1 107 ? 8.639 -10.891 86.615 1.00 18.35 114 GLU B C 1
ATOM 2786 O O . GLU B 1 107 ? 8.184 -9.998 87.331 1.00 18.06 114 GLU B O 1
ATOM 2792 N N . ALA B 1 108 ? 8.317 -12.196 86.746 1.00 16.47 115 ALA B N 1
ATOM 2793 C CA . ALA B 1 108 ? 7.375 -12.666 87.765 1.00 16.14 115 ALA B CA 1
ATOM 2794 C C . ALA B 1 108 ? 7.967 -12.469 89.167 1.00 19.05 115 ALA B C 1
ATOM 2795 O O . ALA B 1 108 ? 7.245 -12.029 90.064 1.00 18.62 115 ALA B O 1
ATOM 2797 N N . VAL B 1 109 ? 9.282 -12.736 89.343 1.00 16.19 116 VAL B N 1
ATOM 2798 C CA . VAL B 1 109 ? 9.916 -12.529 90.655 1.00 15.57 116 VAL B CA 1
ATOM 2799 C C . VAL B 1 109 ? 9.921 -11.031 90.986 1.00 18.91 116 VAL B C 1
ATOM 2800 O O . VAL B 1 109 ? 9.670 -10.649 92.132 1.00 19.35 116 VAL B O 1
ATOM 2804 N N . TRP B 1 110 ? 10.220 -10.191 89.991 1.00 16.98 117 TRP B N 1
ATOM 2805 C CA . TRP B 1 110 ? 10.212 -8.743 90.162 1.00 17.50 117 TRP B CA 1
ATOM 2806 C C . TRP B 1 110 ? 8.807 -8.276 90.616 1.00 19.36 117 TRP B C 1
ATOM 2807 O O . TRP B 1 110 ? 8.697 -7.505 91.576 1.00 18.88 117 TRP B O 1
ATOM 2818 N N . ALA B 1 111 ? 7.738 -8.783 89.962 1.00 16.50 118 ALA B N 1
ATOM 2819 C CA . ALA B 1 111 ? 6.370 -8.419 90.332 1.00 16.17 118 ALA B CA 1
ATOM 2820 C C . ALA B 1 111 ? 6.098 -8.826 91.771 1.00 17.65 118 ALA B C 1
ATOM 2821 O O . ALA B 1 111 ? 5.585 -8.027 92.554 1.00 19.21 118 ALA B O 1
ATOM 2823 N N . ILE B 1 112 ? 6.491 -10.064 92.128 1.00 15.22 119 ILE B N 1
ATOM 2824 C CA . ILE B 1 112 ? 6.278 -10.584 93.480 1.00 14.55 119 ILE B CA 1
ATOM 2825 C C . ILE B 1 112 ? 7.044 -9.764 94.525 1.00 17.94 119 ILE B C 1
ATOM 2826 O O . ILE B 1 112 ? 6.500 -9.464 95.597 1.00 18.24 119 ILE B O 1
ATOM 2831 N N . ALA B 1 113 ? 8.295 -9.380 94.208 1.00 16.06 120 ALA B N 1
ATOM 2832 C CA . ALA B 1 113 ? 9.091 -8.582 95.149 1.00 16.30 120 ALA B CA 1
ATOM 2833 C C . ALA B 1 113 ? 8.425 -7.242 95.398 1.00 18.18 120 ALA B C 1
ATOM 2834 O O . ALA B 1 113 ? 8.372 -6.764 96.530 1.00 18.32 120 ALA B O 1
ATOM 2836 N N . ASN B 1 114 ? 7.862 -6.647 94.334 1.00 15.27 121 ASN B N 1
ATOM 2837 C CA . ASN B 1 114 ? 7.157 -5.382 94.477 1.00 15.76 121 ASN B CA 1
ATOM 2838 C C . ASN B 1 114 ? 5.907 -5.550 95.353 1.00 19.14 121 ASN B C 1
ATOM 2839 O O . ASN B 1 114 ? 5.678 -4.742 96.243 1.00 18.59 121 ASN B O 1
ATOM 2844 N N . ILE B 1 115 ? 5.105 -6.601 95.109 1.00 17.14 122 ILE B N 1
ATOM 2845 C CA . ILE B 1 115 ? 3.901 -6.847 95.902 1.00 16.33 122 ILE B CA 1
ATOM 2846 C C . ILE B 1 115 ? 4.285 -7.046 97.369 1.00 18.56 122 ILE B C 1
ATOM 2847 O O . ILE B 1 115 ? 3.612 -6.503 98.258 1.00 18.68 122 ILE B O 1
ATOM 2852 N N . ALA B 1 116 ? 5.405 -7.772 97.606 1.00 15.58 123 ALA B N 1
ATOM 2853 C CA . ALA B 1 116 ? 5.903 -8.029 98.963 1.00 15.90 123 ALA B CA 1
ATOM 2854 C C . ALA B 1 116 ? 6.369 -6.758 99.695 1.00 18.93 123 ALA B C 1
ATOM 2855 O O . ALA B 1 116 ? 6.579 -6.814 100.911 1.00 18.96 123 ALA B O 1
ATOM 2857 N N . SER B 1 117 ? 6.537 -5.625 98.967 1.00 17.70 124 SER B N 1
ATOM 2858 C CA . SER B 1 117 ? 6.904 -4.341 99.566 1.00 18.56 124 SER B CA 1
ATOM 2859 C C . SER B 1 117 ? 5.655 -3.630 100.124 1.00 22.45 124 SER B C 1
ATOM 2860 O O . SER B 1 117 ? 5.763 -2.537 100.696 1.00 23.55 124 SER B O 1
ATOM 2863 N N . GLY B 1 118 ? 4.486 -4.259 99.937 1.00 18.00 125 GLY B N 1
ATOM 2864 C CA . GLY B 1 118 ? 3.213 -3.756 100.422 1.00 18.56 125 GLY B CA 1
ATOM 2865 C C . GLY B 1 118 ? 3.057 -3.985 101.912 1.00 21.23 125 GLY B C 1
ATOM 2866 O O . GLY B 1 118 ? 4.045 -4.190 102.636 1.00 21.04 125 GLY B O 1
ATOM 2867 N N . ASN B 1 119 ? 1.811 -3.930 102.388 1.00 17.79 126 ASN B N 1
ATOM 2868 C CA . ASN B 1 119 ? 1.564 -4.115 103.814 1.00 16.84 126 ASN B CA 1
ATOM 2869 C C . ASN B 1 119 ? 1.596 -5.609 104.179 1.00 18.81 126 ASN B C 1
ATOM 2870 O O . ASN B 1 119 ? 1.631 -6.466 103.289 1.00 18.04 126 ASN B O 1
ATOM 2875 N N . ASN B 1 120 ? 1.562 -5.925 105.492 1.00 17.79 127 ASN B N 1
ATOM 2876 C CA . ASN B 1 120 ? 1.622 -7.318 105.930 1.00 17.31 127 ASN B CA 1
ATOM 2877 C C . ASN B 1 120 ? 0.452 -8.180 105.478 1.00 20.17 127 ASN B C 1
ATOM 2878 O O . ASN B 1 120 ? 0.651 -9.375 105.261 1.00 20.23 127 ASN B O 1
ATOM 2883 N N . GLU B 1 121 ? -0.752 -7.594 105.306 1.00 19.43 128 GLU B N 1
ATOM 2884 C CA . GLU B 1 121 ? -1.890 -8.358 104.801 1.00 18.42 128 GLU B CA 1
ATOM 2885 C C . GLU B 1 121 ? -1.613 -8.766 103.355 1.00 21.30 128 GLU B C 1
ATOM 2886 O O . GLU B 1 121 ? -2.043 -9.837 102.931 1.00 21.33 128 GLU B O 1
ATOM 2892 N N . GLN B 1 122 ? -0.858 -7.928 102.613 1.00 17.84 129 GLN B N 1
ATOM 2893 C CA . GLN B 1 122 ? -0.516 -8.225 101.224 1.00 16.23 129 GLN B CA 1
ATOM 2894 C C . GLN B 1 122 ? 0.571 -9.310 101.153 1.00 18.68 129 GLN B C 1
ATOM 2895 O O . GLN B 1 122 ? 0.494 -10.207 100.307 1.00 17.85 129 GLN B O 1
ATOM 2901 N N . ILE B 1 123 ? 1.534 -9.272 102.100 1.00 16.63 130 ILE B N 1
ATOM 2902 C CA . ILE B 1 123 ? 2.543 -10.328 102.190 1.00 16.21 130 ILE B CA 1
ATOM 2903 C C . ILE B 1 123 ? 1.800 -11.639 102.512 1.00 18.79 130 ILE B C 1
ATOM 2904 O O . ILE B 1 123 ? 2.129 -12.684 101.959 1.00 18.38 130 ILE B O 1
ATOM 2909 N N . GLN B 1 124 ? 0.782 -11.580 103.399 1.00 17.10 131 GLN B N 1
ATOM 2910 C CA . GLN B 1 124 ? 0.026 -12.780 103.742 1.00 16.90 131 GLN B CA 1
ATOM 2911 C C . GLN B 1 124 ? -0.632 -13.400 102.501 1.00 18.71 131 GLN B C 1
ATOM 2912 O O . GLN B 1 124 ? -0.631 -14.623 102.357 1.00 19.07 131 GLN B O 1
ATOM 2918 N N . LYS B 1 125 ? -1.144 -12.559 101.581 1.00 15.75 132 LYS B N 1
ATOM 2919 C CA . LYS B 1 125 ? -1.755 -13.073 100.359 1.00 16.12 132 LYS B CA 1
ATOM 2920 C C . LYS B 1 125 ? -0.728 -13.805 99.493 1.00 18.30 132 LYS B C 1
ATOM 2921 O O . LYS B 1 125 ? -1.065 -14.823 98.875 1.00 18.42 132 LYS B O 1
ATOM 2927 N N . LEU B 1 126 ? 0.543 -13.320 99.481 1.00 15.05 133 LEU B N 1
ATOM 2928 C CA . LEU B 1 126 ? 1.613 -13.997 98.744 1.00 15.80 133 LEU B CA 1
ATOM 2929 C C . LEU B 1 126 ? 1.899 -15.355 99.378 1.00 18.39 133 LEU B C 1
ATOM 2930 O O . LEU B 1 126 ? 2.086 -16.340 98.668 1.00 18.83 133 LEU B O 1
ATOM 2935 N N . ILE B 1 127 ? 1.939 -15.408 100.720 1.00 15.76 134 ILE B N 1
ATOM 2936 C CA . ILE B 1 127 ? 2.179 -16.665 101.426 1.00 15.99 134 ILE B CA 1
ATOM 2937 C C . ILE B 1 127 ? 1.058 -17.665 101.095 1.00 20.20 134 ILE B C 1
ATOM 2938 O O . ILE B 1 127 ? 1.338 -18.808 100.730 1.00 19.42 134 ILE B O 1
ATOM 2943 N N . GLU B 1 128 ? -0.201 -17.212 101.167 1.00 17.48 135 GLU B N 1
ATOM 2944 C CA . GLU B 1 128 ? -1.361 -18.040 100.832 1.00 17.13 135 GLU B CA 1
ATOM 2945 C C . GLU B 1 128 ? -1.332 -18.511 99.368 1.00 19.72 135 GLU B C 1
ATOM 2946 O O . GLU B 1 128 ? -1.787 -19.615 99.078 1.00 19.32 135 GLU B O 1
ATOM 2952 N N . ALA B 1 129 ? -0.781 -17.688 98.450 1.00 17.21 136 ALA B N 1
ATOM 2953 C CA . ALA B 1 129 ? -0.680 -18.068 97.036 1.00 16.86 136 ALA B CA 1
ATOM 2954 C C . ALA B 1 129 ? 0.437 -19.104 96.780 1.00 21.12 136 ALA B C 1
ATOM 2955 O O . ALA B 1 129 ? 0.603 -19.571 95.647 1.00 20.71 136 ALA B O 1
ATOM 2957 N N . GLY B 1 130 ? 1.177 -19.456 97.828 1.00 18.23 137 GLY B N 1
ATOM 2958 C CA . GLY B 1 130 ? 2.249 -20.445 97.758 1.00 17.65 137 GLY B CA 1
ATOM 2959 C C . GLY B 1 130 ? 3.550 -19.895 97.204 1.00 18.76 137 GLY B C 1
ATOM 2960 O O . GLY B 1 130 ? 4.330 -20.647 96.603 1.00 18.94 137 GLY B O 1
ATOM 2961 N N . ALA B 1 131 ? 3.830 -18.586 97.417 1.00 15.22 138 ALA B N 1
ATOM 2962 C CA . ALA B 1 131 ? 5.062 -17.994 96.871 1.00 15.15 138 ALA B CA 1
ATOM 2963 C C . ALA B 1 131 ? 6.370 -18.454 97.503 1.00 16.99 138 ALA B C 1
ATOM 2964 O O . ALA B 1 131 ? 7.398 -18.419 96.833 1.00 17.28 138 ALA B O 1
ATOM 2966 N N . LEU B 1 132 ? 6.367 -18.806 98.801 1.00 17.04 139 LEU B N 1
ATOM 2967 C CA . LEU B 1 132 ? 7.620 -19.055 99.502 1.00 18.03 139 LEU B CA 1
ATOM 2968 C C . LEU B 1 132 ? 8.447 -20.210 98.979 1.00 20.32 139 LEU B C 1
ATOM 2969 O O . LEU B 1 132 ? 9.657 -20.037 98.801 1.00 20.87 139 LEU B O 1
ATOM 2974 N N . SER B 1 133 ? 7.821 -21.370 98.735 1.00 18.70 140 SER B N 1
ATOM 2975 C CA . SER B 1 133 ? 8.541 -22.550 98.239 1.00 18.66 140 SER B CA 1
ATOM 2976 C C . SER B 1 133 ? 9.288 -22.258 96.913 1.00 22.05 140 SER B C 1
ATOM 2977 O O . SER B 1 133 ? 10.518 -22.394 96.908 1.00 22.10 140 SER B O 1
ATOM 2980 N N . PRO B 1 134 ? 8.627 -21.751 95.839 1.00 19.61 141 PRO B N 1
ATOM 2981 C CA . PRO B 1 134 ? 9.387 -21.455 94.605 1.00 19.40 141 PRO B CA 1
ATOM 2982 C C . PRO B 1 134 ? 10.425 -20.340 94.758 1.00 20.63 141 PRO B C 1
ATOM 2983 O O . PRO B 1 134 ? 11.473 -20.422 94.117 1.00 19.85 141 PRO B O 1
ATOM 2987 N N . LEU B 1 135 ? 10.156 -19.307 95.594 1.00 17.02 142 LEU B N 1
ATOM 2988 C CA . LEU B 1 135 ? 11.138 -18.231 95.812 1.00 16.73 142 LEU B CA 1
ATOM 2989 C C . LEU B 1 135 ? 12.414 -18.782 96.483 1.00 19.68 142 LEU B C 1
ATOM 2990 O O . LEU B 1 135 ? 13.523 -18.443 96.058 1.00 19.20 142 LEU B O 1
ATOM 2995 N N . VAL B 1 136 ? 12.257 -19.659 97.512 1.00 16.56 143 VAL B N 1
ATOM 2996 C CA . VAL B 1 136 ? 13.419 -20.254 98.184 1.00 16.54 143 VAL B CA 1
ATOM 2997 C C . VAL B 1 136 ? 14.201 -21.119 97.180 1.00 20.96 143 VAL B C 1
ATOM 2998 O O . VAL B 1 136 ? 15.437 -21.095 97.198 1.00 21.39 143 VAL B O 1
ATOM 3002 N N . LYS B 1 137 ? 13.486 -21.862 96.299 1.00 18.94 144 LYS B N 1
ATOM 3003 C CA . LYS B 1 137 ? 14.118 -22.717 95.283 1.00 20.99 144 LYS B CA 1
ATOM 3004 C C . LYS B 1 137 ? 15.003 -21.873 94.351 1.00 25.89 144 LYS B C 1
ATOM 3005 O O . LYS B 1 137 ? 16.087 -22.322 93.967 1.00 26.43 144 LYS B O 1
ATOM 3011 N N . LEU B 1 138 ? 14.560 -20.641 94.035 1.00 20.76 145 LEU B N 1
ATOM 3012 C CA . LEU B 1 138 ? 15.301 -19.736 93.139 1.00 21.92 145 LEU B CA 1
ATOM 3013 C C . LEU B 1 138 ? 16.584 -19.150 93.722 1.00 29.43 145 LEU B C 1
ATOM 3014 O O . LEU B 1 138 ? 17.356 -18.537 92.970 1.00 31.92 145 LEU B O 1
ATOM 3019 N N . LEU B 1 139 ? 16.829 -19.335 95.031 1.00 25.70 146 LEU B N 1
ATOM 3020 C CA . LEU B 1 139 ? 18.033 -18.807 95.684 1.00 26.20 146 LEU B CA 1
ATOM 3021 C C . LEU B 1 139 ? 19.331 -19.470 95.247 1.00 36.53 146 LEU B C 1
ATOM 3022 O O . LEU B 1 139 ? 20.399 -18.899 95.472 1.00 36.78 146 LEU B O 1
ATOM 3027 N N . ASP B 1 140 ? 19.251 -20.669 94.650 1.00 37.57 147 ASP B N 1
ATOM 3028 C CA . ASP B 1 140 ? 20.427 -21.394 94.156 1.00 40.53 147 ASP B CA 1
ATOM 3029 C C . ASP B 1 140 ? 20.212 -22.027 92.774 1.00 48.51 147 ASP B C 1
ATOM 3030 O O . ASP B 1 140 ? 21.153 -22.090 91.983 1.00 49.42 147 ASP B O 1
ATOM 3035 N N . ASP B 1 141 ? 18.989 -22.495 92.484 1.00 47.73 148 ASP B N 1
ATOM 3036 C CA . ASP B 1 141 ? 18.672 -23.112 91.192 1.00 48.99 148 ASP B CA 1
ATOM 3037 C C . ASP B 1 141 ? 18.024 -22.104 90.232 1.00 51.17 148 ASP B C 1
ATOM 3038 O O . ASP B 1 141 ? 16.854 -22.245 89.845 1.00 51.37 148 ASP B O 1
ATOM 3043 N N . ALA B 1 142 ? 18.815 -21.061 89.880 1.00 44.87 149 ALA B N 1
ATOM 3044 C CA . ALA B 1 142 ? 18.483 -19.950 88.978 1.00 42.85 149 ALA B CA 1
ATOM 3045 C C . ALA B 1 142 ? 19.748 -19.145 88.632 1.00 43.15 149 ALA B C 1
ATOM 3046 O O . ALA B 1 142 ? 20.777 -19.306 89.299 1.00 42.76 149 ALA B O 1
ATOM 3048 N N . SER B 1 143 ? 19.660 -18.249 87.614 1.00 36.46 150 SER B N 1
ATOM 3049 C CA . SER B 1 143 ? 20.761 -17.368 87.197 1.00 34.41 150 SER B CA 1
ATOM 3050 C C . SER B 1 143 ? 21.066 -16.355 88.320 1.00 33.81 150 SER B C 1
ATOM 3051 O O . SER B 1 143 ? 20.188 -16.104 89.156 1.00 32.64 150 SER B O 1
ATOM 3054 N N A GLU B 1 144 ? 22.278 -15.763 88.328 0.53 28.71 151 GLU B N 1
ATOM 3055 N N B GLU B 1 144 ? 22.288 -15.779 88.342 0.47 29.05 151 GLU B N 1
ATOM 3056 C CA A GLU B 1 144 ? 22.678 -14.790 89.356 0.53 27.12 151 GLU B CA 1
ATOM 3057 C CA B GLU B 1 144 ? 22.691 -14.801 89.365 0.47 27.61 151 GLU B CA 1
ATOM 3058 C C A GLU B 1 144 ? 21.763 -13.557 89.395 0.53 29.10 151 GLU B C 1
ATOM 3059 C C B GLU B 1 144 ? 21.734 -13.586 89.406 0.47 29.25 151 GLU B C 1
ATOM 3060 O O A GLU B 1 144 ? 21.557 -12.976 90.461 0.53 27.70 151 GLU B O 1
ATOM 3061 O O B GLU B 1 144 ? 21.460 -13.061 90.487 0.47 27.88 151 GLU B O 1
ATOM 3072 N N . GLU B 1 145 ? 21.180 -13.195 88.238 1.00 24.72 152 GLU B N 1
ATOM 3073 C CA . GLU B 1 145 ? 20.237 -12.080 88.121 1.00 23.89 152 GLU B CA 1
ATOM 3074 C C . GLU B 1 145 ? 18.887 -12.458 88.756 1.00 27.59 152 GLU B C 1
ATOM 3075 O O . GLU B 1 145 ? 18.315 -11.636 89.477 1.00 27.02 152 GLU B O 1
ATOM 3081 N N . VAL B 1 146 ? 18.416 -13.716 88.546 1.00 24.22 153 VAL B N 1
ATOM 3082 C CA . VAL B 1 146 ? 17.152 -14.183 89.155 1.00 23.87 153 VAL B CA 1
ATOM 3083 C C . VAL B 1 146 ? 17.357 -14.348 90.673 1.00 23.92 153 VAL B C 1
ATOM 3084 O O . VAL B 1 146 ? 16.451 -14.023 91.435 1.00 22.48 153 VAL B O 1
ATOM 3088 N N . ILE B 1 147 ? 18.550 -14.824 91.102 1.00 21.38 154 ILE B N 1
ATOM 3089 C CA . ILE B 1 147 ? 18.873 -14.963 92.539 1.00 20.64 154 ILE B CA 1
ATOM 3090 C C . ILE B 1 147 ? 18.719 -13.604 93.240 1.00 23.68 154 ILE B C 1
ATOM 3091 O O . ILE B 1 147 ? 18.054 -13.531 94.283 1.00 21.66 154 ILE B O 1
ATOM 3096 N N A GLN B 1 148 ? 19.337 -12.549 92.674 0.61 21.41 155 GLN B N 1
ATOM 3097 N N B GLN B 1 148 ? 19.253 -12.523 92.623 0.39 20.65 155 GLN B N 1
ATOM 3098 C CA A GLN B 1 148 ? 19.287 -11.189 93.220 0.61 21.84 155 GLN B CA 1
ATOM 3099 C CA B GLN B 1 148 ? 19.142 -11.154 93.144 0.39 20.69 155 GLN B CA 1
ATOM 3100 C C A GLN B 1 148 ? 17.832 -10.731 93.413 0.61 26.33 155 GLN B C 1
ATOM 3101 C C B GLN B 1 148 ? 17.670 -10.763 93.356 0.39 24.83 155 GLN B C 1
ATOM 3102 O O A GLN B 1 148 ? 17.514 -10.118 94.436 0.61 27.27 155 GLN B O 1
ATOM 3103 O O B GLN B 1 148 ? 17.321 -10.245 94.416 0.39 24.96 155 GLN B O 1
ATOM 3114 N N A GLU B 1 149 ? 16.950 -11.063 92.446 0.61 21.77 156 GLU B N 1
ATOM 3115 N N B GLU B 1 149 ? 16.808 -11.025 92.361 0.39 21.09 156 GLU B N 1
ATOM 3116 C CA A GLU B 1 149 ? 15.528 -10.718 92.495 0.61 20.85 156 GLU B CA 1
ATOM 3117 C CA B GLU B 1 149 ? 15.394 -10.676 92.487 0.39 20.52 156 GLU B CA 1
ATOM 3118 C C A GLU B 1 149 ? 14.822 -11.514 93.602 0.61 22.61 156 GLU B C 1
ATOM 3119 C C B GLU B 1 149 ? 14.689 -11.544 93.541 0.39 22.90 156 GLU B C 1
ATOM 3120 O O A GLU B 1 149 ? 14.042 -10.948 94.373 0.61 20.61 156 GLU B O 1
ATOM 3121 O O B GLU B 1 149 ? 13.824 -11.037 94.263 0.39 21.44 156 GLU B O 1
ATOM 3132 N N . ALA B 1 150 ? 15.093 -12.832 93.663 1.00 18.96 157 ALA B N 1
ATOM 3133 C CA . ALA B 1 150 ? 14.503 -13.744 94.663 1.00 17.87 157 ALA B CA 1
ATOM 3134 C C . ALA B 1 150 ? 14.872 -13.327 96.096 1.00 19.21 157 ALA B C 1
ATOM 3135 O O . ALA B 1 150 ? 13.993 -13.354 96.970 1.00 18.69 157 ALA B O 1
ATOM 3137 N N A VAL B 1 151 ? 16.144 -12.938 96.336 0.63 16.94 158 VAL B N 1
ATOM 3138 N N B VAL B 1 151 ? 16.149 -12.935 96.338 0.37 16.68 158 VAL B N 1
ATOM 3139 C CA A VAL B 1 151 ? 16.560 -12.521 97.689 0.63 16.40 158 VAL B CA 1
ATOM 3140 C CA B VAL B 1 151 ? 16.580 -12.494 97.680 0.37 16.36 158 VAL B CA 1
ATOM 3141 C C A VAL B 1 151 ? 15.836 -11.228 98.083 0.63 20.23 158 VAL B C 1
ATOM 3142 C C B VAL B 1 151 ? 15.883 -11.206 98.090 0.37 20.78 158 VAL B C 1
ATOM 3143 O O A VAL B 1 151 ? 15.484 -11.051 99.248 0.63 18.98 158 VAL B O 1
ATOM 3144 O O B VAL B 1 151 ? 15.591 -11.015 99.271 0.37 19.77 158 VAL B O 1
ATOM 3151 N N . TRP B 1 152 ? 15.625 -10.321 97.110 1.00 19.28 159 TRP B N 1
ATOM 3152 C CA . TRP B 1 152 ? 14.940 -9.060 97.340 1.00 20.22 159 TRP B CA 1
ATOM 3153 C C . TRP B 1 152 ? 13.481 -9.373 97.758 1.00 21.82 159 TRP B C 1
ATOM 3154 O O . TRP B 1 152 ? 13.006 -8.843 98.764 1.00 20.92 159 TRP B O 1
ATOM 3165 N N . ALA B 1 153 ? 12.819 -10.309 97.050 1.00 18.80 160 ALA B N 1
ATOM 3166 C CA . ALA B 1 153 ? 11.441 -10.702 97.386 1.00 19.23 160 ALA B CA 1
ATOM 3167 C C . ALA B 1 153 ? 11.399 -11.315 98.790 1.00 20.57 160 ALA B C 1
ATOM 3168 O O . ALA B 1 153 ? 10.530 -10.966 99.590 1.00 19.49 160 ALA B O 1
ATOM 3170 N N . ILE B 1 154 ? 12.357 -12.225 99.096 1.00 17.18 161 ILE B N 1
ATOM 3171 C CA . ILE B 1 154 ? 12.416 -12.873 100.416 1.00 16.14 161 ILE B CA 1
ATOM 3172 C C . ILE B 1 154 ? 12.708 -11.853 101.519 1.00 19.18 161 ILE B C 1
ATOM 3173 O O . ILE B 1 154 ? 12.100 -11.929 102.595 1.00 19.52 161 ILE B O 1
ATOM 3178 N N . ALA B 1 155 ? 13.584 -10.868 101.253 1.00 16.91 162 ALA B N 1
ATOM 3179 C CA . ALA B 1 155 ? 13.882 -9.844 102.262 1.00 17.42 162 ALA B CA 1
ATOM 3180 C C . ALA B 1 155 ? 12.639 -9.017 102.572 1.00 20.59 162 ALA B C 1
ATOM 3181 O O . ALA B 1 155 ? 12.422 -8.644 103.720 1.00 21.21 162 ALA B O 1
ATOM 3183 N N . ASN B 1 156 ? 11.831 -8.724 101.533 1.00 18.07 163 ASN B N 1
ATOM 3184 C CA . ASN B 1 156 ? 10.580 -7.989 101.720 1.00 18.10 163 ASN B CA 1
ATOM 3185 C C . ASN B 1 156 ? 9.596 -8.840 102.531 1.00 21.47 163 ASN B C 1
ATOM 3186 O O . ASN B 1 156 ? 8.942 -8.315 103.427 1.00 21.34 163 ASN B O 1
ATOM 3191 N N . ILE B 1 157 ? 9.512 -10.158 102.250 1.00 18.77 164 ILE B N 1
ATOM 3192 C CA . ILE B 1 157 ? 8.615 -11.031 103.016 1.00 17.89 164 ILE B CA 1
ATOM 3193 C C . ILE B 1 157 ? 9.073 -11.086 104.473 1.00 21.08 164 ILE B C 1
ATOM 3194 O O . ILE B 1 157 ? 8.236 -11.036 105.379 1.00 21.42 164 ILE B O 1
ATOM 3199 N N . ALA B 1 158 ? 10.415 -11.105 104.681 1.00 18.84 165 ALA B N 1
ATOM 3200 C CA . ALA B 1 158 ? 11.020 -11.085 106.025 1.00 19.18 165 ALA B CA 1
ATOM 3201 C C . ALA B 1 158 ? 10.764 -9.776 106.819 1.00 22.99 165 ALA B C 1
ATOM 3202 O O . ALA B 1 158 ? 10.953 -9.760 108.045 1.00 22.31 165 ALA B O 1
ATOM 3204 N N A SER B 1 159 ? 10.329 -8.701 106.129 0.57 20.86 166 SER B N 1
ATOM 3205 N N B SER B 1 159 ? 10.331 -8.706 106.118 0.43 20.56 166 SER B N 1
ATOM 3206 C CA A SER B 1 159 ? 10.006 -7.418 106.756 0.57 21.19 166 SER B CA 1
ATOM 3207 C CA B SER B 1 159 ? 9.995 -7.406 106.701 0.43 20.92 166 SER B CA 1
ATOM 3208 C C A SER B 1 159 ? 8.593 -7.452 107.357 0.57 25.54 166 SER B C 1
ATOM 3209 C C B SER B 1 159 ? 8.568 -7.424 107.279 0.43 25.17 166 SER B C 1
ATOM 3210 O O A SER B 1 159 ? 8.159 -6.474 107.972 0.57 25.54 166 SER B O 1
ATOM 3211 O O B SER B 1 159 ? 8.109 -6.414 107.818 0.43 24.81 166 SER B O 1
ATOM 3216 N N . GLY B 1 160 ? 7.892 -8.570 107.158 1.00 21.57 167 GLY B N 1
ATOM 3217 C CA . GLY B 1 160 ? 6.545 -8.787 107.665 1.00 21.34 167 GLY B CA 1
ATOM 3218 C C . GLY B 1 160 ? 6.559 -9.110 109.145 1.00 24.30 167 GLY B C 1
ATOM 3219 O O . GLY B 1 160 ? 7.565 -8.886 109.822 1.00 24.66 167 GLY B O 1
ATOM 3220 N N . ASN B 1 161 ? 5.441 -9.626 109.666 1.00 20.98 168 ASN B N 1
ATOM 3221 C CA . ASN B 1 161 ? 5.355 -9.952 111.095 1.00 20.85 168 ASN B CA 1
ATOM 3222 C C . ASN B 1 161 ? 6.077 -11.262 111.433 1.00 23.21 168 ASN B C 1
ATOM 3223 O O . ASN B 1 161 ? 6.535 -11.976 110.529 1.00 21.65 168 ASN B O 1
ATOM 3228 N N . ASN B 1 162 ? 6.156 -11.600 112.738 1.00 20.83 169 ASN B N 1
ATOM 3229 C CA . ASN B 1 162 ? 6.845 -12.808 113.166 1.00 20.56 169 ASN B CA 1
ATOM 3230 C C . ASN B 1 162 ? 6.248 -14.095 112.639 1.00 23.05 169 ASN B C 1
ATOM 3231 O O . ASN B 1 162 ? 6.999 -15.035 112.376 1.00 22.95 169 ASN B O 1
ATOM 3236 N N . GLU B 1 163 ? 4.912 -14.152 112.459 1.00 22.12 170 GLU B N 1
ATOM 3237 C CA . GLU B 1 163 ? 4.271 -15.355 111.899 1.00 21.95 170 GLU B CA 1
ATOM 3238 C C . GLU B 1 163 ? 4.686 -15.557 110.439 1.00 24.48 170 GLU B C 1
ATOM 3239 O O . GLU B 1 163 ? 4.792 -16.690 109.971 1.00 23.98 170 GLU B O 1
ATOM 3245 N N . GLN B 1 164 ? 4.931 -14.455 109.731 1.00 20.69 171 GLN B N 1
ATOM 3246 C CA . GLN B 1 164 ? 5.361 -14.502 108.339 1.00 19.79 171 GLN B CA 1
ATOM 3247 C C . GLN B 1 164 ? 6.820 -14.935 108.253 1.00 23.20 171 GLN B C 1
ATOM 3248 O O . GLN B 1 164 ? 7.161 -15.744 107.388 1.00 23.37 171 GLN B O 1
ATOM 3254 N N . ILE B 1 165 ? 7.674 -14.433 109.173 1.00 19.98 172 ILE B N 1
ATOM 3255 C CA . ILE B 1 165 ? 9.067 -14.878 109.271 1.00 18.34 172 ILE B CA 1
ATOM 3256 C C . ILE B 1 165 ? 9.043 -16.401 109.527 1.00 21.41 172 ILE B C 1
ATOM 3257 O O . ILE B 1 165 ? 9.801 -17.144 108.903 1.00 20.45 172 ILE B O 1
ATOM 3262 N N . GLN B 1 166 ? 8.116 -16.863 110.387 1.00 19.78 173 GLN B N 1
ATOM 3263 C CA . GLN B 1 166 ? 7.984 -18.290 110.691 1.00 20.46 173 GLN B CA 1
ATOM 3264 C C . GLN B 1 166 ? 7.706 -19.121 109.437 1.00 23.64 173 GLN B C 1
ATOM 3265 O O . GLN B 1 166 ? 8.330 -20.168 109.247 1.00 22.69 173 GLN B O 1
ATOM 3271 N N . LYS B 1 167 ? 6.811 -18.634 108.555 1.00 20.17 174 LYS B N 1
ATOM 3272 C CA . LYS B 1 167 ? 6.520 -19.350 107.304 1.00 19.95 174 LYS B CA 1
ATOM 3273 C C . LYS B 1 167 ? 7.765 -19.439 106.403 1.00 23.00 174 LYS B C 1
ATOM 3274 O O . LYS B 1 167 ? 7.968 -20.469 105.748 1.00 21.50 174 LYS B O 1
ATOM 3280 N N A LEU B 1 168 ? 8.598 -18.367 106.370 0.58 19.56 175 LEU B N 1
ATOM 3281 N N B LEU B 1 168 ? 8.572 -18.367 106.380 0.42 19.32 175 LEU B N 1
ATOM 3282 C CA A LEU B 1 168 ? 9.857 -18.350 105.601 0.58 19.37 175 LEU B CA 1
ATOM 3283 C CA B LEU B 1 168 ? 9.817 -18.281 105.619 0.42 18.98 175 LEU B CA 1
ATOM 3284 C C A LEU B 1 168 ? 10.814 -19.392 106.156 0.58 22.55 175 LEU B C 1
ATOM 3285 C C B LEU B 1 168 ? 10.838 -19.305 106.156 0.42 22.45 175 LEU B C 1
ATOM 3286 O O A LEU B 1 168 ? 11.457 -20.106 105.384 0.58 22.52 175 LEU B O 1
ATOM 3287 O O B LEU B 1 168 ? 11.491 -19.979 105.357 0.42 22.32 175 LEU B O 1
ATOM 3296 N N . ILE B 1 169 ? 10.929 -19.457 107.499 1.00 19.14 176 ILE B N 1
ATOM 3297 C CA . ILE B 1 169 ? 11.806 -20.436 108.167 1.00 19.83 176 ILE B CA 1
ATOM 3298 C C . ILE B 1 169 ? 11.337 -21.854 107.773 1.00 22.42 176 ILE B C 1
ATOM 3299 O O . ILE B 1 169 ? 12.136 -22.659 107.314 1.00 22.48 176 ILE B O 1
ATOM 3304 N N . GLU B 1 170 ? 10.014 -22.100 107.823 1.00 20.28 177 GLU B N 1
ATOM 3305 C CA . GLU B 1 170 ? 9.448 -23.402 107.450 1.00 19.71 177 GLU B CA 1
ATOM 3306 C C . GLU B 1 170 ? 9.636 -23.732 105.961 1.00 22.65 177 GLU B C 1
ATOM 3307 O O . GLU B 1 170 ? 9.626 -24.909 105.579 1.00 22.39 177 GLU B O 1
ATOM 3313 N N . ALA B 1 171 ? 9.798 -22.697 105.126 1.00 18.75 178 ALA B N 1
ATOM 3314 C CA . ALA B 1 171 ? 10.031 -22.867 103.690 1.00 18.58 178 ALA B CA 1
ATOM 3315 C C . ALA B 1 171 ? 11.523 -23.219 103.401 1.00 22.78 178 ALA B C 1
ATOM 3316 O O . ALA B 1 171 ? 11.896 -23.469 102.251 1.00 22.86 178 ALA B O 1
ATOM 3318 N N . GLY B 1 172 ? 12.331 -23.244 104.455 1.00 20.76 179 GLY B N 1
ATOM 3319 C CA . GLY B 1 172 ? 13.748 -23.586 104.403 1.00 20.48 179 GLY B CA 1
ATOM 3320 C C . GLY B 1 172 ? 14.623 -22.451 103.911 1.00 22.43 179 GLY B C 1
ATOM 3321 O O . GLY B 1 172 ? 15.689 -22.693 103.333 1.00 21.45 179 GLY B O 1
ATOM 3322 N N . ALA B 1 173 ? 14.191 -21.200 104.140 1.00 17.93 180 ALA B N 1
ATOM 3323 C CA . ALA B 1 173 ? 14.956 -20.043 103.663 1.00 16.98 180 ALA B CA 1
ATOM 3324 C C . ALA B 1 173 ? 16.293 -19.783 104.371 1.00 19.57 180 ALA B C 1
ATOM 3325 O O . ALA B 1 173 ? 17.174 -19.148 103.783 1.00 18.10 180 ALA B O 1
ATOM 3327 N N . LEU B 1 174 ? 16.441 -20.200 105.640 1.00 19.33 181 LEU B N 1
ATOM 3328 C CA . LEU B 1 174 ? 17.626 -19.774 106.390 1.00 19.10 181 LEU B CA 1
ATOM 3329 C C . LEU B 1 174 ? 18.976 -20.256 105.862 1.00 22.19 181 LEU B C 1
ATOM 3330 O O . LEU B 1 174 ? 19.879 -19.422 105.749 1.00 21.25 181 LEU B O 1
ATOM 3335 N N A SER B 1 175 ? 19.139 -21.564 105.578 0.51 20.28 182 SER B N 1
ATOM 3336 N N B SER B 1 175 ? 19.132 -21.569 105.573 0.49 20.35 182 SER B N 1
ATOM 3337 C CA A SER B 1 175 ? 20.424 -22.073 105.076 0.51 20.29 182 SER B CA 1
ATOM 3338 C CA B SER B 1 175 ? 20.402 -22.109 105.059 0.49 20.45 182 SER B CA 1
ATOM 3339 C C A SER B 1 175 ? 20.830 -21.423 103.736 0.51 23.57 182 SER B C 1
ATOM 3340 C C B SER B 1 175 ? 20.823 -21.424 103.741 0.49 23.70 182 SER B C 1
ATOM 3341 O O A SER B 1 175 ? 21.952 -20.911 103.677 0.51 22.72 182 SER B O 1
ATOM 3342 O O B SER B 1 175 ? 21.950 -20.923 103.691 0.49 22.89 182 SER B O 1
ATOM 3347 N N . PRO B 1 176 ? 19.946 -21.310 102.704 1.00 21.11 183 PRO B N 1
ATOM 3348 C CA . PRO B 1 176 ? 20.359 -20.606 101.472 1.00 20.48 183 PRO B CA 1
ATOM 3349 C C . PRO B 1 176 ? 20.687 -19.123 101.715 1.00 21.45 183 PRO B C 1
ATOM 3350 O O . PRO B 1 176 ? 21.631 -18.626 101.104 1.00 21.81 183 PRO B O 1
ATOM 3354 N N . LEU B 1 177 ? 19.948 -18.427 102.624 1.00 19.11 184 LEU B N 1
ATOM 3355 C CA . LEU B 1 177 ? 20.233 -17.011 102.903 1.00 18.67 184 LEU B CA 1
ATOM 3356 C C . LEU B 1 177 ? 21.617 -16.838 103.548 1.00 21.19 184 LEU B C 1
ATOM 3357 O O . LEU B 1 177 ? 22.373 -15.946 103.168 1.00 20.02 184 LEU B O 1
ATOM 3362 N N . VAL B 1 178 ? 21.955 -17.718 104.508 1.00 17.85 185 VAL B N 1
ATOM 3363 C CA . VAL B 1 178 ? 23.280 -17.674 105.147 1.00 18.26 185 VAL B CA 1
ATOM 3364 C C . VAL B 1 178 ? 24.395 -17.914 104.105 1.00 21.72 185 VAL B C 1
ATOM 3365 O O . VAL B 1 178 ? 25.419 -17.229 104.141 1.00 22.62 185 VAL B O 1
ATOM 3369 N N . LYS B 1 179 ? 24.178 -18.845 103.158 1.00 19.31 186 LYS B N 1
ATOM 3370 C CA . LYS B 1 179 ? 25.145 -19.137 102.087 1.00 20.59 186 LYS B CA 1
ATOM 3371 C C . LYS B 1 179 ? 25.345 -17.885 101.234 1.00 24.00 186 LYS B C 1
ATOM 3372 O O . LYS B 1 179 ? 26.472 -17.609 100.818 1.00 25.41 186 LYS B O 1
ATOM 3378 N N . LEU B 1 180 ? 24.265 -17.098 101.019 1.00 19.65 187 LEU B N 1
ATOM 3379 C CA . LEU B 1 180 ? 24.336 -15.875 100.203 1.00 19.95 187 LEU B CA 1
ATOM 3380 C C . LEU B 1 180 ? 25.033 -14.703 100.912 1.00 24.34 187 LEU B C 1
ATOM 3381 O O . LEU B 1 180 ? 25.323 -13.690 100.266 1.00 23.89 187 LEU B O 1
ATOM 3386 N N . LEU B 1 181 ? 25.352 -14.853 102.216 1.00 22.64 188 LEU B N 1
ATOM 3387 C CA . LEU B 1 181 ? 26.100 -13.820 102.948 1.00 23.17 188 LEU B CA 1
ATOM 3388 C C . LEU B 1 181 ? 27.544 -13.720 102.455 1.00 29.15 188 LEU B C 1
ATOM 3389 O O . LEU B 1 181 ? 28.210 -12.717 102.707 1.00 29.05 188 LEU B O 1
ATOM 3394 N N . ASP B 1 182 ? 28.025 -14.766 101.761 1.00 27.72 189 ASP B N 1
ATOM 3395 C CA . ASP B 1 182 ? 29.363 -14.792 101.184 1.00 28.84 189 ASP B CA 1
ATOM 3396 C C . ASP B 1 182 ? 29.292 -15.015 99.672 1.00 34.06 189 ASP B C 1
ATOM 3397 O O . ASP B 1 182 ? 30.218 -15.554 99.069 1.00 35.33 189 ASP B O 1
ATOM 3402 N N . ASP B 1 183 ? 28.203 -14.540 99.051 1.00 31.00 190 ASP B N 1
ATOM 3403 C CA . ASP B 1 183 ? 28.020 -14.636 97.604 1.00 30.48 190 ASP B CA 1
ATOM 3404 C C . ASP B 1 183 ? 29.062 -13.765 96.905 1.00 36.19 190 ASP B C 1
ATOM 3405 O O . ASP B 1 183 ? 29.616 -12.853 97.526 1.00 35.63 190 ASP B O 1
ATOM 3410 N N . ALA B 1 184 ? 29.336 -14.053 95.622 1.00 34.79 191 ALA B N 1
ATOM 3411 C CA . ALA B 1 184 ? 30.292 -13.300 94.805 1.00 36.01 191 ALA B CA 1
ATOM 3412 C C . ALA B 1 184 ? 29.790 -11.881 94.513 1.00 39.93 191 ALA B C 1
ATOM 3413 O O . ALA B 1 184 ? 30.606 -10.978 94.331 1.00 41.01 191 ALA B O 1
ATOM 3415 N N . SER B 1 185 ? 28.453 -11.681 94.493 1.00 34.61 192 SER B N 1
ATOM 3416 C CA . SER B 1 185 ? 27.827 -10.381 94.214 1.00 33.58 192 SER B CA 1
ATOM 3417 C C . SER B 1 185 ? 27.516 -9.582 95.494 1.00 35.76 192 SER B C 1
ATOM 3418 O O . SER B 1 185 ? 26.787 -10.073 96.362 1.00 32.61 192 SER B O 1
ATOM 3421 N N . GLU B 1 186 ? 28.050 -8.335 95.590 1.00 33.65 193 GLU B N 1
ATOM 3422 C CA . GLU B 1 186 ? 27.810 -7.428 96.729 1.00 33.37 193 GLU B CA 1
ATOM 3423 C C . GLU B 1 186 ? 26.323 -7.037 96.864 1.00 35.83 193 GLU B C 1
ATOM 3424 O O . GLU B 1 186 ? 25.853 -6.825 97.984 1.00 36.29 193 GLU B O 1
ATOM 3430 N N A GLU B 1 187 ? 25.591 -6.962 95.728 0.55 30.72 194 GLU B N 1
ATOM 3431 N N B GLU B 1 187 ? 25.598 -6.959 95.726 0.45 31.16 194 GLU B N 1
ATOM 3432 C CA A GLU B 1 187 ? 24.160 -6.643 95.688 0.55 29.33 194 GLU B CA 1
ATOM 3433 C CA B GLU B 1 187 ? 24.170 -6.632 95.670 0.45 29.97 194 GLU B CA 1
ATOM 3434 C C A GLU B 1 187 ? 23.350 -7.758 96.331 0.55 30.82 194 GLU B C 1
ATOM 3435 C C B GLU B 1 187 ? 23.353 -7.750 96.318 0.45 31.12 194 GLU B C 1
ATOM 3436 O O A GLU B 1 187 ? 22.369 -7.485 97.022 0.55 30.44 194 GLU B O 1
ATOM 3437 O O B GLU B 1 187 ? 22.373 -7.468 97.007 0.45 30.67 194 GLU B O 1
ATOM 3448 N N . VAL B 1 188 ? 23.765 -9.015 96.092 1.00 26.10 195 VAL B N 1
ATOM 3449 C CA . VAL B 1 188 ? 23.134 -10.209 96.669 1.00 23.56 195 VAL B CA 1
ATOM 3450 C C . VAL B 1 188 ? 23.447 -10.195 98.178 1.00 24.93 195 VAL B C 1
ATOM 3451 O O . VAL B 1 188 ? 22.527 -10.399 98.978 1.00 23.93 195 VAL B O 1
ATOM 3455 N N . ILE B 1 189 ? 24.722 -9.895 98.560 1.00 23.87 196 ILE B N 1
ATOM 3456 C CA . ILE B 1 189 ? 25.123 -9.834 99.981 1.00 24.31 196 ILE B CA 1
ATOM 3457 C C . ILE B 1 189 ? 24.244 -8.820 100.713 1.00 29.11 196 ILE B C 1
ATOM 3458 O O . ILE B 1 189 ? 23.657 -9.156 101.741 1.00 27.24 196 ILE B O 1
ATOM 3463 N N . GLN B 1 190 ? 24.109 -7.601 100.143 1.00 26.96 197 GLN B N 1
ATOM 3464 C CA . GLN B 1 190 ? 23.273 -6.528 100.686 1.00 27.73 197 GLN B CA 1
ATOM 3465 C C . GLN B 1 190 ? 21.861 -6.994 101.015 1.00 30.09 197 GLN B C 1
ATOM 3466 O O . GLN B 1 190 ? 21.393 -6.732 102.124 1.00 30.12 197 GLN B O 1
ATOM 3472 N N A GLU B 1 191 ? 21.194 -7.684 100.063 0.68 25.84 198 GLU B N 1
ATOM 3473 N N B GLU B 1 191 ? 21.181 -7.671 100.068 0.32 25.72 198 GLU B N 1
ATOM 3474 C CA A GLU B 1 191 ? 19.834 -8.187 100.241 0.68 24.94 198 GLU B CA 1
ATOM 3475 C CA B GLU B 1 191 ? 19.813 -8.157 100.265 0.32 24.76 198 GLU B CA 1
ATOM 3476 C C A GLU B 1 191 ? 19.762 -9.314 101.261 0.68 25.58 198 GLU B C 1
ATOM 3477 C C B GLU B 1 191 ? 19.734 -9.333 101.241 0.32 26.06 198 GLU B C 1
ATOM 3478 O O A GLU B 1 191 ? 18.855 -9.326 102.097 0.68 24.83 198 GLU B O 1
ATOM 3479 O O B GLU B 1 191 ? 18.783 -9.400 102.024 0.32 25.46 198 GLU B O 1
ATOM 3490 N N . ALA B 1 192 ? 20.737 -10.237 101.217 1.00 21.48 199 ALA B N 1
ATOM 3491 C CA . ALA B 1 192 ? 20.796 -11.380 102.132 1.00 20.48 199 ALA B CA 1
ATOM 3492 C C . ALA B 1 192 ? 21.004 -10.899 103.569 1.00 22.69 199 ALA B C 1
ATOM 3493 O O . ALA B 1 192 ? 20.314 -11.384 104.470 1.00 22.32 199 ALA B O 1
ATOM 3495 N N . VAL B 1 193 ? 21.886 -9.887 103.780 1.00 20.18 200 VAL B N 1
ATOM 3496 C CA . VAL B 1 193 ? 22.112 -9.383 105.145 1.00 20.10 200 VAL B CA 1
ATOM 3497 C C . VAL B 1 193 ? 20.868 -8.616 105.655 1.00 25.46 200 VAL B C 1
ATOM 3498 O O . VAL B 1 193 ? 20.583 -8.679 106.862 1.00 25.54 200 VAL B O 1
ATOM 3502 N N A TRP B 1 194 ? 20.124 -7.915 104.759 0.52 23.38 201 TRP B N 1
ATOM 3503 N N B TRP B 1 194 ? 20.140 -7.936 104.751 0.48 24.32 201 TRP B N 1
ATOM 3504 C CA A TRP B 1 194 ? 18.902 -7.223 105.183 0.52 24.56 201 TRP B CA 1
ATOM 3505 C CA B TRP B 1 194 ? 18.920 -7.205 105.079 0.48 25.87 201 TRP B CA 1
ATOM 3506 C C A TRP B 1 194 ? 17.860 -8.260 105.611 0.52 26.62 201 TRP B C 1
ATOM 3507 C C B TRP B 1 194 ? 17.805 -8.187 105.503 0.48 27.86 201 TRP B C 1
ATOM 3508 O O A TRP B 1 194 ? 17.282 -8.119 106.692 0.52 26.39 201 TRP B O 1
ATOM 3509 O O B TRP B 1 194 ? 17.120 -7.927 106.491 0.48 28.50 201 TRP B O 1
ATOM 3530 N N . ALA B 1 195 ? 17.685 -9.341 104.811 1.00 23.22 202 ALA B N 1
ATOM 3531 C CA . ALA B 1 195 ? 16.720 -10.405 105.142 1.00 23.05 202 ALA B CA 1
ATOM 3532 C C . ALA B 1 195 ? 17.067 -11.035 106.483 1.00 26.76 202 ALA B C 1
ATOM 3533 O O . ALA B 1 195 ? 16.193 -11.186 107.342 1.00 27.62 202 ALA B O 1
ATOM 3535 N N . ILE B 1 196 ? 18.368 -11.344 106.694 1.00 22.06 203 ILE B N 1
ATOM 3536 C CA . ILE B 1 196 ? 18.820 -11.957 107.933 1.00 21.20 203 ILE B CA 1
ATOM 3537 C C . ILE B 1 196 ? 18.629 -10.996 109.127 1.00 26.38 203 ILE B C 1
ATOM 3538 O O . ILE B 1 196 ? 18.173 -11.452 110.177 1.00 27.04 203 ILE B O 1
ATOM 3543 N N . ALA B 1 197 ? 18.892 -9.679 108.953 1.00 25.64 204 ALA B N 1
ATOM 3544 C CA . ALA B 1 197 ? 18.670 -8.698 110.034 1.00 27.02 204 ALA B CA 1
ATOM 3545 C C . ALA B 1 197 ? 17.177 -8.637 110.435 1.00 30.94 204 ALA B C 1
ATOM 3546 O O . ALA B 1 197 ? 16.874 -8.561 111.635 1.00 30.69 204 ALA B O 1
ATOM 3548 N N . ASN B 1 198 ? 16.267 -8.734 109.434 1.00 28.97 205 ASN B N 1
ATOM 3549 C CA . ASN B 1 198 ? 14.804 -8.757 109.621 1.00 29.07 205 ASN B CA 1
ATOM 3550 C C . ASN B 1 198 ? 14.413 -10.000 110.430 1.00 32.50 205 ASN B C 1
ATOM 3551 O O . ASN B 1 198 ? 13.740 -9.878 111.452 1.00 32.98 205 ASN B O 1
ATOM 3556 N N . ILE B 1 199 ? 14.906 -11.188 110.016 1.00 27.42 206 ILE B N 1
ATOM 3557 C CA . ILE B 1 199 ? 14.662 -12.458 110.724 1.00 26.55 206 ILE B CA 1
ATOM 3558 C C . ILE B 1 199 ? 15.207 -12.410 112.162 1.00 32.53 206 ILE B C 1
ATOM 3559 O O . ILE B 1 199 ? 14.561 -12.942 113.078 1.00 33.86 206 ILE B O 1
ATOM 3564 N N . ALA B 1 200 ? 16.370 -11.740 112.364 1.00 29.71 207 ALA B N 1
ATOM 3565 C CA . ALA B 1 200 ? 17.030 -11.591 113.666 1.00 30.83 207 ALA B CA 1
ATOM 3566 C C . ALA B 1 200 ? 16.231 -10.735 114.643 1.00 34.91 207 ALA B C 1
ATOM 3567 O O . ALA B 1 200 ? 16.385 -10.897 115.857 1.00 35.34 207 ALA B O 1
ATOM 3569 N N . SER B 1 201 ? 15.364 -9.855 114.118 1.00 32.20 208 SER B N 1
ATOM 3570 C CA . SER B 1 201 ? 14.500 -9.012 114.952 1.00 33.13 208 SER B CA 1
ATOM 3571 C C . SER B 1 201 ? 13.206 -9.763 115.355 1.00 37.75 208 SER B C 1
ATOM 3572 O O . SER B 1 201 ? 12.323 -9.181 115.997 1.00 38.39 208 SER B O 1
ATOM 3575 N N . GLY B 1 202 ? 13.144 -11.055 115.011 1.00 32.22 209 GLY B N 1
ATOM 3576 C CA . GLY B 1 202 ? 12.041 -11.955 115.328 1.00 31.20 209 GLY B CA 1
ATOM 3577 C C . GLY B 1 202 ? 12.051 -12.425 116.771 1.00 32.99 209 GLY B C 1
ATOM 3578 O O . GLY B 1 202 ? 12.731 -11.836 117.619 1.00 33.42 209 GLY B O 1
ATOM 3579 N N . ASN B 1 203 ? 11.307 -13.501 117.066 1.00 27.84 210 ASN B N 1
ATOM 3580 C CA . ASN B 1 203 ? 11.261 -14.041 118.430 1.00 29.00 210 ASN B CA 1
ATOM 3581 C C . ASN B 1 203 ? 12.506 -14.888 118.774 1.00 31.62 210 ASN B C 1
ATOM 3582 O O . ASN B 1 203 ? 13.315 -15.184 117.886 1.00 29.05 210 ASN B O 1
ATOM 3587 N N . ASN B 1 204 ? 12.656 -15.283 120.061 1.00 30.21 211 ASN B N 1
ATOM 3588 C CA . ASN B 1 204 ? 13.792 -16.090 120.522 1.00 30.16 211 ASN B CA 1
ATOM 3589 C C . ASN B 1 204 ? 13.937 -17.442 119.807 1.00 32.91 211 ASN B C 1
ATOM 3590 O O . ASN B 1 204 ? 15.075 -17.870 119.568 1.00 32.09 211 ASN B O 1
ATOM 3595 N N A GLU B 1 205 ? 12.813 -18.109 119.465 0.58 29.50 212 GLU B N 1
ATOM 3596 N N B GLU B 1 205 ? 12.806 -18.098 119.471 0.41 29.60 212 GLU B N 1
ATOM 3597 C CA A GLU B 1 205 ? 12.861 -19.392 118.749 0.58 28.62 212 GLU B CA 1
ATOM 3598 C CA B GLU B 1 205 ? 12.770 -19.379 118.754 0.41 28.86 212 GLU B CA 1
ATOM 3599 C C A GLU B 1 205 ? 13.407 -19.203 117.327 0.58 29.79 212 GLU B C 1
ATOM 3600 C C B GLU B 1 205 ? 13.357 -19.211 117.335 0.41 30.04 212 GLU B C 1
ATOM 3601 O O A GLU B 1 205 ? 14.153 -20.055 116.841 0.58 28.25 212 GLU B O 1
ATOM 3602 O O B GLU B 1 205 ? 14.083 -20.088 116.863 0.41 28.67 212 GLU B O 1
ATOM 3613 N N . GLN B 1 206 ? 13.049 -18.072 116.678 1.00 25.61 213 GLN B N 1
ATOM 3614 C CA . GLN B 1 206 ? 13.522 -17.730 115.334 1.00 23.97 213 GLN B CA 1
ATOM 3615 C C . GLN B 1 206 ? 15.017 -17.382 115.344 1.00 27.87 213 GLN B C 1
ATOM 3616 O O . GLN B 1 206 ? 15.745 -17.806 114.442 1.00 26.54 213 GLN B O 1
ATOM 3622 N N . ILE B 1 207 ? 15.475 -16.667 116.391 1.00 27.12 214 ILE B N 1
ATOM 3623 C CA . ILE B 1 207 ? 16.887 -16.312 116.618 1.00 27.52 214 ILE B CA 1
ATOM 3624 C C . ILE B 1 207 ? 17.698 -17.606 116.733 1.00 30.28 214 ILE B C 1
ATOM 3625 O O . ILE B 1 207 ? 18.745 -17.716 116.098 1.00 29.02 214 ILE B O 1
ATOM 3630 N N . GLN B 1 208 ? 17.172 -18.598 117.496 1.00 27.35 215 GLN B N 1
ATOM 3631 C CA . GLN B 1 208 ? 17.778 -19.915 117.649 1.00 26.85 215 GLN B CA 1
ATOM 3632 C C . GLN B 1 208 ? 17.913 -20.621 116.300 1.00 28.51 215 GLN B C 1
ATOM 3633 O O . GLN B 1 208 ? 18.975 -21.164 116.008 1.00 27.62 215 GLN B O 1
ATOM 3639 N N . LYS B 1 209 ? 16.870 -20.550 115.442 1.00 23.55 216 LYS B N 1
ATOM 3640 C CA . LYS B 1 209 ? 16.925 -21.151 114.107 1.00 21.70 216 LYS B CA 1
ATOM 3641 C C . LYS B 1 209 ? 18.011 -20.489 113.259 1.00 25.40 216 LYS B C 1
ATOM 3642 O O . LYS B 1 209 ? 18.670 -21.193 112.490 1.00 25.11 216 LYS B O 1
ATOM 3648 N N . LEU B 1 210 ? 18.223 -19.153 113.409 1.00 23.44 217 LEU B N 1
ATOM 3649 C CA . LEU B 1 210 ? 19.301 -18.461 112.676 1.00 23.74 217 LEU B CA 1
ATOM 3650 C C . LEU B 1 210 ? 20.650 -18.973 113.158 1.00 26.89 217 LEU B C 1
ATOM 3651 O O . LEU B 1 210 ? 21.540 -19.199 112.337 1.00 25.10 217 LEU B O 1
ATOM 3656 N N A GLU B 1 211 ? 20.792 -19.170 114.478 0.68 24.54 218 GLU B N 1
ATOM 3657 N N B GLU B 1 211 ? 20.798 -19.173 114.486 0.32 24.22 218 GLU B N 1
ATOM 3658 C CA A GLU B 1 211 ? 22.034 -19.678 115.067 0.68 24.96 218 GLU B CA 1
ATOM 3659 C CA B GLU B 1 211 ? 22.029 -19.680 115.101 0.32 24.45 218 GLU B CA 1
ATOM 3660 C C A GLU B 1 211 ? 22.351 -21.048 114.476 0.68 26.84 218 GLU B C 1
ATOM 3661 C C B GLU B 1 211 ? 22.366 -21.074 114.565 0.32 27.36 218 GLU B C 1
ATOM 3662 O O A GLU B 1 211 ? 23.464 -21.255 113.989 0.68 26.00 218 GLU B O 1
ATOM 3663 O O B GLU B 1 211 ? 23.523 -21.332 114.228 0.32 26.95 218 GLU B O 1
ATOM 3674 N N . GLU B 1 212 ? 21.344 -21.948 114.436 1.00 23.51 219 GLU B N 1
ATOM 3675 C CA . GLU B 1 212 ? 21.498 -23.312 113.897 1.00 22.96 219 GLU B CA 1
ATOM 3676 C C . GLU B 1 212 ? 21.848 -23.303 112.413 1.00 25.33 219 GLU B C 1
ATOM 3677 O O . GLU B 1 212 ? 22.551 -24.206 111.962 1.00 26.27 219 GLU B O 1
ATOM 3683 N N . ALA B 1 213 ? 21.407 -22.250 111.670 1.00 21.55 220 ALA B N 1
ATOM 3684 C CA . ALA B 1 213 ? 21.721 -22.089 110.252 1.00 21.03 220 ALA B CA 1
ATOM 3685 C C . ALA B 1 213 ? 23.148 -21.574 110.032 1.00 23.67 220 ALA B C 1
ATOM 3686 O O . ALA B 1 213 ? 23.561 -21.439 108.885 1.00 23.51 220 ALA B O 1
ATOM 3688 N N . GLY B 1 214 ? 23.863 -21.269 111.117 1.00 23.68 221 GLY B N 1
ATOM 3689 C CA . GLY B 1 214 ? 25.233 -20.770 111.071 1.00 23.79 221 GLY B CA 1
ATOM 3690 C C . GLY B 1 214 ? 25.350 -19.317 110.668 1.00 26.54 221 GLY B C 1
ATOM 3691 O O . GLY B 1 214 ? 26.318 -18.945 109.999 1.00 25.02 221 GLY B O 1
ATOM 3692 N N . ALA B 1 215 ? 24.378 -18.474 111.092 1.00 22.90 222 ALA B N 1
ATOM 3693 C CA . ALA B 1 215 ? 24.392 -17.047 110.755 1.00 23.43 222 ALA B CA 1
ATOM 3694 C C . ALA B 1 215 ? 25.526 -16.287 111.433 1.00 27.39 222 ALA B C 1
ATOM 3695 O O . ALA B 1 215 ? 26.089 -15.397 110.812 1.00 27.65 222 ALA B O 1
ATOM 3697 N N . GLU B 1 216 ? 25.882 -16.653 112.685 1.00 25.59 223 GLU B N 1
ATOM 3698 C CA . GLU B 1 216 ? 26.903 -15.955 113.474 1.00 26.46 223 GLU B CA 1
ATOM 3699 C C . GLU B 1 216 ? 28.287 -15.886 112.772 1.00 29.82 223 GLU B C 1
ATOM 3700 O O . GLU B 1 216 ? 28.745 -14.761 112.565 1.00 29.14 223 GLU B O 1
ATOM 3706 N N . PRO B 1 217 ? 28.950 -17.002 112.352 1.00 26.61 224 PRO B N 1
ATOM 3707 C CA . PRO B 1 217 ? 30.259 -16.855 111.681 1.00 26.63 224 PRO B CA 1
ATOM 3708 C C . PRO B 1 217 ? 30.190 -16.083 110.368 1.00 29.44 224 PRO B C 1
ATOM 3709 O O . PRO B 1 217 ? 31.122 -15.341 110.045 1.00 29.81 224 PRO B O 1
ATOM 3713 N N . ALA B 1 218 ? 29.069 -16.220 109.628 1.00 26.05 225 ALA B N 1
ATOM 3714 C CA . ALA B 1 218 ? 28.870 -15.518 108.359 1.00 25.50 225 ALA B CA 1
ATOM 3715 C C . ALA B 1 218 ? 28.705 -13.999 108.568 1.00 28.81 225 ALA B C 1
ATOM 3716 O O . ALA B 1 218 ? 29.273 -13.219 107.803 1.00 28.93 225 ALA B O 1
ATOM 3718 N N . LEU B 1 219 ? 27.970 -13.583 109.628 1.00 25.49 226 LEU B N 1
ATOM 3719 C CA . LEU B 1 219 ? 27.779 -12.153 109.933 1.00 25.74 226 LEU B CA 1
ATOM 3720 C C . LEU B 1 219 ? 29.061 -11.523 110.494 1.00 32.14 226 LEU B C 1
ATOM 3721 O O . LEU B 1 219 ? 29.336 -10.344 110.233 1.00 32.39 226 LEU B O 1
ATOM 3726 N N . GLU B 1 220 ? 29.841 -12.310 111.262 1.00 29.03 227 GLU B N 1
ATOM 3727 C CA . GLU B 1 220 ? 31.107 -11.859 111.842 1.00 30.15 227 GLU B CA 1
ATOM 3728 C C . GLU B 1 220 ? 32.099 -11.475 110.751 1.00 36.17 227 GLU B C 1
ATOM 3729 O O . GLU B 1 220 ? 32.816 -10.483 110.901 1.00 37.91 227 GLU B O 1
ATOM 3735 N N . LYS B 1 221 ? 32.107 -12.237 109.638 1.00 32.12 228 LYS B N 1
ATOM 3736 C CA . LYS B 1 221 ? 32.956 -11.983 108.477 1.00 32.83 228 LYS B CA 1
ATOM 3737 C C . LYS B 1 221 ? 32.542 -10.641 107.835 1.00 37.44 228 LYS B C 1
ATOM 3738 O O . LYS B 1 221 ? 33.399 -9.924 107.319 1.00 37.59 228 LYS B O 1
ATOM 3744 N N . LEU B 1 222 ? 31.234 -10.296 107.913 1.00 34.97 229 LEU B N 1
ATOM 3745 C CA . LEU B 1 222 ? 30.668 -9.058 107.354 1.00 35.40 229 LEU B CA 1
ATOM 3746 C C . LEU B 1 222 ? 30.849 -7.791 108.227 1.00 44.96 229 LEU B C 1
ATOM 3747 O O . LEU B 1 222 ? 30.436 -6.703 107.802 1.00 43.99 229 LEU B O 1
ATOM 3752 N N A GLN B 1 223 ? 31.463 -7.928 109.421 0.52 44.76 230 GLN B N 1
ATOM 3753 N N B GLN B 1 223 ? 31.463 -7.926 109.418 0.48 44.61 230 GLN B N 1
ATOM 3754 C CA A GLN B 1 223 ? 31.737 -6.800 110.320 0.52 47.06 230 GLN B CA 1
ATOM 3755 C CA B GLN B 1 223 ? 31.740 -6.795 110.313 0.48 46.85 230 GLN B CA 1
ATOM 3756 C C A GLN B 1 223 ? 32.885 -5.928 109.792 0.52 55.17 230 GLN B C 1
ATOM 3757 C C B GLN B 1 223 ? 32.824 -5.899 109.706 0.48 54.92 230 GLN B C 1
ATOM 3758 O O A GLN B 1 223 ? 32.978 -4.757 110.162 0.52 56.20 230 GLN B O 1
ATOM 3759 O O B GLN B 1 223 ? 32.816 -4.688 109.934 0.48 55.75 230 GLN B O 1
ATOM 3770 N N . SER B 1 224 ? 33.751 -6.505 108.933 1.00 53.39 231 SER B N 1
ATOM 3771 C CA . SER B 1 224 ? 34.888 -5.828 108.291 1.00 55.93 231 SER B CA 1
ATOM 3772 C C . SER B 1 224 ? 34.520 -5.176 106.934 1.00 62.35 231 SER B C 1
ATOM 3773 O O . SER B 1 224 ? 35.335 -4.422 106.390 1.00 63.65 231 SER B O 1
ATOM 3776 N N . SER B 1 225 ? 33.302 -5.461 106.401 1.00 58.73 232 SER B N 1
ATOM 3777 C CA . SER B 1 225 ? 32.785 -4.975 105.109 1.00 58.86 232 SER B CA 1
ATOM 3778 C C . SER B 1 225 ? 32.879 -3.452 104.897 1.00 65.42 232 SER B C 1
ATOM 3779 O O . SER B 1 225 ? 32.467 -2.691 105.776 1.00 65.80 232 SER B O 1
ATOM 3782 N N . PRO B 1 226 ? 33.377 -2.994 103.718 1.00 63.27 233 PRO B N 1
ATOM 3783 C CA . PRO B 1 226 ? 33.466 -1.542 103.470 1.00 64.54 233 PRO B CA 1
ATOM 3784 C C . PRO B 1 226 ? 32.112 -0.889 103.180 1.00 67.84 233 PRO B C 1
ATOM 3785 O O . PRO B 1 226 ? 31.986 0.329 103.321 1.00 68.81 233 PRO B O 1
ATOM 3789 N N . ASN B 1 227 ? 31.102 -1.698 102.785 1.00 62.54 234 ASN B N 1
ATOM 3790 C CA . ASN B 1 227 ? 29.732 -1.260 102.505 1.00 61.33 234 ASN B CA 1
ATOM 3791 C C . ASN B 1 227 ? 29.057 -0.943 103.841 1.00 63.66 234 ASN B C 1
ATOM 3792 O O . ASN B 1 227 ? 28.898 -1.838 104.677 1.00 62.41 234 ASN B O 1
ATOM 3797 N N . GLU B 1 228 ? 28.685 0.336 104.044 1.00 59.79 235 GLU B N 1
ATOM 3798 C CA . GLU B 1 228 ? 28.081 0.834 105.285 1.00 59.23 235 GLU B CA 1
ATOM 3799 C C . GLU B 1 228 ? 26.718 0.212 105.620 1.00 58.70 235 GLU B C 1
ATOM 3800 O O . GLU B 1 228 ? 26.481 -0.073 106.795 1.00 58.22 235 GLU B O 1
ATOM 3806 N N . GLU B 1 229 ? 25.839 -0.015 104.622 1.00 52.07 236 GLU B N 1
ATOM 3807 C CA . GLU B 1 229 ? 24.529 -0.626 104.891 1.00 49.84 236 GLU B CA 1
ATOM 3808 C C . GLU B 1 229 ? 24.669 -2.096 105.324 1.00 48.71 236 GLU B C 1
ATOM 3809 O O . GLU B 1 229 ? 23.908 -2.543 106.186 1.00 48.00 236 GLU B O 1
ATOM 3815 N N . VAL B 1 230 ? 25.672 -2.819 104.763 1.00 41.64 237 VAL B N 1
ATOM 3816 C CA . VAL B 1 230 ? 25.983 -4.216 105.093 1.00 38.82 237 VAL B CA 1
ATOM 3817 C C . VAL B 1 230 ? 26.456 -4.311 106.553 1.00 42.35 237 VAL B C 1
ATOM 3818 O O . VAL B 1 230 ? 25.906 -5.115 107.309 1.00 40.17 237 VAL B O 1
ATOM 3822 N N A GLN B 1 231 ? 27.451 -3.476 106.935 0.42 40.16 238 GLN B N 1
ATOM 3823 N N B GLN B 1 231 ? 27.457 -3.485 106.941 0.58 40.25 238 GLN B N 1
ATOM 3824 C CA A GLN B 1 231 ? 28.041 -3.408 108.275 0.42 40.74 238 GLN B CA 1
ATOM 3825 C CA B GLN B 1 231 ? 28.029 -3.441 108.290 0.58 40.84 238 GLN B CA 1
ATOM 3826 C C A GLN B 1 231 ? 26.992 -3.139 109.363 0.42 44.34 238 GLN B C 1
ATOM 3827 C C B GLN B 1 231 ? 26.952 -3.177 109.353 0.58 44.23 238 GLN B C 1
ATOM 3828 O O A GLN B 1 231 ? 27.000 -3.819 110.390 0.42 43.75 238 GLN B O 1
ATOM 3829 O O B GLN B 1 231 ? 26.912 -3.891 110.357 0.58 43.39 238 GLN B O 1
ATOM 3840 N N . LYS B 1 232 ? 26.076 -2.176 109.116 1.00 40.92 239 LYS B N 1
ATOM 3841 C CA . LYS B 1 232 ? 24.982 -1.797 110.028 1.00 40.87 239 LYS B CA 1
ATOM 3842 C C . LYS B 1 232 ? 23.978 -2.945 110.224 1.00 41.81 239 LYS B C 1
ATOM 3843 O O . LYS B 1 232 ? 23.546 -3.193 111.351 1.00 41.93 239 LYS B O 1
ATOM 3849 N N . ASN B 1 233 ? 23.642 -3.662 109.134 1.00 34.81 240 ASN B N 1
ATOM 3850 C CA . ASN B 1 233 ? 22.727 -4.799 109.196 1.00 33.01 240 ASN B CA 1
ATOM 3851 C C . ASN B 1 233 ? 23.382 -6.012 109.850 1.00 34.95 240 ASN B C 1
ATOM 3852 O O . ASN B 1 233 ? 22.728 -6.710 110.629 1.00 32.60 240 ASN B O 1
ATOM 3857 N N . ALA B 1 234 ? 24.677 -6.249 109.548 1.00 32.80 241 ALA B N 1
ATOM 3858 C CA . ALA B 1 234 ? 25.448 -7.357 110.122 1.00 32.73 241 ALA B CA 1
ATOM 3859 C C . ALA B 1 234 ? 25.589 -7.184 111.632 1.00 38.64 241 ALA B C 1
ATOM 3860 O O . ALA B 1 234 ? 25.422 -8.157 112.368 1.00 37.87 241 ALA B O 1
ATOM 3862 N N . GLN B 1 235 ? 25.849 -5.934 112.092 1.00 36.94 242 GLN B N 1
ATOM 3863 C CA . GLN B 1 235 ? 25.993 -5.602 113.512 1.00 37.97 242 GLN B CA 1
ATOM 3864 C C . GLN B 1 235 ? 24.676 -5.782 114.277 1.00 41.85 242 GLN B C 1
ATOM 3865 O O . GLN B 1 235 ? 24.679 -6.382 115.354 1.00 41.85 242 GLN B O 1
ATOM 3871 N N . ALA B 1 236 ? 23.557 -5.295 113.704 1.00 38.00 243 ALA B N 1
ATOM 3872 C CA . ALA B 1 236 ? 22.216 -5.414 114.288 1.00 37.88 243 ALA B CA 1
ATOM 3873 C C . ALA B 1 236 ? 21.815 -6.887 114.437 1.00 39.22 243 ALA B C 1
ATOM 3874 O O . ALA B 1 236 ? 21.289 -7.269 115.484 1.00 38.18 243 ALA B O 1
ATOM 3876 N N . ALA B 1 237 ? 22.093 -7.717 113.402 1.00 33.44 244 ALA B N 1
ATOM 3877 C CA . ALA B 1 237 ? 21.784 -9.145 113.427 1.00 32.10 244 ALA B CA 1
ATOM 3878 C C . ALA B 1 237 ? 22.615 -9.862 114.486 1.00 38.90 244 ALA B C 1
ATOM 3879 O O . ALA B 1 237 ? 22.063 -10.659 115.249 1.00 38.41 244 ALA B O 1
ATOM 3881 N N . LEU B 1 238 ? 23.925 -9.535 114.568 1.00 37.60 245 LEU B N 1
ATOM 3882 C CA . LEU B 1 238 ? 24.840 -10.111 115.559 1.00 38.94 245 LEU B CA 1
ATOM 3883 C C . LEU B 1 238 ? 24.464 -9.734 116.990 1.00 47.16 245 LEU B C 1
ATOM 3884 O O . LEU B 1 238 ? 24.548 -10.584 117.883 1.00 47.11 245 LEU B O 1
ATOM 3889 N N . GLU B 1 239 ? 24.045 -8.469 117.205 1.00 46.88 246 GLU B N 1
ATOM 3890 C CA . GLU B 1 239 ? 23.610 -7.970 118.514 1.00 48.88 246 GLU B CA 1
ATOM 3891 C C . GLU B 1 239 ? 22.312 -8.662 118.947 1.00 53.98 246 GLU B C 1
ATOM 3892 O O . GLU B 1 239 ? 22.128 -8.913 120.136 1.00 54.27 246 GLU B O 1
ATOM 3898 N N . ALA B 1 240 ? 21.436 -9.004 117.976 1.00 50.49 247 ALA B N 1
ATOM 3899 C CA . ALA B 1 240 ? 20.188 -9.723 118.236 1.00 50.59 247 ALA B CA 1
ATOM 3900 C C . ALA B 1 240 ? 20.483 -11.185 118.631 1.00 55.31 247 ALA B C 1
ATOM 3901 O O . ALA B 1 240 ? 19.850 -11.702 119.554 1.00 55.50 247 ALA B O 1
ATOM 3903 N N . LEU B 1 241 ? 21.475 -11.824 117.962 1.00 51.77 248 LEU B N 1
ATOM 3904 C CA . LEU B 1 241 ? 21.905 -13.207 118.219 1.00 51.98 248 LEU B CA 1
ATOM 3905 C C . LEU B 1 241 ? 22.564 -13.404 119.597 1.00 58.65 248 LEU B C 1
ATOM 3906 O O . LEU B 1 241 ? 22.546 -14.520 120.123 1.00 58.14 248 LEU B O 1
ATOM 3911 N N . ASN B 1 242 ? 23.160 -12.334 120.163 1.00 57.40 249 ASN B N 1
ATOM 3912 C CA . ASN B 1 242 ? 23.825 -12.376 121.469 1.00 59.00 249 ASN B CA 1
ATOM 3913 C C . ASN B 1 242 ? 23.036 -11.579 122.519 1.00 65.38 249 ASN B C 1
ATOM 3914 O O . ASN B 1 242 ? 22.990 -10.348 122.455 1.00 66.03 249 ASN B O 1
ATOM 3919 N N . SER B 1 243 ? 22.401 -12.285 123.474 1.00 62.71 250 SER B N 1
ATOM 3920 C CA . SER B 1 243 ? 21.598 -11.658 124.529 1.00 97.18 250 SER B CA 1
ATOM 3921 C C . SER B 1 243 ? 22.065 -12.048 125.932 1.00 135.29 250 SER B C 1
ATOM 3922 O O . SER B 1 243 ? 22.303 -13.223 126.210 1.00 99.19 250 SER B O 1
ATOM 3925 N N A LYS C 2 1 ? 11.125 -0.549 144.668 0.64 47.99 1 LYS C N 1
ATOM 3926 N N B LYS C 2 1 ? 10.517 2.149 143.898 0.36 47.32 1 LYS C N 1
ATOM 3927 C CA A LYS C 2 1 ? 10.589 0.512 143.820 0.64 47.41 1 LYS C CA 1
ATOM 3928 C CA B LYS C 2 1 ? 10.673 0.701 143.768 0.36 47.07 1 LYS C CA 1
ATOM 3929 C C A LYS C 2 1 ? 9.812 -0.040 142.626 0.64 50.47 1 LYS C C 1
ATOM 3930 C C B LYS C 2 1 ? 9.999 0.171 142.497 0.36 50.19 1 LYS C C 1
ATOM 3931 O O A LYS C 2 1 ? 10.110 -1.139 142.145 0.64 50.33 1 LYS C O 1
ATOM 3932 O O B LYS C 2 1 ? 10.539 -0.736 141.858 0.36 50.09 1 LYS C O 1
ATOM 3943 N N . ARG C 2 2 ? 8.818 0.732 142.145 1.00 45.63 2 ARG C N 1
ATOM 3944 C CA . ARG C 2 2 ? 8.008 0.370 140.974 1.00 43.89 2 ARG C CA 1
ATOM 3945 C C . ARG C 2 2 ? 8.825 0.586 139.718 1.00 44.40 2 ARG C C 1
ATOM 3946 O O . ARG C 2 2 ? 9.332 1.691 139.490 1.00 44.48 2 ARG C O 1
ATOM 3954 N N . LYS C 2 3 ? 9.002 -0.485 138.934 1.00 37.40 3 LYS C N 1
ATOM 3955 C CA . LYS C 2 3 ? 9.861 -0.474 137.754 1.00 36.04 3 LYS C CA 1
ATOM 3956 C C . LYS C 2 3 ? 9.172 0.012 136.484 1.00 37.71 3 LYS C C 1
ATOM 3957 O O . LYS C 2 3 ? 8.195 -0.585 136.021 1.00 34.58 3 LYS C O 1
ATOM 3963 N N . ARG C 2 4 ? 9.717 1.102 135.920 1.00 35.98 4 ARG C N 1
ATOM 3964 C CA . ARG C 2 4 ? 9.280 1.724 134.674 1.00 36.69 4 ARG C CA 1
ATOM 3965 C C . ARG C 2 4 ? 10.472 1.681 133.734 1.00 44.48 4 ARG C C 1
ATOM 3966 O O . ARG C 2 4 ? 11.576 2.067 134.135 1.00 44.01 4 ARG C O 1
ATOM 3974 N N . LYS C 2 5 ? 10.275 1.203 132.500 1.00 43.94 5 LYS C N 1
ATOM 3975 C CA . LYS C 2 5 ? 11.398 1.157 131.567 1.00 44.76 5 LYS C CA 1
ATOM 3976 C C . LYS C 2 5 ? 10.987 1.448 130.139 1.00 49.98 5 LYS C C 1
ATOM 3977 O O . LYS C 2 5 ? 9.919 1.010 129.684 1.00 49.87 5 LYS C O 1
ATOM 3983 N N A ARG C 2 6 ? 11.831 2.232 129.428 0.69 46.41 6 ARG C N 1
ATOM 3984 N N B ARG C 2 6 ? 11.824 2.206 129.438 0.21 46.73 6 ARG C N 1
ATOM 3985 C CA A ARG C 2 6 ? 11.639 2.615 128.024 0.69 46.20 6 ARG C CA 1
ATOM 3986 C CA B ARG C 2 6 ? 11.618 2.592 128.048 0.21 46.66 6 ARG C CA 1
ATOM 3987 C C A ARG C 2 6 ? 11.862 1.396 127.119 0.69 50.79 6 ARG C C 1
ATOM 3988 C C B ARG C 2 6 ? 11.879 1.409 127.099 0.21 50.85 6 ARG C C 1
ATOM 3989 O O A ARG C 2 6 ? 12.811 0.637 127.335 0.69 50.68 6 ARG C O 1
ATOM 3990 O O B ARG C 2 6 ? 12.839 0.658 127.297 0.21 50.55 6 ARG C O 1
ATOM 4005 N N . LYS C 2 7 ? 10.992 1.222 126.106 1.00 47.55 7 LYS C N 1
ATOM 4006 C CA . LYS C 2 7 ? 11.076 0.127 125.120 1.00 48.02 7 LYS C CA 1
ATOM 4007 C C . LYS C 2 7 ? 11.893 0.606 123.912 1.00 52.24 7 LYS C C 1
ATOM 4008 O O . LYS C 2 7 ? 11.600 1.666 123.356 1.00 51.53 7 LYS C O 1
ATOM 4014 N N . ARG C 2 8 ? 12.941 -0.158 123.547 1.00 49.24 8 ARG C N 1
ATOM 4015 C CA . ARG C 2 8 ? 13.838 0.132 122.424 1.00 83.57 8 ARG C CA 1
ATOM 4016 C C . ARG C 2 8 ? 13.915 -1.061 121.471 1.00 120.52 8 ARG C C 1
ATOM 4017 O O . ARG C 2 8 ? 14.528 -0.972 120.410 1.00 85.65 8 ARG C O 1
ATOM 4025 N N A LYS D 2 1 ? 13.128 1.345 117.240 0.37 59.19 1 LYS D N 1
ATOM 4026 N N B LYS D 2 1 ? 12.720 1.124 117.902 0.63 62.15 1 LYS D N 1
ATOM 4027 C CA A LYS D 2 1 ? 13.264 -0.103 117.374 0.37 58.79 1 LYS D CA 1
ATOM 4028 C CA B LYS D 2 1 ? 12.594 -0.321 117.734 0.63 61.71 1 LYS D CA 1
ATOM 4029 C C A LYS D 2 1 ? 14.210 -0.648 116.290 0.37 62.18 1 LYS D C 1
ATOM 4030 C C B LYS D 2 1 ? 13.603 -0.825 116.685 0.63 65.14 1 LYS D C 1
ATOM 4031 O O A LYS D 2 1 ? 15.428 -0.489 116.404 0.37 61.90 1 LYS D O 1
ATOM 4032 O O B LYS D 2 1 ? 14.802 -0.868 116.971 0.63 65.18 1 LYS D O 1
ATOM 4043 N N A ARG D 2 2 ? 13.642 -1.279 115.246 0.37 58.05 2 ARG D N 1
ATOM 4044 N N B ARG D 2 2 ? 13.117 -1.198 115.480 0.63 60.53 2 ARG D N 1
ATOM 4045 C CA A ARG D 2 2 ? 14.334 -1.866 114.102 0.37 57.42 2 ARG D CA 1
ATOM 4046 C CA B ARG D 2 2 ? 13.887 -1.699 114.331 0.63 59.64 2 ARG D CA 1
ATOM 4047 C C A ARG D 2 2 ? 13.338 -1.906 112.932 0.37 60.29 2 ARG D C 1
ATOM 4048 C C B ARG D 2 2 ? 12.998 -1.634 113.089 0.63 61.29 2 ARG D C 1
ATOM 4049 O O A ARG D 2 2 ? 12.459 -2.774 112.881 0.37 59.79 2 ARG D O 1
ATOM 4050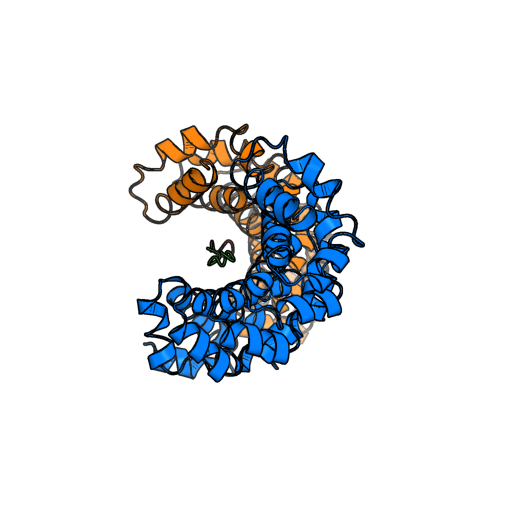 O O B ARG D 2 2 ? 11.908 -2.216 113.092 0.63 60.83 2 ARG D O 1
ATOM 4065 N N . LYS D 2 3 ? 13.434 -0.896 112.046 1.00 56.09 3 LYS D N 1
ATOM 4066 C CA . LYS D 2 3 ? 12.609 -0.751 110.843 1.00 54.65 3 LYS D CA 1
ATOM 4067 C C . LYS D 2 3 ? 12.866 -1.881 109.861 1.00 55.14 3 LYS D C 1
ATOM 4068 O O . LYS D 2 3 ? 13.861 -1.864 109.127 1.00 54.98 3 LYS D O 1
ATOM 4074 N N . ARG D 2 4 ? 11.960 -2.874 109.873 1.00 48.60 4 ARG D N 1
ATOM 4075 C CA . ARG D 2 4 ? 12.001 -4.031 108.981 1.00 46.51 4 ARG D CA 1
ATOM 4076 C C . ARG D 2 4 ? 11.707 -3.572 107.551 1.00 49.79 4 ARG D C 1
ATOM 4077 O O . ARG D 2 4 ? 12.414 -3.976 106.628 1.00 48.80 4 ARG D O 1
ATOM 4085 N N . LYS D 2 5 ? 10.681 -2.695 107.379 1.00 46.52 5 LYS D N 1
ATOM 4086 C CA . LYS D 2 5 ? 10.240 -2.169 106.076 1.00 46.28 5 LYS D CA 1
ATOM 4087 C C . LYS D 2 5 ? 11.260 -1.239 105.430 1.00 50.24 5 LYS D C 1
ATOM 4088 O O . LYS D 2 5 ? 11.817 -0.366 106.111 1.00 50.57 5 LYS D O 1
ATOM 4094 N N A ARG D 2 6 ? 11.607 -1.536 104.160 0.49 46.47 6 ARG D N 1
ATOM 4095 N N B ARG D 2 6 ? 11.480 -1.385 104.114 0.51 45.94 6 ARG D N 1
ATOM 4096 C CA A ARG D 2 6 ? 12.629 -0.847 103.366 0.49 67.42 6 ARG D CA 1
ATOM 4097 C CA B ARG D 2 6 ? 12.417 -0.539 103.363 0.51 54.27 6 ARG D CA 1
ATOM 4098 C C A ARG D 2 6 ? 12.089 -0.388 102.002 0.49 82.51 6 ARG D C 1
ATOM 4099 C C B ARG D 2 6 ? 11.926 0.910 103.223 0.51 84.04 6 ARG D C 1
ATOM 4100 O O A ARG D 2 6 ? 10.890 -0.449 101.736 0.49 36.69 6 ARG D O 1
ATOM 4101 O O B ARG D 2 6 ? 10.724 1.173 103.297 0.51 44.42 6 ARG D O 1
#

Radius of gyration: 25.2 Å; Cα contacts (8 Å, |Δi|>4): 814; chains: 4; bounding box: 46×47×88 Å